Protein 9CVB (pdb70)

GO terms:
  GO:0004747 ribokinase activity (F, EXP)
  GO:0005737 cytoplasm (C, IDA)
  GO:0004747 ribokinase activity (F, TAS)
  GO:0005829 cytosol (C, TAS)
  GO:0006098 pentose-phosphate shunt (P, TAS)
  GO:0042802 identical protein binding (F, IPI)
  GO:0005515 protein binding (F, IPI)

Nearest PDB structures (foldseek):
  5c3z-assembly1_B  TM=9.989E-01  e=5.527E-64  Homo sapiens
  5bye-assembly1_B  TM=9.639E-01  e=6.888E-58  Homo sapiens
  6ils-assembly1_A  TM=8.981E-01  e=1.697E-30  Arabidopsis thaliana
  3kzh-assembly1_A  TM=8.379E-01  e=1.134E-20  Clostridium perfringens
  2c4e-assembly1_A  TM=8.328E-01  e=2.035E-21  Methanocaldococcus jannaschii

Organism: Homo sapiens (NCBI:txid9606)

Secondary structure (DSSP, 8-state):
---SEEEE---EEEEEEE-SSPPPTT-EEE-SEEEEEEE-HHHHHHHHHHHTT--EEEEEEEESSHHHHHHHHHHHHTT-EEEEEEEESSSPPPEEEEEE-TTS-EEEEEE-GGGGG--HHHHHHTHHHHHT-SEEEE-SSS-HHHHHHHHHHHHHTTPEEEE---S--TT--THHHHT-SEEEEEHHHHHHHHSS---SHHHHHHHHHHHHHTT-SEEEEE-GGG-EEEEESSS-S-EEE-------S--TTHHHHHHHHHHHHHHH-TTS-HHHHHHHHHHHHHHHTTSSSSGGGPPPGGGS-GGGG-SS---/---SEEEE---EEEEEEE-SSPPPTT-EEEESEEEEEEE-HHHHHHHHHHHTT--EEEEEEEESSHHHHHHHHHHHHTT-B-TTEEEESSSPPEEEEEEE-TTS-EEEEEE-GGGGG--HHHHHTTHHHHHT-SEEEE-SSS-HHHHHHHHHHHHHTTPEEEE---S--TT--THHHHT-SEEEEEHHHHHHHH-----SHHHHHHHHHHHHHTT-SEEEEE-GGG-EEEEESS--S-EEE-------S--TTHHHHHHHHHHHHHHH-TTS-HHHHHHHHHHHHHHHTTSSSSGGGPPPGGGS-GGGG--

Foldseek 3Di:
DAQQEEEEFAKAKEWEFEAADDDDPPDDDDGDDIDIDIDTLRLLLQLLLLLQPGAYEYQFEAAPDPVLVVVLVVCVVSVYHDPRYHYYPPWHGKYWYWYAHPVGDIDIDTDLIGRQVSDPVSCVVCLVSLLRYQEYEYEVSYPLVVRLVSLVSNVVSVHAYEYEDPPPDQCRDLSVLQSHQEYEYEQVNLCSPQVFHRQDQVSQLVSQLVSVVSHHQKYWYQHVQQFIWIAGPVGSRIDGQGADDDDFDALPQLSSSLSSQLSSCCRPQVVDDPSQSRHLSSHQSRQLRNDDDHSVSRHGSVPDDPVSPDNDDDD/DQFQEEEEFAKAKEWEFEAQDDDDPPDDDDTDDIDIDIDTLRVLLQLLLLLQPGAYEYAFEAEPDPVLVVVVVVCVVSVYHDPRHYYYPQWHGKYWYWYAHPVGDIDIDTDRIGRQVRDQVSVVVCLVSLLRYQEYEYECSYHVVNRLSSLVSNVVSVHAYEYEDPPAAQPDDLSSLQSHQEYEYEQVNLCSPQVFHDDDLVSVLVSQLVSQVSHYAKYWYQYVQQQIWIAGPVGSRIDGQHADDDDFPALPQLRSSLSSQLSNCVRPVVPDDPSLSSHLSSVQSVQLRNDDDHSVSRHGSVPDDPVSVDD

B-factor: mean 28.86, std 10.69, range [13.94, 85.81]

Solvent-accessible surface area: 25644 Å² total; per-residue (Å²): 132,100,14,12,0,0,1,0,0,0,0,6,3,20,1,11,0,49,0,82,132,14,5,148,76,56,47,74,17,105,14,114,100,8,88,81,18,65,2,9,51,0,0,9,2,0,0,0,0,13,30,1,47,6,88,2,2,0,0,0,18,0,0,134,44,44,11,0,84,66,0,31,87,17,0,109,134,12,120,6,42,23,137,30,16,51,68,14,167,129,30,38,1,0,0,5,5,23,2,28,15,102,135,48,94,42,2,30,0,21,5,18,18,0,0,86,67,1,56,60,123,16,0,139,65,0,14,92,32,0,45,146,8,130,0,0,0,0,1,13,18,3,43,53,60,6,0,28,55,0,0,50,26,0,78,205,58,69,6,79,0,0,0,9,0,1,47,18,69,79,94,15,64,99,96,4,8,67,22,0,26,4,0,1,1,50,51,65,16,0,65,84,7,22,70,65,104,6,60,52,28,83,36,0,6,114,0,0,64,52,0,7,156,91,23,0,83,16,0,0,0,21,8,58,88,108,3,0,2,4,3,10,86,126,97,70,141,63,73,86,5,88,34,154,124,58,126,50,96,40,89,77,16,22,43,15,0,7,6,0,0,0,1,8,0,10,9,82,25,91,107,14,58,46,90,13,5,0,82,17,0,10,88,0,11,15,41,1,17,82,41,70,28,24,13,93,6,3,13,91,99,170,101,12,61,152,62,13,28,58,67,108,126,83,209,126,99,10,11,0,0,1,0,1,0,0,7,3,22,2,12,1,49,1,78,95,20,4,136,79,59,71,66,18,88,16,96,113,9,92,81,20,68,0,8,52,0,0,9,2,0,0,0,0,13,32,1,49,6,74,0,2,0,0,0,21,0,0,138,43,47,15,0,86,67,0,26,86,18,0,112,133,14,117,6,44,28,117,22,18,55,61,16,97,116,26,32,1,0,0,6,5,29,5,31,15,105,138,48,93,44,1,29,1,22,7,14,16,0,0,83,74,1,65,38,136,18,0,129,64,0,44,96,30,1,51,83,8,117,0,0,0,0,2,30,25,11,45,77,60,4,1,21,40,0,0,41,9,0,82,163,54,71,6,82,0,0,0,9,0,1,44,14,102,63,136,13,58,98,88,2,7,69,21,0,25,5,0,1,2,57,57,62,17,0,60,82,5,21,68,71,112,10,64,53,27,77,44,0,3,114,0,0,75,49,0,0,138,91,21,0,80,23,0,0,0,19,10,62,85,110,4,0,2,10,4,13,70,127,130,66,146,66,48,76,5,89,39,156,178,48,178,61,97,42,86,82,16,22,40,12,0,5,4,0,0,0,2,8,0,16,9,86,36,93,151,25,68,51,90,46,6,0,65,28,0,10,90,0,10,15,42,1,16,82,39,69,22,19,12,91,7,3,12,87,103,164,102,11,61,149,95,12,25,108,123

Structure (mmCIF, N/CA/C/O backbone):
data_9CVB
#
_entry.id   9CVB
#
_cell.length_a   45.410
_cell.length_b   70.930
_cell.length_c   90.920
_cell.angle_alpha   90.000
_cell.angle_beta   92.490
_cell.angle_gamma   90.000
#
_symmetry.space_group_name_H-M   'P 1 21 1'
#
loop_
_entity.id
_entity.type
_entity.pdbx_description
1 polymer Ribokinase
2 non-polymer 1,2-ETHANEDIOL
3 non-polymer 'PHOSPHOAMINOPHOSPHONIC ACID-ADENYLATE ESTER'
4 non-polymer 'MAGNESIUM ION'
5 non-polymer 'POTASSIUM ION'
6 non-polymer 'TETRAETHYLENE GLYCOL'
7 non-polymer 'CHLORIDE ION'
8 water water
#
loop_
_atom_site.group_PDB
_atom_site.id
_atom_site.type_symbol
_atom_site.label_atom_id
_atom_site.label_alt_id
_atom_site.label_comp_id
_atom_site.label_asym_id
_atom_site.label_entity_id
_atom_site.label_seq_id
_atom_site.pdbx_PDB_ins_code
_atom_site.Cartn_x
_atom_site.Cartn_y
_atom_site.Cartn_z
_atom_site.occupancy
_atom_site.B_iso_or_equiv
_atom_site.auth_seq_id
_atom_site.auth_comp_id
_atom_site.auth_asym_id
_atom_site.auth_atom_id
_atom_site.pdbx_PDB_model_num
ATOM 1 N N . GLU A 1 14 ? -29.758 -33.346 -4.116 1.000 68.871 14 GLU A N 1
ATOM 2 C CA . GLU A 1 14 ? -28.857 -32.456 -4.900 1.000 66.986 14 GLU A CA 1
ATOM 3 C C . GLU A 1 14 ? -28.362 -31.286 -4.043 1.000 57.504 14 GLU A C 1
ATOM 4 O O . GLU A 1 14 ? -28.697 -30.134 -4.308 1.000 62.673 14 GLU A O 1
ATOM 6 N N . VAL A 1 15 ? -27.548 -31.575 -3.021 1.000 50.272 15 VAL A N 1
ATOM 7 C CA . VAL A 1 15 ? -27.013 -30.533 -2.151 1.000 42.014 15 VAL A CA 1
ATOM 8 C C . VAL A 1 15 ? -25.906 -29.804 -2.917 1.000 36.010 15 VAL A C 1
ATOM 9 O O . VAL A 1 15 ? -25.049 -30.448 -3.514 1.000 39.595 15 VAL A O 1
ATOM 13 N N . ALA A 1 16 ? -25.898 -28.463 -2.894 1.000 32.346 16 ALA A N 1
ATOM 14 C CA . ALA A 1 16 ? -24.780 -27.730 -3.486 1.000 26.508 16 ALA A CA 1
ATOM 15 C C . ALA A 1 16 ? -23.537 -27.890 -2.607 1.000 26.107 16 ALA A C 1
ATOM 16 O O . ALA A 1 16 ? -23.560 -27.573 -1.405 1.000 30.533 16 ALA A O 1
ATOM 18 N N . ALA A 1 17 ? -22.462 -28.424 -3.186 1.000 25.924 17 ALA A N 1
ATOM 19 C CA . ALA A 1 17 ? -21.225 -28.605 -2.445 1.000 25.147 17 ALA A CA 1
ATOM 20 C C . ALA A 1 17 ? -20.380 -27.328 -2.499 1.000 23.550 17 ALA A C 1
ATOM 21 O O . ALA A 1 17 ? -19.602 -27.054 -1.592 1.000 23.703 17 ALA A O 1
ATOM 23 N N . VAL A 1 18 ? -20.518 -26.559 -3.592 1.000 21.758 18 VAL A N 1
ATOM 24 C CA . VAL A 1 18 ? -19.762 -25.330 -3.777 1.000 21.431 18 VAL A CA 1
ATOM 25 C C . VAL A 1 18 ? -20.766 -24.188 -3.820 1.000 18.616 18 VAL A C 1
ATOM 26 O O . VAL A 1 18 ? -21.631 -24.183 -4.698 1.000 21.479 18 VAL A O 1
ATOM 30 N N . VAL A 1 19 ? -20.631 -23.239 -2.903 1.000 18.944 19 VAL A N 1
ATOM 31 C CA . VAL A 1 19 ? -21.494 -22.090 -2.835 1.000 18.284 19 VAL A CA 1
ATOM 32 C C . VAL A 1 19 ? -20.603 -20.873 -3.016 1.000 17.449 19 VAL A C 1
ATOM 33 O O . VAL A 1 19 ? -19.637 -20.694 -2.290 1.000 18.700 19 VAL A O 1
ATOM 37 N N . VAL A 1 20 ? -20.865 -20.091 -4.056 1.000 16.553 20 VAL A N 1
ATOM 38 C CA . VAL A 1 20 ? -20.104 -18.878 -4.325 1.000 14.897 20 VAL A CA 1
ATOM 39 C C . VAL A 1 20 ? -20.968 -17.691 -3.929 1.000 16.601 20 VAL A C 1
ATOM 40 O O . VAL A 1 20 ? -22.053 -17.514 -4.472 1.000 18.090 20 VAL A O 1
ATOM 44 N N . VAL A 1 21 ? -20.469 -16.884 -2.988 1.000 16.249 21 VAL A N 1
ATOM 45 C CA . VAL A 1 21 ? -21.156 -15.673 -2.580 1.000 17.048 21 VAL A CA 1
ATOM 46 C C . VAL A 1 21 ? -20.345 -14.534 -3.177 1.000 16.579 21 VAL A C 1
ATOM 47 O O . VAL A 1 21 ? -19.212 -14.292 -2.752 1.000 18.043 21 VAL A O 1
ATOM 51 N N . GLY A 1 22 ? -20.880 -13.888 -4.215 1.000 17.142 22 GLY A N 1
ATOM 52 C CA . GLY A 1 22 ? -20.033 -12.940 -4.938 1.000 16.593 22 GLY A CA 1
ATOM 53 C C . GLY A 1 22 ? -20.743 -12.286 -6.111 1.000 16.294 22 GLY A C 1
ATOM 54 O O . GLY A 1 22 ? -21.954 -12.195 -6.107 1.000 16.290 22 GLY A O 1
ATOM 55 N N . SER A 1 23 ? -19.946 -11.884 -7.099 1.000 15.638 23 SER A N 1
ATOM 56 C CA . SER A 1 23 ? -20.391 -10.927 -8.114 1.000 15.514 23 SER A CA 1
ATOM 57 C C . SER A 1 23 ? -20.807 -11.548 -9.442 1.000 16.242 23 SER A C 1
ATOM 58 O O . SER A 1 23 ? -20.233 -12.519 -9.901 1.000 16.180 23 SER A O 1
ATOM 61 N N . CYS A 1 24 ? -21.748 -10.855 -10.087 1.000 14.996 24 CYS A N 1
ATOM 62 C CA . CYS A 1 24 ? -22.115 -11.054 -11.488 1.000 16.440 24 CYS A CA 1
ATOM 63 C C . CYS A 1 24 ? -22.016 -9.692 -12.140 1.000 15.143 24 CYS A C 1
ATOM 64 O O . CYS A 1 24 ? -22.510 -8.705 -11.591 1.000 16.956 24 CYS A O 1
ATOM 67 N N A MET A 1 25 ? -21.412 -9.634 -13.330 0.500 15.407 25 MET A N 1
ATOM 68 N N B MET A 1 25 ? -21.407 -9.635 -13.326 0.500 16.035 25 MET A N 1
ATOM 69 C CA A MET A 1 25 ? -21.237 -8.370 -14.035 0.500 16.550 25 MET A CA 1
ATOM 70 C CA B MET A 1 25 ? -21.327 -8.373 -14.046 0.500 17.600 25 MET A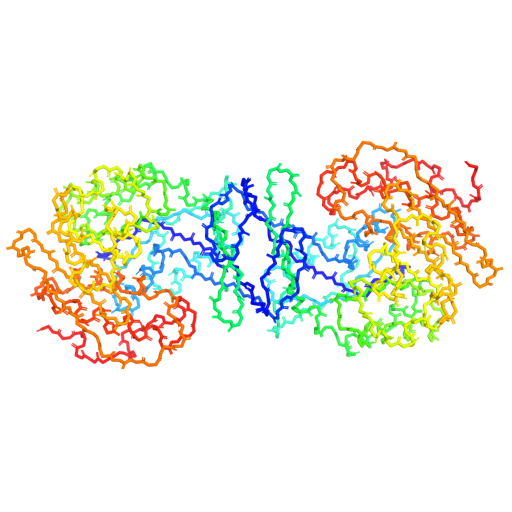 CA 1
ATOM 71 C C A MET A 1 25 ? -21.518 -8.620 -15.518 0.500 16.884 25 MET A C 1
ATOM 72 C C B MET A 1 25 ? -21.544 -8.635 -15.527 0.500 17.158 25 MET A C 1
ATOM 73 O O A MET A 1 25 ? -21.045 -9.610 -16.053 0.500 17.126 25 MET A O 1
ATOM 74 O O B MET A 1 25 ? -21.042 -9.613 -16.055 0.500 17.394 25 MET A O 1
ATOM 83 N N . THR A 1 26 ? -22.220 -7.691 -16.175 1.000 15.749 26 THR A N 1
ATOM 84 C CA . THR A 1 26 ? -22.406 -7.735 -17.618 1.000 16.928 26 THR A CA 1
ATOM 85 C C . THR A 1 26 ? -21.211 -7.027 -18.245 1.000 15.916 26 THR A C 1
ATOM 86 O O . THR A 1 26 ? -20.967 -5.847 -17.921 1.000 17.119 26 THR A O 1
ATOM 90 N N . ASP A 1 27 ? -20.552 -7.711 -19.181 1.000 17.249 27 ASP A N 1
ATOM 91 C CA . ASP A 1 27 ? -19.456 -7.144 -19.932 1.000 16.839 27 ASP A CA 1
ATOM 92 C C . ASP A 1 27 ? -20.004 -6.439 -21.177 1.000 17.345 27 ASP A C 1
ATOM 93 O O . ASP A 1 27 ? -20.713 -7.037 -21.965 1.000 18.330 27 ASP A O 1
ATOM 98 N N . LEU A 1 28 ? -19.680 -5.161 -21.330 1.000 15.811 28 LEU A N 1
ATOM 99 C CA . LEU A 1 28 ? -20.135 -4.346 -22.447 1.000 15.261 28 LEU A CA 1
ATOM 100 C C . LEU A 1 28 ? -18.887 -3.968 -23.236 1.000 16.435 28 LEU A C 1
ATOM 101 O O . LEU A 1 28 ? -18.130 -3.073 -22.836 1.000 17.232 28 LEU A O 1
ATOM 106 N N . VAL A 1 29 ? -18.651 -4.680 -24.341 1.000 16.089 29 VAL A N 1
ATOM 107 C CA . VAL A 1 29 ? -17.355 -4.667 -24.986 1.000 17.765 29 VAL A CA 1
ATOM 108 C C . VAL A 1 29 ? -17.418 -3.961 -26.322 1.000 17.249 29 VAL A C 1
ATOM 109 O O . VAL A 1 29 ? -18.183 -4.365 -27.209 1.000 18.265 29 VAL A O 1
ATOM 113 N N . SER A 1 30 ? -16.548 -2.944 -26.488 1.000 17.729 30 SER A N 1
ATOM 114 C CA . SER A 1 30 ? -16.375 -2.271 -27.759 1.000 17.704 30 SER A CA 1
ATOM 115 C C . SER A 1 30 ? -14.986 -2.557 -28.305 1.000 18.362 30 SER A C 1
ATOM 116 O O . SER A 1 30 ? -14.004 -2.353 -27.615 1.000 20.475 30 SER A O 1
ATOM 119 N N . LEU A 1 31 ? -14.921 -2.980 -29.566 1.000 19.127 31 LEU A N 1
ATOM 120 C CA . LEU A 1 31 ? -13.673 -3.241 -30.262 1.000 20.004 31 LEU A CA 1
ATOM 121 C C . LEU A 1 31 ? -13.316 -2.042 -31.143 1.000 21.708 31 LEU A C 1
ATOM 122 O O . LEU A 1 31 ? -14.122 -1.583 -31.935 1.000 22.273 31 LEU A O 1
ATOM 127 N N . THR A 1 32 ? -12.064 -1.584 -31.011 1.000 23.278 32 THR A N 1
ATOM 128 C CA . THR A 1 32 ? -11.568 -0.400 -31.687 1.000 24.636 32 THR A CA 1
ATOM 129 C C . THR A 1 32 ? -10.166 -0.692 -32.241 1.000 27.104 32 THR A C 1
ATOM 130 O O . THR A 1 32 ? -9.540 -1.695 -31.918 1.000 28.697 32 THR A O 1
ATOM 134 N N A SER A 1 33 ? -9.667 0.212 -33.081 0.500 28.458 33 SER A N 1
ATOM 135 N N B SER A 1 33 ? -9.690 0.213 -33.094 0.500 28.900 33 SER A N 1
ATOM 136 C CA A SER A 1 33 ? -8.325 0.081 -33.616 0.500 30.171 33 SER A CA 1
ATOM 137 C CA B SER A 1 33 ? -8.349 0.127 -33.636 0.500 31.536 33 SER A CA 1
ATOM 138 C C A SER A 1 33 ? -7.297 0.785 -32.733 0.500 31.586 33 SER A C 1
ATOM 139 C C B SER A 1 33 ? -7.326 0.703 -32.654 0.500 31.118 33 SER A C 1
ATOM 140 O O A SER A 1 33 ? -6.097 0.618 -32.924 0.500 35.766 33 SER A O 1
ATOM 141 O O B SER A 1 33 ? -6.171 0.296 -32.623 0.500 37.927 33 SER A O 1
ATOM 146 N N . ARG A 1 34 ? -7.748 1.685 -31.866 1.000 33.281 34 ARG A N 1
ATOM 147 C CA . ARG A 1 34 ? -6.873 2.373 -30.935 1.000 35.087 34 ARG A CA 1
ATOM 148 C C . ARG A 1 34 ? -7.644 2.645 -29.647 1.000 33.658 34 ARG A C 1
ATOM 149 O O . ARG A 1 34 ? -8.852 2.859 -29.701 1.000 37.367 34 ARG A O 1
ATOM 157 N N . LEU A 1 35 ? -6.948 2.688 -28.505 1.000 32.838 35 LEU A N 1
ATOM 158 C CA . LEU A 1 35 ? -7.606 3.033 -27.249 1.000 32.649 35 LEU A CA 1
ATOM 159 C C . LEU A 1 35 ? -7.675 4.549 -27.109 1.000 33.902 35 LEU A C 1
ATOM 160 O O . LEU A 1 35 ? -6.700 5.251 -27.350 1.000 41.355 35 LEU A O 1
ATOM 165 N N . PRO A 1 36 ? -8.833 5.112 -26.712 1.000 30.632 36 PRO A N 1
ATOM 166 C CA . PRO A 1 36 ? -8.924 6.550 -26.479 1.000 32.710 36 PRO A CA 1
ATOM 167 C C . PRO A 1 36 ? -8.280 6.993 -25.166 1.000 33.491 36 PRO A C 1
ATOM 168 O O . PRO A 1 36 ? -8.292 6.291 -24.147 1.000 36.800 36 PRO A O 1
ATOM 172 N N . LYS A 1 37 ? -7.808 8.224 -25.192 1.000 33.388 37 LYS A N 1
ATOM 173 C CA . LYS A 1 37 ? -7.344 8.967 -24.031 1.000 39.104 37 LYS A CA 1
ATOM 174 C C . LYS A 1 37 ? -8.424 9.962 -23.606 1.000 36.585 37 LYS A C 1
ATOM 175 O O . LYS A 1 37 ? -9.418 10.171 -24.312 1.000 37.582 37 LYS A O 1
ATOM 181 N N . THR A 1 38 ? -8.221 10.568 -22.423 1.000 36.897 38 THR A N 1
ATOM 182 C CA . THR A 1 38 ? -9.126 11.580 -21.895 1.000 41.288 38 THR A CA 1
ATOM 183 C C . THR A 1 38 ? -9.537 12.577 -22.982 1.000 36.840 38 THR A C 1
ATOM 184 O O . THR A 1 38 ? -8.698 13.126 -23.683 1.000 40.574 38 THR A O 1
ATOM 188 N N . GLY A 1 39 ? -10.847 12.825 -23.075 1.000 37.301 39 GLY A N 1
ATOM 189 C CA . GLY A 1 39 ? -11.396 13.886 -23.902 1.000 36.829 39 GLY A CA 1
ATOM 190 C C . GLY A 1 39 ? -11.737 13.409 -25.309 1.000 37.642 39 GLY A C 1
ATOM 191 O O . GLY A 1 39 ? -12.415 14.132 -26.033 1.000 39.039 39 GLY A O 1
ATOM 192 N N . GLU A 1 40 ? -11.296 12.192 -25.679 1.000 33.638 40 GLU A N 1
ATOM 193 C CA . GLU A 1 40 ? -11.468 11.700 -27.035 1.000 31.727 40 GLU A CA 1
ATOM 194 C C . GLU A 1 40 ? -12.789 10.955 -27.235 1.000 30.688 40 GLU A C 1
ATOM 195 O O . GLU A 1 40 ? -13.216 10.191 -26.363 1.000 29.860 40 GLU A O 1
ATOM 201 N N . THR A 1 41 ? -13.407 11.182 -28.405 1.000 29.527 41 THR A N 1
ATOM 202 C CA . THR A 1 41 ? -14.461 10.324 -28.945 1.000 30.138 41 THR A CA 1
ATOM 203 C C . THR A 1 41 ? -13.906 9.586 -30.162 1.000 28.340 41 THR A C 1
ATOM 204 O O . THR A 1 41 ? -13.369 10.216 -31.088 1.000 31.790 41 THR A O 1
ATOM 208 N N . ILE A 1 42 ? -14.056 8.258 -30.145 1.000 26.555 42 ILE A N 1
ATOM 209 C CA . ILE A 1 42 ? -13.608 7.427 -31.246 1.000 25.878 42 ILE A CA 1
ATOM 210 C C . ILE A 1 42 ? -14.739 6.520 -31.694 1.000 26.134 42 ILE A C 1
ATOM 211 O O . ILE A 1 42 ? -15.675 6.268 -30.950 1.000 25.945 42 ILE A O 1
ATOM 216 N N . HIS A 1 43 ? -14.612 6.007 -32.917 1.000 24.904 43 HIS A N 1
ATOM 217 C CA . HIS A 1 43 ? -15.541 5.004 -33.420 1.000 25.986 43 HIS A CA 1
ATOM 218 C C . HIS A 1 43 ? -14.900 3.624 -33.334 1.000 27.685 43 HIS A C 1
ATOM 219 O O . HIS A 1 43 ? -13.748 3.452 -33.704 1.000 36.136 43 HIS A O 1
ATOM 226 N N . GLY A 1 44 ? -15.658 2.644 -32.859 1.000 21.954 44 GLY A N 1
ATOM 227 C CA . GLY A 1 44 ? -15.208 1.259 -32.897 1.000 22.610 44 GLY A CA 1
ATOM 228 C C . GLY A 1 44 ? -15.957 0.537 -34.007 1.000 24.239 44 GLY A C 1
ATOM 229 O O . GLY A 1 44 ? -16.789 1.151 -34.681 1.000 26.746 44 GLY A O 1
ATOM 230 N N . HIS A 1 45 ? -15.665 -0.750 -34.197 1.000 22.710 45 HIS A N 1
ATOM 231 C CA . HIS A 1 45 ? -16.220 -1.489 -35.340 1.000 22.844 45 HIS A CA 1
ATOM 232 C C . HIS A 1 45 ? -17.131 -2.640 -34.908 1.000 23.086 45 HIS A C 1
ATOM 233 O O . HIS A 1 45 ? -17.752 -3.281 -35.752 1.000 24.714 45 HIS A O 1
ATOM 240 N N . LYS A 1 46 ? -17.148 -2.952 -33.608 1.000 19.368 46 LYS A N 1
ATOM 241 C CA . LYS A 1 46 ? -17.993 -4.015 -33.090 1.000 19.350 46 LYS A CA 1
ATOM 242 C C . LYS A 1 46 ? -18.282 -3.770 -31.609 1.000 19.537 46 LYS A C 1
ATOM 243 O O . LYS A 1 46 ? -17.390 -3.361 -30.870 1.000 19.058 46 LYS A O 1
ATOM 249 N N . PHE A 1 47 ? -19.516 -4.065 -31.208 1.000 18.127 47 PHE A N 1
ATOM 250 C CA . PHE A 1 47 ? -19.939 -4.096 -29.827 1.000 16.253 47 PHE A CA 1
ATOM 251 C C . PHE A 1 47 ? -20.559 -5.454 -29.534 1.000 18.099 47 PHE A C 1
ATOM 252 O O . PHE A 1 47 ? -21.299 -5.996 -30.366 1.000 19.253 47 PHE A O 1
ATOM 260 N N . PHE A 1 48 ? -20.294 -6.001 -28.355 1.000 16.505 48 PHE A N 1
ATOM 261 C CA . PHE A 1 48 ? -20.989 -7.205 -27.936 1.000 18.221 48 PHE A CA 1
ATOM 262 C C . PHE A 1 48 ? -21.095 -7.272 -26.425 1.000 18.325 48 PHE A C 1
ATOM 263 O O . PHE A 1 48 ? -20.395 -6.577 -25.710 1.000 17.687 48 PHE A O 1
ATOM 271 N N . ILE A 1 49 ? -22.029 -8.090 -25.967 1.000 18.640 49 ILE A N 1
ATOM 272 C CA . ILE A 1 49 ? -22.288 -8.295 -24.554 1.000 17.726 49 ILE A CA 1
ATOM 273 C C . ILE A 1 49 ? -21.729 -9.658 -24.151 1.000 20.456 49 ILE A C 1
ATOM 274 O O . ILE A 1 49 ? -21.907 -10.644 -24.856 1.000 22.445 49 ILE A O 1
ATOM 279 N N . GLY A 1 50 ? -21.084 -9.710 -22.989 1.000 19.647 50 GLY A N 1
ATOM 280 C CA . GLY A 1 50 ? -20.646 -10.962 -22.412 1.000 19.561 50 GLY A CA 1
ATOM 281 C C . GLY A 1 50 ? -20.981 -11.037 -20.925 1.000 18.075 50 GLY A C 1
ATOM 282 O O . GLY A 1 50 ? -21.492 -10.105 -20.335 1.000 19.891 50 GLY A O 1
ATOM 283 N N . PHE A 1 51 ? -20.736 -12.207 -20.358 1.000 18.777 51 PHE A N 1
ATOM 284 C CA . PHE A 1 51 ? -21.002 -12.430 -18.945 1.000 16.809 51 PHE A CA 1
ATOM 285 C C . PHE A 1 51 ? -19.684 -12.539 -18.182 1.000 17.328 51 PHE A C 1
ATOM 286 O O . PHE A 1 51 ? -18.809 -13.328 -18.511 1.000 19.617 51 PHE A O 1
ATOM 294 N N . GLY A 1 52 ? -19.590 -11.779 -17.082 1.000 16.561 52 GLY A N 1
ATOM 295 C CA . GLY A 1 52 ? -18.414 -11.765 -16.251 1.000 16.743 52 GLY A CA 1
ATOM 296 C C . GLY A 1 52 ? -18.787 -11.625 -14.785 1.000 14.922 52 GLY A C 1
ATOM 297 O O . GLY A 1 52 ? -19.857 -12.024 -14.342 1.000 16.172 52 GLY A O 1
ATOM 298 N N . GLY A 1 53 ? -17.839 -11.054 -14.055 1.000 15.323 53 GLY A N 1
ATOM 299 C CA . GLY A 1 53 ? -17.883 -11.024 -12.604 1.000 13.938 53 GLY A CA 1
ATOM 300 C C . GLY A 1 53 ? -17.094 -12.205 -12.029 1.000 15.097 53 GLY A C 1
ATOM 301 O O . GLY A 1 53 ? -17.236 -13.339 -12.467 1.000 15.453 53 GLY A O 1
ATOM 302 N N . LYS A 1 54 ? -16.205 -11.905 -11.073 1.000 14.839 54 LYS A N 1
ATOM 303 C CA . LYS A 1 54 ? -15.327 -12.934 -10.545 1.000 15.032 54 LYS A CA 1
ATOM 304 C C . LYS A 1 54 ? -16.117 -14.085 -9.915 1.000 16.023 54 LYS A C 1
ATOM 305 O O . LYS A 1 54 ? -15.763 -15.244 -10.112 1.000 16.781 54 LYS A O 1
ATOM 311 N N . GLY A 1 55 ? -17.173 -13.758 -9.156 1.000 14.912 55 GLY A N 1
ATOM 312 C CA . GLY A 1 55 ? -17.939 -14.819 -8.515 1.000 15.647 55 GLY A CA 1
ATOM 313 C C . GLY A 1 55 ? -18.557 -15.775 -9.525 1.000 16.185 55 GLY A C 1
ATOM 314 O O . GLY A 1 55 ? -18.386 -16.985 -9.455 1.000 15.568 55 GLY A O 1
ATOM 315 N N . ALA A 1 56 ? -19.286 -15.205 -10.488 1.000 15.384 56 ALA A N 1
ATOM 316 C CA . ALA A 1 56 ? -19.914 -16.029 -11.495 1.000 14.774 56 ALA A CA 1
ATOM 317 C C . ALA A 1 56 ? -18.885 -16.775 -12.344 1.000 15.090 56 ALA A C 1
ATOM 318 O O . ALA A 1 56 ? -19.093 -17.934 -12.651 1.000 15.148 56 ALA A O 1
ATOM 320 N N . ASN A 1 57 ? -17.761 -16.144 -12.701 1.000 14.038 57 ASN A N 1
ATOM 321 C CA . ASN A 1 57 ? -16.757 -16.840 -13.488 1.000 14.724 57 ASN A CA 1
ATOM 322 C C . ASN A 1 57 ? -16.281 -18.086 -12.736 1.000 15.851 57 ASN A C 1
ATOM 323 O O . ASN A 1 57 ? -16.146 -19.172 -13.299 1.000 15.893 57 ASN A O 1
ATOM 328 N N . GLN A 1 58 ? -15.979 -17.916 -11.438 1.000 14.924 58 GLN A N 1
ATOM 329 C CA . GLN A 1 58 ? -15.457 -19.032 -10.634 1.000 15.592 58 GLN A CA 1
ATOM 330 C C . GLN A 1 58 ? -16.520 -20.138 -10.560 1.000 15.203 58 GLN A C 1
ATOM 331 O O . GLN A 1 58 ? -16.215 -21.324 -10.633 1.000 16.221 58 GLN A O 1
ATOM 337 N N . CYS A 1 59 ? -17.765 -19.739 -10.334 1.000 15.077 59 CYS A N 1
ATOM 338 C CA . CYS A 1 59 ? -18.864 -20.685 -10.174 1.000 15.790 59 CYS A CA 1
ATOM 339 C C . CYS A 1 59 ? -19.033 -21.464 -11.478 1.000 16.331 59 CYS A C 1
ATOM 340 O O . CYS A 1 59 ? -19.263 -22.653 -11.464 1.000 16.920 59 CYS A O 1
ATOM 343 N N . VAL A 1 60 ? -18.938 -20.771 -12.639 1.000 16.176 60 VAL A N 1
ATOM 344 C CA . VAL A 1 60 ? -19.077 -21.422 -13.922 1.000 16.853 60 VAL A CA 1
ATOM 345 C C . VAL A 1 60 ? -17.983 -22.474 -14.112 1.000 17.893 60 VAL A C 1
ATOM 346 O O . VAL A 1 60 ? -18.277 -23.588 -14.537 1.000 19.005 60 VAL A O 1
ATOM 350 N N . GLN A 1 61 ? -16.711 -22.138 -13.841 1.000 16.292 61 GLN A N 1
ATOM 351 C CA . GLN A 1 61 ? -15.682 -23.140 -14.017 1.000 18.303 61 GLN A CA 1
ATOM 352 C C . GLN A 1 61 ? -15.937 -24.346 -13.103 1.000 19.096 61 GLN A C 1
ATOM 353 O O . GLN A 1 61 ? -15.805 -25.492 -13.515 1.000 19.023 61 GLN A O 1
ATOM 359 N N . ALA A 1 62 ? -16.310 -24.129 -11.857 1.000 18.051 62 ALA A N 1
ATOM 360 C CA . ALA A 1 62 ? -16.550 -25.256 -10.953 1.000 18.809 62 ALA A CA 1
ATOM 361 C C . ALA A 1 62 ? -17.704 -26.119 -11.480 1.000 18.860 62 ALA A C 1
ATOM 362 O O . ALA A 1 62 ? -17.633 -27.363 -11.460 1.000 20.353 62 ALA A O 1
ATOM 364 N N . ALA A 1 63 ? -18.770 -25.476 -11.955 1.000 17.691 63 ALA A N 1
ATOM 365 C CA . ALA A 1 63 ? -19.944 -26.195 -12.469 1.000 18.288 63 ALA A CA 1
ATOM 366 C C . ALA A 1 63 ? -19.583 -27.050 -13.676 1.000 21.262 63 ALA A C 1
ATOM 367 O O . ALA A 1 63 ? -20.006 -28.200 -13.796 1.000 21.842 63 ALA A O 1
ATOM 369 N N . ARG A 1 64 ? -18.744 -26.483 -14.553 1.000 19.238 64 ARG A N 1
ATOM 370 C CA . ARG A 1 64 ? -18.370 -27.204 -15.757 1.000 21.335 64 ARG A CA 1
ATOM 371 C C . ARG A 1 64 ? -17.532 -28.440 -15.442 1.000 21.681 64 ARG A C 1
ATOM 372 O O . ARG A 1 64 ? -17.502 -29.354 -16.263 1.000 24.484 64 ARG A O 1
ATOM 380 N N . LEU A 1 65 ? -16.823 -28.439 -14.300 1.000 20.042 65 LEU A N 1
ATOM 381 C CA . LEU A 1 65 ? -16.057 -29.595 -13.894 1.000 22.999 65 LEU A CA 1
ATOM 382 C C . LEU A 1 65 ? -16.943 -30.651 -13.234 1.000 25.696 65 LEU A C 1
ATOM 383 O O . LEU A 1 65 ? -16.463 -31.767 -12.958 1.000 26.079 65 LEU A O 1
ATOM 388 N N . GLY A 1 66 ? -18.213 -30.313 -12.949 1.000 24.033 66 GLY A N 1
ATOM 389 C CA . GLY A 1 66 ? -19.158 -31.284 -12.426 1.000 23.340 66 GLY A CA 1
ATOM 390 C C . GLY A 1 66 ? -19.648 -30.951 -11.024 1.000 22.993 66 GLY A C 1
ATOM 391 O O . GLY A 1 66 ? -20.425 -31.726 -10.471 1.000 26.128 66 GLY A O 1
ATOM 392 N N . ALA A 1 67 ? -19.201 -29.830 -10.440 1.000 20.933 67 ALA A N 1
ATOM 393 C CA . ALA A 1 67 ? -19.693 -29.444 -9.126 1.000 22.174 67 ALA A CA 1
ATOM 394 C C . ALA A 1 67 ? -21.184 -29.116 -9.183 1.000 20.924 67 ALA A C 1
ATOM 395 O O . ALA A 1 67 ? -21.642 -28.483 -10.129 1.000 22.061 67 ALA A O 1
ATOM 397 N N A MET A 1 68 ? -21.905 -29.512 -8.130 0.500 21.498 68 MET A N 1
ATOM 398 N N B MET A 1 68 ? -21.895 -29.495 -8.117 0.500 21.829 68 MET A N 1
ATOM 399 C CA A MET A 1 68 ? -23.188 -28.936 -7.793 0.500 22.333 68 MET A CA 1
ATOM 400 C CA B MET A 1 68 ? -23.188 -28.935 -7.791 0.500 22.824 68 MET A CA 1
ATOM 401 C C A MET A 1 68 ? -22.944 -27.608 -7.084 0.500 21.586 68 MET A C 1
ATOM 402 C C B MET A 1 68 ? -22.948 -27.608 -7.084 0.500 21.715 68 MET A C 1
ATOM 403 O O A MET A 1 68 ? -22.413 -27.589 -5.976 0.500 21.044 68 MET A O 1
ATOM 404 O O B MET A 1 68 ? -22.409 -27.591 -5.981 0.500 21.114 68 MET A O 1
ATOM 413 N N . THR A 1 69 ? -23.280 -26.507 -7.785 1.000 20.009 69 THR A N 1
ATOM 414 C CA . THR A 1 69 ? -22.980 -25.166 -7.323 1.000 20.007 69 THR A CA 1
ATOM 415 C C . THR A 1 69 ? -24.244 -24.354 -7.129 1.000 18.136 69 THR A C 1
ATOM 416 O O . THR A 1 69 ? -25.298 -24.612 -7.711 1.000 20.278 69 THR A O 1
ATOM 420 N N . SER A 1 70 ? -24.085 -23.294 -6.330 1.000 18.253 70 SER A N 1
ATOM 421 C CA . SER A 1 70 ? -25.149 -22.320 -6.123 1.000 19.143 70 SER A CA 1
ATOM 422 C C . SER A 1 70 ? -24.481 -20.944 -6.024 1.000 18.689 70 SER A C 1
ATOM 423 O O . SER A 1 70 ? -23.454 -20.814 -5.356 1.000 20.038 70 SER A O 1
ATOM 426 N N . MET A 1 71 ? -25.013 -19.958 -6.751 1.000 18.769 71 MET A N 1
ATOM 427 C CA . MET A 1 71 ? -24.449 -18.617 -6.789 1.000 19.883 71 MET A CA 1
ATOM 428 C C . MET A 1 71 ? -25.338 -17.720 -5.931 1.000 21.819 71 MET A C 1
ATOM 429 O O . MET A 1 71 ? -26.529 -17.566 -6.270 1.000 26.261 71 MET A O 1
ATOM 434 N N . VAL A 1 72 ? -24.785 -17.175 -4.850 1.000 18.076 72 VAL A N 1
ATOM 435 C CA . VAL A 1 72 ? -25.465 -16.202 -4.001 1.000 17.699 72 VAL A CA 1
ATOM 436 C C . VAL A 1 72 ? -25.002 -14.828 -4.473 1.000 18.044 72 VAL A C 1
ATOM 437 O O . VAL A 1 72 ? -23.843 -14.463 -4.308 1.000 17.736 72 VAL A O 1
ATOM 441 N N . CYS A 1 73 ? -25.922 -14.075 -5.058 1.000 17.187 73 CYS A N 1
ATOM 442 C CA . CYS A 1 73 ? -25.527 -12.857 -5.742 1.000 16.632 73 CYS A CA 1
ATOM 443 C C . CYS A 1 73 ? -26.755 -11.966 -5.933 1.000 16.950 73 CYS A C 1
ATOM 444 O O . CYS A 1 73 ? -27.881 -12.394 -5.667 1.000 18.086 73 CYS A O 1
ATOM 447 N N . LYS A 1 74 ? -26.535 -10.723 -6.364 1.000 16.122 74 LYS A N 1
ATOM 448 C CA . LYS A 1 74 ? -27.624 -9.821 -6.612 1.000 17.288 74 LYS A CA 1
ATOM 449 C C . LYS A 1 74 ? -27.357 -9.079 -7.920 1.000 17.330 74 LYS A C 1
ATOM 450 O O . LYS A 1 74 ? -26.291 -8.508 -8.092 1.000 16.413 74 LYS A O 1
ATOM 456 N N . VAL A 1 75 ? -28.374 -9.070 -8.784 1.000 16.802 75 VAL A N 1
ATOM 457 C CA . VAL A 1 75 ? -28.351 -8.375 -10.057 1.000 17.054 75 VAL A CA 1
ATOM 458 C C . VAL A 1 75 ? -29.524 -7.388 -10.048 1.000 17.503 75 VAL A C 1
ATOM 459 O O . VAL A 1 75 ? -30.333 -7.344 -9.114 1.000 18.609 75 VAL A O 1
ATOM 463 N N . GLY A 1 76 ? -29.634 -6.579 -11.088 1.000 18.351 76 GLY A N 1
ATOM 464 C CA . GLY A 1 76 ? -30.763 -5.672 -11.175 1.000 19.327 76 GLY A CA 1
ATOM 465 C C . GLY A 1 76 ? -32.023 -6.367 -11.676 1.000 21.890 76 GLY A C 1
ATOM 466 O O . GLY A 1 76 ? -31.956 -7.428 -12.310 1.000 21.299 76 GLY A O 1
ATOM 467 N N . LYS A 1 77 ? -33.170 -5.770 -11.360 1.000 23.169 77 LYS A N 1
ATOM 468 C CA . LYS A 1 77 ? -34.440 -6.141 -11.964 1.000 24.398 77 LYS A CA 1
ATOM 469 C C . LYS A 1 77 ? -34.527 -5.435 -13.319 1.000 25.968 77 LYS A C 1
ATOM 470 O O . LYS A 1 77 ? -35.287 -4.486 -13.516 1.000 30.576 77 LYS A O 1
ATOM 476 N N . ASP A 1 78 ? -33.707 -5.924 -14.243 1.000 24.748 78 ASP A N 1
ATOM 477 C CA . ASP A 1 78 ? -33.490 -5.314 -15.536 1.000 25.339 78 ASP A CA 1
ATOM 478 C C . ASP A 1 78 ? -33.125 -6.412 -16.538 1.000 22.883 78 ASP A C 1
ATOM 479 O O . ASP A 1 78 ? -32.873 -7.567 -16.151 1.000 23.084 78 ASP A O 1
ATOM 484 N N A SER A 1 79 ? -33.041 -6.042 -17.808 0.500 24.934 79 SER A N 1
ATOM 485 N N B SER A 1 79 ? -33.022 -6.055 -17.821 0.500 25.354 79 SER A N 1
ATOM 486 C CA A SER A 1 79 ? -32.734 -6.990 -18.863 0.500 23.800 79 SER A CA 1
ATOM 487 C CA B SER A 1 79 ? -32.757 -7.055 -18.849 0.500 24.461 79 SER A CA 1
ATOM 488 C C A SER A 1 79 ? -31.404 -7.720 -18.614 0.500 22.047 79 SER A C 1
ATOM 489 C C B SER A 1 79 ? -31.398 -7.731 -18.623 0.500 22.327 79 SER A C 1
ATOM 490 O O A SER A 1 79 ? -31.304 -8.930 -18.778 0.500 21.972 79 SER A O 1
ATOM 491 O O B SER A 1 79 ? -31.287 -8.938 -18.784 0.500 22.218 79 SER A O 1
ATOM 496 N N . PHE A 1 80 ? -30.369 -6.986 -18.200 1.000 20.702 80 PHE A N 1
ATOM 497 C CA . PHE A 1 80 ? -29.069 -7.579 -17.960 1.000 19.091 80 PHE A CA 1
ATOM 498 C C . PHE A 1 80 ? -29.180 -8.628 -16.846 1.000 18.554 80 PHE A C 1
ATOM 499 O O . PHE A 1 80 ? -28.527 -9.668 -16.930 1.000 18.240 80 PHE A O 1
ATOM 507 N N . GLY A 1 81 ? -29.954 -8.318 -15.805 1.000 18.405 81 GLY A N 1
ATOM 508 C CA . GLY A 1 81 ? -30.116 -9.236 -14.688 1.000 18.619 81 GLY A CA 1
ATOM 509 C C . GLY A 1 81 ? -30.868 -10.509 -15.072 1.000 18.916 81 GLY A C 1
ATOM 510 O O . GLY A 1 81 ? -30.476 -11.641 -14.719 1.000 19.278 81 GLY A O 1
ATOM 511 N N . ASN A 1 82 ? -31.944 -10.348 -15.838 1.000 20.679 82 ASN A N 1
ATOM 512 C CA . ASN A 1 82 ? -32.686 -11.498 -16.317 1.000 20.156 82 ASN A CA 1
ATOM 513 C C . ASN A 1 82 ? -31.802 -12.361 -17.214 1.000 19.737 82 ASN A C 1
ATOM 514 O O . ASN A 1 82 ? -31.816 -13.589 -17.114 1.000 20.160 82 ASN A O 1
ATOM 519 N N . ASP A 1 83 ? -30.993 -11.734 -18.070 1.000 18.819 83 ASP A N 1
ATOM 520 C CA . ASP A 1 83 ? -30.081 -12.464 -18.938 1.000 19.489 83 ASP A CA 1
ATOM 521 C C . ASP A 1 83 ? -29.048 -13.229 -18.123 1.000 18.477 83 ASP A C 1
ATOM 522 O O . ASP A 1 83 ? -28.652 -14.326 -18.490 1.000 18.987 83 ASP A O 1
ATOM 527 N N . TYR A 1 84 ? -28.566 -12.614 -17.030 1.000 18.072 84 TYR A N 1
ATOM 528 C CA . TYR A 1 84 ? -27.551 -13.256 -16.201 1.000 17.634 84 TYR A CA 1
ATOM 529 C C . TYR A 1 84 ? -28.149 -14.518 -15.570 1.000 16.928 84 TYR A C 1
ATOM 530 O O . TYR A 1 84 ? -27.478 -15.550 -15.476 1.000 18.042 84 TYR A O 1
ATOM 539 N N . ILE A 1 85 ? -29.391 -14.439 -15.097 1.000 17.188 85 ILE A N 1
ATOM 540 C CA . ILE A 1 85 ? -30.039 -15.599 -14.504 1.000 18.695 85 ILE A CA 1
ATOM 541 C C . ILE A 1 85 ? -30.082 -16.726 -15.531 1.000 18.576 85 ILE A C 1
ATOM 542 O O . ILE A 1 85 ? -29.761 -17.857 -15.198 1.000 19.216 85 ILE A O 1
ATOM 547 N N A GLU A 1 86 ? -30.422 -16.413 -16.782 0.500 18.712 86 GLU A N 1
ATOM 548 N N B GLU A 1 86 ? -30.418 -16.419 -16.783 0.500 18.860 86 GLU A N 1
ATOM 549 C CA A GLU A 1 86 ? -30.441 -17.428 -17.824 0.500 20.382 86 GLU A CA 1
ATOM 550 C CA B GLU A 1 86 ? -30.442 -17.451 -17.805 0.500 20.160 86 GLU A CA 1
ATOM 551 C C A GLU A 1 86 ? -29.049 -18.024 -18.067 0.500 19.998 86 GLU A C 1
ATOM 552 C C B GLU A 1 86 ? -29.046 -18.029 -18.069 0.500 19.871 86 GLU A C 1
ATOM 553 O O A GLU A 1 86 ? -28.917 -19.224 -18.303 0.500 20.336 86 GLU A O 1
ATOM 554 O O B GLU A 1 86 ? -28.908 -19.227 -18.307 0.500 20.327 86 GLU A O 1
ATOM 565 N N . ASN A 1 87 ? -28.008 -17.189 -18.007 1.000 19.262 87 ASN A N 1
ATOM 566 C CA . ASN A 1 87 ? -26.632 -17.646 -18.157 1.000 18.956 87 ASN A CA 1
ATOM 567 C C . ASN A 1 87 ? -26.278 -18.669 -17.070 1.000 18.341 87 ASN A C 1
ATOM 568 O O . ASN A 1 87 ? -25.682 -19.699 -17.331 1.000 18.674 87 ASN A O 1
ATOM 573 N N . LEU A 1 88 ? -26.656 -18.380 -15.825 1.000 17.589 88 LEU A N 1
ATOM 574 C CA . LEU A 1 88 ? -26.342 -19.321 -14.768 1.000 18.387 88 LEU A CA 1
ATOM 575 C C . LEU A 1 88 ? -27.093 -20.635 -14.984 1.000 19.476 88 LEU A C 1
ATOM 576 O O . LEU A 1 88 ? -26.520 -21.708 -14.823 1.000 18.922 88 LEU A O 1
ATOM 581 N N . LYS A 1 89 ? -28.368 -20.557 -15.373 1.000 18.778 89 LYS A N 1
ATOM 582 C CA . LYS A 1 89 ? -29.149 -21.758 -15.622 1.000 20.752 89 LYS A CA 1
ATOM 583 C C . LYS A 1 89 ? -28.522 -22.588 -16.743 1.000 21.463 89 LYS A C 1
ATOM 584 O O . LYS A 1 89 ? -28.493 -23.815 -16.653 1.000 23.182 89 LYS A O 1
ATOM 590 N N . GLN A 1 90 ? -28.029 -21.929 -17.808 1.000 21.566 90 GLN A N 1
ATOM 591 C CA . GLN A 1 90 ? -27.436 -22.652 -18.925 1.000 24.062 90 GLN A CA 1
ATOM 592 C C . GLN A 1 90 ? -26.155 -23.379 -18.531 1.000 22.026 90 GLN A C 1
ATOM 593 O O . GLN A 1 90 ? -25.771 -24.356 -19.174 1.000 25.742 90 GLN A O 1
ATOM 599 N N . ASN A 1 91 ? -25.505 -22.916 -17.458 1.000 21.048 91 ASN A N 1
ATOM 600 C CA . ASN A 1 91 ? -24.302 -23.536 -16.929 1.000 20.638 91 ASN A CA 1
ATOM 601 C C . ASN A 1 91 ? -24.619 -24.482 -15.756 1.000 21.158 91 ASN A C 1
ATOM 602 O O . ASN A 1 91 ? -23.696 -24.934 -15.082 1.000 22.616 91 ASN A O 1
ATOM 607 N N . ASP A 1 92 ? -25.907 -24.830 -15.552 1.000 23.161 92 ASP A N 1
ATOM 608 C CA . ASP A 1 92 ? -26.361 -25.799 -14.559 1.000 23.608 92 ASP A CA 1
ATOM 609 C C . ASP A 1 92 ? -26.012 -25.353 -13.137 1.000 21.531 92 ASP A C 1
ATOM 610 O O . ASP A 1 92 ? -25.818 -26.185 -12.240 1.000 23.261 92 ASP A O 1
ATOM 615 N N . ILE A 1 93 ? -26.028 -24.030 -12.937 1.000 20.325 93 ILE A N 1
ATOM 616 C CA . ILE A 1 93 ? -25.837 -23.443 -11.625 1.000 19.219 93 ILE A CA 1
ATOM 617 C C . ILE A 1 93 ? -27.191 -23.168 -10.978 1.000 18.800 93 ILE A C 1
ATOM 618 O O . ILE A 1 93 ? -28.084 -22.619 -11.623 1.000 20.567 93 ILE A O 1
ATOM 623 N N . SER A 1 94 ? -27.343 -23.481 -9.679 1.000 19.428 94 SER A N 1
ATOM 624 C CA . SER A 1 94 ? -28.570 -23.154 -8.967 1.000 21.070 94 SER A CA 1
ATOM 625 C C . SER A 1 94 ? -28.722 -21.640 -8.876 1.000 19.440 94 SER A C 1
ATOM 626 O O . SER A 1 94 ? -27.764 -20.944 -8.520 1.000 21.427 94 SER A O 1
ATOM 629 N N . THR A 1 95 ? -29.944 -21.166 -9.189 1.000 21.303 95 THR A N 1
ATOM 630 C CA . THR A 1 95 ? -30.261 -19.757 -9.134 1.000 23.489 95 THR A CA 1
ATOM 631 C C . THR A 1 95 ? -31.199 -19.451 -7.966 1.000 22.816 95 THR A C 1
ATOM 632 O O . THR A 1 95 ? -31.762 -18.364 -7.912 1.000 25.031 95 THR A O 1
ATOM 636 N N . GLU A 1 96 ? -31.272 -20.349 -6.987 1.000 21.751 96 GLU A N 1
ATOM 637 C CA . GLU A 1 96 ? -32.167 -20.130 -5.867 1.000 24.325 96 GLU A CA 1
ATOM 638 C C . GLU A 1 96 ? -31.752 -18.965 -4.979 1.000 22.272 96 GLU A C 1
ATOM 639 O O . GLU A 1 96 ? -32.594 -18.543 -4.195 1.000 22.117 96 GLU A O 1
ATOM 645 N N . PHE A 1 97 ? -30.521 -18.441 -5.102 1.000 21.384 97 PHE A N 1
ATOM 646 C CA . PHE A 1 97 ? -30.085 -17.293 -4.302 1.000 21.548 97 PHE A CA 1
ATOM 647 C C . PHE A 1 97 ? -29.530 -16.193 -5.198 1.000 19.456 97 PHE A C 1
ATOM 648 O O . PHE A 1 97 ? -28.693 -15.399 -4.767 1.000 20.208 97 PHE A O 1
ATOM 656 N N . THR A 1 98 ? -30.024 -16.154 -6.445 1.000 19.291 98 THR A N 1
ATOM 657 C CA . THR A 1 98 ? -29.749 -15.058 -7.352 1.000 18.923 98 THR A CA 1
ATOM 658 C C . THR A 1 98 ? -30.869 -14.028 -7.206 1.000 19.963 98 THR A C 1
ATOM 659 O O . THR A 1 98 ? -31.946 -14.142 -7.801 1.000 20.863 98 THR A O 1
ATOM 663 N N . TYR A 1 99 ? -30.592 -12.990 -6.430 1.000 18.933 99 TYR A N 1
ATOM 664 C CA . TYR A 1 99 ? -31.570 -11.958 -6.097 1.000 20.638 99 TYR A CA 1
ATOM 665 C C . TYR A 1 99 ? -31.567 -10.857 -7.160 1.000 20.373 99 TYR A C 1
ATOM 666 O O . TYR A 1 99 ? -30.586 -10.675 -7.881 1.000 19.497 99 TYR A O 1
ATOM 675 N N . GLN A 1 100 ? -32.671 -10.109 -7.217 1.000 21.592 100 GLN A N 1
ATOM 676 C CA . GLN A 1 100 ? -32.807 -8.940 -8.081 1.000 21.651 100 GLN A CA 1
ATOM 677 C C . GLN A 1 100 ? -33.217 -7.742 -7.233 1.000 24.025 100 GLN A C 1
ATOM 678 O O . GLN A 1 100 ? -33.861 -7.884 -6.190 1.000 27.259 100 GLN A O 1
ATOM 684 N N . THR A 1 101 ? -32.778 -6.553 -7.655 1.000 22.064 101 THR A N 1
ATOM 685 C CA . THR A 1 101 ? -33.172 -5.325 -6.972 1.000 22.470 101 THR A CA 1
ATOM 686 C C . THR A 1 101 ? -33.582 -4.262 -7.997 1.000 24.931 101 THR A C 1
ATOM 687 O O . THR A 1 101 ? -32.930 -4.099 -9.044 1.000 24.239 101 THR A O 1
ATOM 691 N N . LYS A 1 102 ? -34.619 -3.483 -7.647 1.000 25.069 102 LYS A N 1
ATOM 692 C CA . LYS A 1 102 ? -34.993 -2.294 -8.408 1.000 29.353 102 LYS A CA 1
ATOM 693 C C . LYS A 1 102 ? -34.133 -1.092 -8.004 1.000 27.436 102 LYS A C 1
ATOM 694 O O . LYS A 1 102 ? -34.247 -0.029 -8.593 1.000 32.694 102 LYS A O 1
ATOM 700 N N . ASP A 1 103 ? -33.333 -1.207 -6.934 1.000 28.042 103 ASP A N 1
ATOM 701 C CA . ASP A 1 103 ? -32.636 -0.060 -6.348 1.000 28.032 103 ASP A CA 1
ATOM 702 C C . ASP A 1 103 ? -31.260 0.192 -7.003 1.000 28.817 103 ASP A C 1
ATOM 703 O O . ASP A 1 103 ? -30.633 1.211 -6.713 1.000 33.224 103 ASP A O 1
ATOM 708 N N . ALA A 1 104 ? -30.799 -0.684 -7.902 1.000 25.382 104 ALA A N 1
ATOM 709 C CA . ALA A 1 104 ? -29.549 -0.492 -8.640 1.000 24.530 104 ALA A CA 1
ATOM 710 C C . ALA A 1 104 ? -29.530 -1.356 -9.893 1.000 24.656 104 ALA A C 1
ATOM 711 O O . ALA A 1 104 ? -30.203 -2.389 -9.934 1.000 26.570 104 ALA A O 1
ATOM 713 N N . ALA A 1 105 ? -28.801 -0.899 -10.918 1.000 23.098 105 ALA A N 1
ATOM 714 C CA . ALA A 1 105 ? -28.599 -1.654 -12.140 1.000 22.464 105 ALA A CA 1
ATOM 715 C C . ALA A 1 105 ? -27.684 -2.839 -11.865 1.000 19.579 105 ALA A C 1
ATOM 716 O O . ALA A 1 105 ? -26.815 -2.782 -11.003 1.000 21.075 105 ALA A O 1
ATOM 718 N N . THR A 1 106 ? -27.839 -3.897 -12.676 1.000 18.022 106 THR A N 1
ATOM 719 C CA . THR A 1 106 ? -26.872 -5.005 -12.694 1.000 17.001 106 THR A CA 1
ATOM 720 C C . THR A 1 106 ? -25.456 -4.423 -12.802 1.000 17.204 106 THR A C 1
ATOM 721 O O . THR A 1 106 ? -25.214 -3.461 -13.534 1.000 17.117 106 THR A O 1
ATOM 725 N N . GLY A 1 107 ? -24.480 -5.011 -12.109 1.000 15.319 107 GLY A N 1
ATOM 726 C CA . GLY A 1 107 ? -23.095 -4.618 -12.227 1.000 15.453 107 GLY A CA 1
ATOM 727 C C . GLY A 1 107 ? -22.637 -4.695 -13.675 1.000 14.848 107 GLY A C 1
ATOM 728 O O . GLY A 1 107 ? -23.056 -5.586 -14.429 1.000 16.146 107 GLY A O 1
ATOM 729 N N . THR A 1 108 ? -21.733 -3.785 -14.029 1.000 15.744 108 THR A N 1
ATOM 730 C CA . THR A 1 108 ? -21.272 -3.657 -15.406 1.000 16.821 108 THR A CA 1
ATOM 731 C C . THR A 1 108 ? -19.752 -3.555 -15.464 1.000 16.060 108 THR A C 1
ATOM 732 O O . THR A 1 108 ? -19.133 -2.930 -14.604 1.000 18.464 108 THR A O 1
ATOM 736 N N . ALA A 1 109 ? -19.183 -4.060 -16.553 1.000 16.934 109 ALA A N 1
ATOM 737 C CA . ALA A 1 109 ? -17.801 -3.816 -16.919 1.000 16.807 109 ALA A CA 1
ATOM 738 C C . ALA A 1 109 ? -17.844 -3.275 -18.343 1.000 17.606 109 ALA A C 1
ATOM 739 O O . ALA A 1 109 ? -18.202 -4.006 -19.281 1.000 20.119 109 ALA A O 1
ATOM 741 N N A SER A 1 110 ? -17.502 -1.994 -18.485 0.500 16.538 110 SER A N 1
ATOM 742 N N B SER A 1 110 ? -17.512 -1.985 -18.489 0.500 16.986 110 SER A N 1
ATOM 743 C CA A SER A 1 110 ? -17.406 -1.378 -19.790 0.500 16.563 110 SER A CA 1
ATOM 744 C CA B SER A 1 110 ? -17.415 -1.309 -19.773 0.500 17.470 110 SER A CA 1
ATOM 745 C C A SER A 1 110 ? -15.965 -1.504 -20.237 0.500 17.382 110 SER A C 1
ATOM 746 C C B SER A 1 110 ? -15.977 -1.485 -20.241 0.500 17.854 110 SER A C 1
ATOM 747 O O A SER A 1 110 ? -15.054 -0.973 -19.592 0.500 19.192 110 SER A O 1
ATOM 748 O O B SER A 1 110 ? -15.055 -0.968 -19.597 0.500 19.528 110 SER A O 1
ATOM 753 N N . ILE A 1 111 ? -15.802 -2.188 -21.366 1.000 17.774 111 ILE A N 1
ATOM 754 C CA . ILE A 1 111 ? -14.503 -2.637 -21.815 1.000 18.860 111 ILE A CA 1
ATOM 755 C C . ILE A 1 111 ? -14.262 -2.121 -23.229 1.000 20.295 111 ILE A C 1
ATOM 756 O O . ILE A 1 111 ? -15.071 -2.373 -24.137 1.000 22.137 111 ILE A O 1
ATOM 761 N N . ILE A 1 112 ? -13.131 -1.442 -23.405 1.000 18.754 112 ILE A N 1
ATOM 762 C CA . ILE A 1 112 ? -12.697 -1.035 -24.734 1.000 19.283 112 ILE A CA 1
ATOM 763 C C . ILE A 1 112 ? -11.443 -1.843 -25.053 1.000 20.987 112 ILE A C 1
ATOM 764 O O . ILE A 1 112 ? -10.522 -1.840 -24.230 1.000 21.261 112 ILE A O 1
ATOM 769 N N . VAL A 1 113 ? -11.411 -2.519 -26.217 1.000 21.104 113 VAL A N 1
ATOM 770 C CA . VAL A 1 113 ? -10.306 -3.394 -26.592 1.000 22.051 113 VAL A CA 1
ATOM 771 C C . VAL A 1 113 ? -9.755 -2.966 -27.949 1.000 23.799 113 VAL A C 1
ATOM 772 O O . VAL A 1 113 ? -10.535 -2.803 -28.874 1.000 24.529 113 VAL A O 1
ATOM 776 N N . ASN A 1 114 ? -8.427 -2.838 -28.084 1.000 26.065 114 ASN A N 1
ATOM 777 C CA . ASN A 1 114 ? -7.829 -2.515 -29.378 1.000 27.916 114 ASN A CA 1
ATOM 778 C C . ASN A 1 114 ? -7.452 -3.806 -30.122 1.000 32.857 114 ASN A C 1
ATOM 779 O O . ASN A 1 114 ? -7.681 -4.909 -29.622 1.000 32.241 114 ASN A O 1
ATOM 784 N N . ASN A 1 115 ? -6.881 -3.679 -31.333 1.000 35.033 115 ASN A N 1
ATOM 785 C CA . ASN A 1 115 ? -6.673 -4.835 -32.198 1.000 37.884 115 ASN A CA 1
ATOM 786 C C . ASN A 1 115 ? -5.551 -5.743 -31.698 1.000 38.990 115 ASN A C 1
ATOM 787 O O . ASN A 1 115 ? -5.463 -6.884 -32.138 1.000 43.686 115 ASN A O 1
ATOM 792 N N . GLU A 1 116 ? -4.717 -5.231 -30.790 1.000 38.193 116 GLU A N 1
ATOM 793 C CA . GLU A 1 116 ? -3.668 -6.013 -30.161 1.000 36.984 116 GLU A CA 1
ATOM 794 C C . GLU A 1 116 ? -4.130 -6.615 -28.834 1.000 36.912 116 GLU A C 1
ATOM 795 O O . GLU A 1 116 ? -3.342 -7.282 -28.159 1.000 40.082 116 GLU A O 1
ATOM 801 N N . GLY A 1 117 ? -5.381 -6.350 -28.429 1.000 32.661 117 GLY A N 1
ATOM 802 C CA . GLY A 1 117 ? -5.936 -7.001 -27.253 1.000 32.501 117 GLY A CA 1
ATOM 803 C C . GLY A 1 117 ? -5.710 -6.208 -25.965 1.000 31.392 117 GLY A C 1
ATOM 804 O O . GLY A 1 117 ? -6.035 -6.695 -24.884 1.000 34.175 117 GLY A O 1
ATOM 805 N N . GLN A 1 118 ? -5.147 -4.999 -26.070 1.000 29.440 118 GLN A N 1
ATOM 806 C CA . GLN A 1 118 ? -4.993 -4.148 -24.898 1.000 27.323 118 GLN A CA 1
ATOM 807 C C . GLN A 1 118 ? -6.339 -3.511 -24.584 1.000 25.218 118 GLN A C 1
ATOM 808 O O . GLN A 1 118 ? -7.137 -3.270 -25.472 1.000 27.503 118 GLN A O 1
ATOM 814 N N . ASN A 1 119 ? -6.597 -3.225 -23.307 1.000 24.621 119 ASN A N 1
ATOM 815 C CA . ASN A 1 119 ? -7.906 -2.713 -22.951 1.000 24.347 119 ASN A CA 1
ATOM 816 C C . ASN A 1 119 ? -7.857 -1.617 -21.881 1.000 24.491 119 ASN A C 1
ATOM 817 O O . ASN A 1 119 ? -6.853 -1.399 -21.192 1.000 28.193 119 ASN A O 1
ATOM 822 N N . ILE A 1 120 ? -8.978 -0.888 -21.825 1.000 21.387 120 ILE A N 1
ATOM 823 C CA . ILE A 1 120 ? -9.357 -0.077 -20.675 1.000 21.874 120 ILE A CA 1
ATOM 824 C C . ILE A 1 120 ? -10.699 -0.609 -20.188 1.000 19.501 120 ILE A C 1
ATOM 825 O O . ILE A 1 120 ? -11.578 -0.979 -20.996 1.000 21.458 120 ILE A O 1
ATOM 830 N N . ILE A 1 121 ? -10.833 -0.663 -18.850 1.000 20.145 121 ILE A N 1
ATOM 831 C CA . ILE A 1 121 ? -12.018 -1.213 -18.225 1.000 20.303 121 ILE A CA 1
ATOM 832 C C . ILE A 1 121 ? -12.539 -0.269 -17.149 1.000 20.177 121 ILE A C 1
ATOM 833 O O . ILE A 1 121 ? -11.781 0.201 -16.308 1.000 23.406 121 ILE A O 1
ATOM 838 N N . VAL A 1 122 ? -13.857 -0.066 -17.143 1.000 17.928 122 VAL A N 1
ATOM 839 C CA . VAL A 1 122 ? -14.523 0.641 -16.054 1.000 18.504 122 VAL A CA 1
ATOM 840 C C . VAL A 1 122 ? -15.587 -0.292 -15.501 1.000 18.531 122 VAL A C 1
ATOM 841 O O . VAL A 1 122 ? -16.559 -0.615 -16.192 1.000 17.643 122 VAL A O 1
ATOM 845 N N . ILE A 1 123 ? -15.442 -0.634 -14.218 1.000 18.041 123 ILE A N 1
ATOM 846 C CA . ILE A 1 123 ? -16.365 -1.506 -13.504 1.000 18.067 123 ILE A CA 1
ATOM 847 C C . ILE A 1 123 ? -17.260 -0.638 -12.624 1.000 18.083 123 ILE A C 1
ATOM 848 O O . ILE A 1 123 ? -16.759 0.206 -11.867 1.000 20.765 123 ILE A O 1
ATOM 853 N N . VAL A 1 124 ? -18.573 -0.896 -12.713 1.000 17.511 124 VAL A N 1
ATOM 854 C CA . VAL A 1 124 ? -19.520 -0.296 -11.797 1.000 17.123 124 VAL A CA 1
ATOM 855 C C . VAL A 1 124 ? -20.211 -1.454 -11.089 1.000 17.584 124 VAL A C 1
ATOM 856 O O . VAL A 1 124 ? -20.943 -2.216 -11.712 1.000 18.805 124 VAL A O 1
ATOM 860 N N . ALA A 1 125 ? -19.931 -1.608 -9.780 1.000 17.265 125 ALA A N 1
ATOM 861 C CA . ALA A 1 125 ? -20.393 -2.809 -9.094 1.000 17.886 125 ALA A CA 1
ATOM 862 C C . ALA A 1 125 ? -21.920 -2.871 -9.045 1.000 17.340 125 ALA A C 1
ATOM 863 O O . ALA A 1 125 ? -22.495 -3.953 -9.043 1.000 16.935 125 ALA A O 1
ATOM 865 N N . GLY A 1 126 ? -22.600 -1.726 -8.889 1.000 17.796 126 GLY A N 1
ATOM 866 C CA . GLY A 1 126 ? -24.054 -1.708 -9.048 1.000 18.159 126 GLY A CA 1
ATOM 867 C C . GLY A 1 126 ? -24.767 -2.598 -8.020 1.000 19.454 126 GLY A C 1
ATOM 868 O O . GLY A 1 126 ? -24.477 -2.567 -6.830 1.000 18.998 126 GLY A O 1
ATOM 869 N N . ALA A 1 127 ? -25.669 -3.444 -8.509 1.000 18.556 127 ALA A N 1
ATOM 870 C CA . ALA A 1 127 ? -26.477 -4.288 -7.646 1.000 19.413 127 ALA A CA 1
ATOM 871 C C . ALA A 1 127 ? -25.640 -5.249 -6.800 1.000 17.463 127 ALA A C 1
ATOM 872 O O . ALA A 1 127 ? -26.096 -5.642 -5.733 1.000 17.556 127 ALA A O 1
ATOM 874 N N . ASN A 1 128 ? -24.409 -5.563 -7.207 1.000 16.841 128 ASN A N 1
ATOM 875 C CA . ASN A 1 128 ? -23.560 -6.426 -6.409 1.000 17.104 128 ASN A CA 1
ATOM 876 C C . ASN A 1 128 ? -23.361 -5.832 -5.023 1.000 18.403 128 ASN A C 1
ATOM 877 O O . ASN A 1 128 ? -23.243 -6.610 -4.077 1.000 19.390 128 ASN A O 1
ATOM 882 N N . LEU A 1 129 ? -23.328 -4.493 -4.907 1.000 17.959 129 LEU A N 1
ATOM 883 C CA . LEU A 1 129 ? -23.075 -3.870 -3.615 1.000 19.139 129 LEU A CA 1
ATOM 884 C C . LEU A 1 129 ? -24.309 -3.911 -2.711 1.000 20.922 129 LEU A C 1
ATOM 885 O O . LEU A 1 129 ? -24.210 -3.562 -1.525 1.000 22.701 129 LEU A O 1
ATOM 890 N N . LEU A 1 130 ? -25.463 -4.245 -3.262 1.000 19.952 130 LEU A N 1
ATOM 891 C CA . LEU A 1 130 ? -26.677 -4.278 -2.484 1.000 22.142 130 LEU A CA 1
ATOM 892 C C . LEU A 1 130 ? -26.986 -5.675 -1.951 1.000 20.709 130 LEU A C 1
ATOM 893 O O . LEU A 1 130 ? -27.954 -5.816 -1.212 1.000 23.290 130 LEU A O 1
ATOM 898 N N . LEU A 1 131 ? -26.168 -6.697 -2.291 1.000 20.117 131 LEU A N 1
ATOM 899 C CA . LEU A 1 131 ? -26.298 -7.991 -1.623 1.000 19.676 131 LEU A CA 1
ATOM 900 C C . LEU A 1 131 ? -26.049 -7.759 -0.121 1.000 20.406 131 LEU A C 1
ATOM 901 O O . LEU A 1 131 ? -25.003 -7.226 0.235 1.000 22.394 131 LEU A O 1
ATOM 906 N N . ASN A 1 132 ? -26.995 -8.100 0.744 1.000 22.075 132 ASN A N 1
ATOM 907 C CA . ASN A 1 132 ? -27.006 -7.597 2.111 1.000 23.207 132 ASN A CA 1
ATOM 908 C C . ASN A 1 132 ? -27.181 -8.713 3.129 1.000 26.522 132 ASN A C 1
ATOM 909 O O . ASN A 1 132 ? -27.267 -9.872 2.782 1.000 23.963 132 ASN A O 1
ATOM 914 N N . THR A 1 133 ? -27.240 -8.322 4.411 1.000 27.926 133 THR A N 1
ATOM 915 C CA . THR A 1 133 ? -27.372 -9.266 5.516 1.000 30.176 133 THR A CA 1
ATOM 916 C C . THR A 1 133 ? -28.636 -10.108 5.372 1.000 30.478 133 THR A C 1
ATOM 917 O O . THR A 1 133 ? -28.616 -11.287 5.654 1.000 31.693 133 THR A O 1
ATOM 921 N N . GLU A 1 134 ? -29.747 -9.484 4.981 1.000 30.163 134 GLU A N 1
ATOM 922 C CA . GLU A 1 134 ? -31.017 -10.186 4.865 1.000 30.531 134 GLU A CA 1
ATOM 923 C C . GLU A 1 134 ? -30.904 -11.282 3.798 1.000 28.462 134 GLU A C 1
ATOM 924 O O . GLU A 1 134 ? -31.405 -12.383 3.975 1.000 28.868 134 GLU A O 1
ATOM 930 N N . ASP A 1 135 ? -30.223 -10.973 2.698 1.000 27.862 135 ASP A N 1
ATOM 931 C CA . ASP A 1 135 ? -30.021 -11.923 1.623 1.000 26.406 135 ASP A CA 1
ATOM 932 C C . ASP A 1 135 ? -29.173 -13.100 2.097 1.000 26.959 135 ASP A C 1
ATOM 933 O O . ASP A 1 135 ? -29.446 -14.232 1.754 1.000 27.113 135 ASP A O 1
ATOM 938 N N . LEU A 1 136 ? -28.118 -12.837 2.861 1.000 26.598 136 LEU A N 1
ATOM 939 C CA . LEU A 1 136 ? -27.273 -13.903 3.390 1.000 26.245 136 LEU A CA 1
ATOM 940 C C . LEU A 1 136 ? -28.065 -14.747 4.381 1.000 27.492 136 LEU A C 1
ATOM 941 O O . LEU A 1 136 ? -27.903 -15.950 4.377 1.000 28.094 136 LEU A O 1
ATOM 946 N N . ARG A 1 137 ? -28.925 -14.132 5.207 1.000 27.228 137 ARG A N 1
ATOM 947 C CA . ARG A 1 137 ? -29.701 -14.890 6.178 1.000 29.517 137 ARG A CA 1
ATOM 948 C C . ARG A 1 137 ? -30.623 -15.845 5.427 1.000 28.592 137 ARG A C 1
ATOM 949 O O . ARG A 1 137 ? -30.789 -16.999 5.839 1.000 29.555 137 ARG A O 1
ATOM 957 N N . ALA A 1 138 ? -31.190 -15.396 4.292 1.000 27.816 138 ALA A N 1
ATOM 958 C CA . ALA A 1 138 ? -32.067 -16.265 3.513 1.000 26.821 138 ALA A CA 1
ATOM 959 C C . ALA A 1 138 ? -31.252 -17.417 2.914 1.000 28.166 138 ALA A C 1
ATOM 960 O O . ALA A 1 138 ? -31.762 -18.524 2.748 1.000 29.446 138 ALA A O 1
ATOM 962 N N . ALA A 1 139 ? -29.971 -17.158 2.606 1.000 25.304 139 ALA A N 1
ATOM 963 C CA . ALA A 1 139 ? -29.065 -18.166 2.077 1.000 24.847 139 ALA A CA 1
ATOM 964 C C . ALA A 1 139 ? -28.362 -18.968 3.164 1.000 27.139 139 ALA A C 1
ATOM 965 O O . ALA A 1 139 ? -27.509 -19.789 2.839 1.000 26.460 139 ALA A O 1
ATOM 967 N N . ALA A 1 140 ? -28.696 -18.720 4.435 1.000 26.242 140 ALA A N 1
ATOM 968 C CA . ALA A 1 140 ? -27.882 -19.249 5.518 1.000 27.202 140 ALA A CA 1
ATOM 969 C C . ALA A 1 140 ? -27.860 -20.767 5.482 1.000 25.752 140 ALA A C 1
ATOM 970 O O . ALA A 1 140 ? -26.850 -21.363 5.779 1.000 29.605 140 ALA A O 1
ATOM 972 N N . ASN A 1 141 ? -28.998 -21.389 5.172 1.000 26.130 141 ASN A N 1
ATOM 973 C CA . ASN A 1 141 ? -29.090 -22.834 5.221 1.000 27.482 141 ASN A CA 1
ATOM 974 C C . ASN A 1 141 ? -28.220 -23.441 4.125 1.000 27.355 141 ASN A C 1
ATOM 975 O O . ASN A 1 141 ? -27.519 -24.412 4.362 1.000 30.988 141 ASN A O 1
ATOM 980 N N . VAL A 1 142 ? -28.252 -22.854 2.912 1.000 27.655 142 VAL A N 1
ATOM 981 C CA . VAL A 1 142 ? -27.453 -23.391 1.825 1.000 29.031 142 VAL A CA 1
ATOM 982 C C . VAL A 1 142 ? -25.964 -23.160 2.070 1.000 25.813 142 VAL A C 1
ATOM 983 O O . VAL A 1 142 ? -25.175 -24.061 1.811 1.000 27.579 142 VAL A O 1
ATOM 987 N N . ILE A 1 143 ? -25.585 -22.009 2.645 1.000 24.673 143 ILE A N 1
ATOM 988 C CA . ILE A 1 143 ? -24.189 -21.768 2.986 1.000 25.412 143 ILE A CA 1
ATOM 989 C C . ILE A 1 143 ? -23.728 -22.826 3.983 1.000 28.395 143 ILE A C 1
ATOM 990 O O . ILE A 1 143 ? -22.649 -23.402 3.832 1.000 27.358 143 ILE A O 1
ATOM 995 N N A SER A 1 144 ? -24.557 -23.081 5.003 0.500 27.396 144 SER A N 1
ATOM 996 N N B SER A 1 144 ? -24.555 -23.086 4.993 0.500 28.050 144 SER A N 1
ATOM 997 C CA A SER A 1 144 ? -24.163 -23.916 6.132 0.500 27.869 144 SER A CA 1
ATOM 998 C CA B SER A 1 144 ? -24.132 -23.903 6.118 0.500 29.087 144 SER A CA 1
ATOM 999 C C A SER A 1 144 ? -23.967 -25.369 5.715 0.500 26.313 144 SER A C 1
ATOM 1000 C C B SER A 1 144 ? -24.011 -25.378 5.741 0.500 28.592 144 SER A C 1
ATOM 1001 O O A SER A 1 144 ? -23.176 -26.068 6.340 0.500 27.236 144 SER A O 1
ATOM 1002 O O B SER A 1 144 ? -23.305 -26.114 6.411 0.500 33.006 144 SER A O 1
ATOM 1007 N N . ARG A 1 145 ? -24.667 -25.804 4.662 1.000 27.487 145 ARG A N 1
ATOM 1008 C CA . ARG A 1 145 ? -24.649 -27.200 4.215 1.000 28.258 145 ARG A CA 1
ATOM 1009 C C . ARG A 1 145 ? -23.624 -27.487 3.119 1.000 27.320 145 ARG A C 1
ATOM 1010 O O . ARG A 1 145 ? -23.506 -28.634 2.667 1.000 29.612 145 ARG A O 1
ATOM 1018 N N . ALA A 1 146 ? -22.894 -26.458 2.691 1.000 26.742 146 ALA A N 1
ATOM 1019 C CA . ALA A 1 146 ? -21.907 -26.610 1.634 1.000 25.965 146 ALA A CA 1
ATOM 1020 C C . ALA A 1 146 ? -20.632 -27.254 2.173 1.000 25.704 146 ALA A C 1
ATOM 1021 O O . ALA A 1 146 ? -20.411 -27.340 3.398 1.000 28.736 146 ALA A O 1
ATOM 1023 N N . LYS A 1 147 ? -19.794 -27.696 1.234 1.000 23.989 147 LYS A N 1
ATOM 1024 C CA . LYS A 1 147 ? -18.431 -28.092 1.560 1.000 26.273 147 LYS A CA 1
ATOM 1025 C C . LYS A 1 147 ? -17.482 -26.903 1.526 1.000 23.095 147 LYS A C 1
ATOM 1026 O O . LYS A 1 147 ? -16.520 -26.855 2.308 1.000 24.910 147 LYS A O 1
ATOM 1032 N N . VAL A 1 148 ? -17.690 -26.043 0.514 1.000 22.175 148 VAL A N 1
ATOM 1033 C CA . VAL A 1 148 ? -16.804 -24.916 0.275 1.000 21.476 148 VAL A CA 1
ATOM 1034 C C . VAL A 1 148 ? -17.661 -23.690 -0.010 1.000 20.078 148 VAL A C 1
ATOM 1035 O O . VAL A 1 148 ? -18.606 -23.765 -0.792 1.000 21.275 148 VAL A O 1
ATOM 1039 N N . MET A 1 149 ? -17.265 -22.570 0.581 1.000 18.984 149 MET A N 1
ATOM 1040 C CA . MET A 1 149 ? -17.848 -21.276 0.320 1.000 19.115 149 MET A CA 1
ATOM 1041 C C . MET A 1 149 ? -16.729 -20.413 -0.255 1.000 18.956 149 MET A C 1
ATOM 1042 O O . MET A 1 149 ? -15.662 -20.314 0.340 1.000 19.456 149 MET A O 1
ATOM 1047 N N . VAL A 1 150 ? -16.981 -19.866 -1.455 1.000 17.491 150 VAL A N 1
ATOM 1048 C CA . VAL A 1 150 ? -16.026 -19.037 -2.184 1.000 15.850 150 VAL A CA 1
ATOM 1049 C C . VAL A 1 150 ? -16.514 -17.589 -2.189 1.000 15.917 150 VAL A C 1
ATOM 1050 O O . VAL A 1 150 ? -17.689 -17.322 -2.466 1.000 17.075 150 VAL A O 1
ATOM 1054 N N A CYS A 1 151 ? -15.605 -16.654 -1.940 0.500 15.345 151 CYS A N 1
ATOM 1055 N N B CYS A 1 151 ? -15.625 -16.655 -1.832 0.500 16.747 151 CYS A N 1
ATOM 1056 C CA A CYS A 1 151 ? -15.988 -15.265 -2.044 0.500 15.142 151 CYS A CA 1
ATOM 1057 C CA B CYS A 1 151 ? -15.934 -15.234 -1.868 0.500 17.721 151 CYS A CA 1
ATOM 1058 C C A CYS A 1 151 ? -14.798 -14.431 -2.481 0.500 15.239 151 CYS A C 1
ATOM 1059 C C B CYS A 1 151 ? -14.797 -14.451 -2.505 0.500 16.532 151 CYS A C 1
ATOM 1060 O O A CYS A 1 151 ? -13.649 -14.856 -2.359 0.500 15.504 151 CYS A O 1
ATOM 1061 O O B CYS A 1 151 ? -13.660 -14.931 -2.517 0.500 16.070 151 CYS A O 1
ATOM 1066 N N . GLN A 1 152 ? -15.111 -13.206 -2.913 1.000 16.163 152 GLN A N 1
ATOM 1067 C CA . GLN A 1 152 ? -14.126 -12.267 -3.442 1.000 15.249 152 GLN A CA 1
ATOM 1068 C C . GLN A 1 152 ? -14.392 -10.887 -2.832 1.000 16.820 152 GLN A C 1
ATOM 1069 O O . GLN A 1 152 ? -15.020 -10.804 -1.770 1.000 17.427 152 GLN A O 1
ATOM 1075 N N . LEU A 1 153 ? -13.900 -9.819 -3.476 1.000 15.246 153 LEU A N 1
ATOM 1076 C CA . LEU A 1 153 ? -14.122 -8.465 -3.005 1.000 17.539 153 LEU A CA 1
ATOM 1077 C C . LEU A 1 153 ? -14.808 -7.611 -4.074 1.000 16.907 153 LEU A C 1
ATOM 1078 O O . LEU A 1 153 ? -14.544 -6.399 -4.147 1.000 19.630 153 LEU A O 1
ATOM 1083 N N . GLU A 1 154 ? -15.741 -8.196 -4.825 1.000 17.102 154 GLU A N 1
ATOM 1084 C CA . GLU A 1 154 ? -16.529 -7.456 -5.816 1.000 17.037 154 GLU A CA 1
ATOM 1085 C C . GLU A 1 154 ? -17.962 -7.191 -5.350 1.000 19.784 154 GLU A C 1
ATOM 1086 O O . GLU A 1 154 ? -18.772 -6.610 -6.056 1.000 26.800 154 GLU A O 1
ATOM 1092 N N . ILE A 1 155 ? -18.291 -7.597 -4.141 1.000 17.389 155 ILE A N 1
ATOM 1093 C CA . ILE A 1 155 ? -19.457 -7.172 -3.395 1.000 18.048 155 ILE A CA 1
ATOM 1094 C C . ILE A 1 155 ? -18.977 -6.273 -2.255 1.000 19.084 155 ILE A C 1
ATOM 1095 O O . ILE A 1 155 ? -17.787 -5.992 -2.143 1.000 20.310 155 ILE A O 1
ATOM 1100 N N . THR A 1 156 ? -19.908 -5.838 -1.405 1.000 19.775 156 THR A N 1
ATOM 1101 C CA . THR A 1 156 ? -19.497 -5.044 -0.252 1.000 22.920 156 THR A CA 1
ATOM 1102 C C . THR A 1 156 ? -18.567 -5.887 0.610 1.000 20.654 156 THR A C 1
ATOM 1103 O O . THR A 1 156 ? -18.905 -7.014 0.922 1.000 21.807 156 THR A O 1
ATOM 1107 N N . PRO A 1 157 ? -17.373 -5.411 1.029 1.000 21.637 157 PRO A N 1
ATOM 1108 C CA . PRO A 1 157 ? -16.496 -6.197 1.910 1.000 22.190 157 PRO A CA 1
ATOM 1109 C C . PRO A 1 157 ? -17.187 -6.749 3.145 1.000 22.485 157 PRO A C 1
ATOM 1110 O O . PRO A 1 157 ? -16.990 -7.925 3.466 1.000 22.787 157 PRO A O 1
ATOM 1114 N N . ALA A 1 158 ? -18.018 -5.916 3.812 1.000 21.925 158 ALA A N 1
ATOM 1115 C CA . ALA A 1 158 ? -18.748 -6.387 4.968 1.000 23.075 158 ALA A CA 1
ATOM 1116 C C . ALA A 1 158 ? -19.607 -7.611 4.642 1.000 23.589 158 ALA A C 1
ATOM 1117 O O . ALA A 1 158 ? -19.797 -8.448 5.504 1.000 23.557 158 ALA A O 1
ATOM 1119 N N . THR A 1 159 ? -20.219 -7.670 3.449 1.000 22.090 159 THR A N 1
ATOM 1120 C CA . THR A 1 159 ? -21.022 -8.831 3.092 1.000 21.585 159 THR A CA 1
ATOM 1121 C C . THR A 1 159 ? -20.135 -10.068 2.869 1.000 20.395 159 THR A C 1
ATOM 1122 O O . THR A 1 159 ? -20.495 -11.155 3.294 1.000 21.581 159 THR A O 1
ATOM 1126 N N . SER A 1 160 ? -18.974 -9.947 2.224 1.000 19.582 160 SER A N 1
ATOM 1127 C CA . SER A 1 160 ? -18.049 -11.065 2.114 1.000 19.738 160 SER A CA 1
ATOM 1128 C C . SER A 1 160 ? -17.611 -11.532 3.502 1.000 20.269 160 SER A C 1
ATOM 1129 O O . SER A 1 160 ? -17.542 -12.721 3.742 1.000 20.588 160 SER A O 1
ATOM 1132 N N . LEU A 1 161 ? -17.331 -10.601 4.416 1.000 19.712 161 LEU A N 1
ATOM 1133 C CA . LEU A 1 161 ? -16.918 -10.959 5.764 1.000 21.449 161 LEU A CA 1
ATOM 1134 C C . LEU A 1 161 ? -18.031 -11.724 6.482 1.000 21.059 161 LEU A C 1
ATOM 1135 O O . LEU A 1 161 ? -17.760 -12.687 7.190 1.000 24.555 161 LEU A O 1
ATOM 1140 N N . GLU A 1 162 ? -19.277 -11.288 6.308 1.000 22.174 162 GLU A N 1
ATOM 1141 C CA . GLU A 1 162 ? -20.437 -11.954 6.882 1.000 23.741 162 GLU A CA 1
ATOM 1142 C C . GLU A 1 162 ? -20.549 -13.387 6.364 1.000 20.905 162 GLU A C 1
ATOM 1143 O O . GLU A 1 162 ? -20.816 -14.314 7.130 1.000 24.896 162 GLU A O 1
ATOM 1149 N N . ALA A 1 163 ? -20.368 -13.565 5.052 1.000 21.887 163 ALA A N 1
ATOM 1150 C CA . ALA A 1 163 ? -20.409 -14.879 4.436 1.000 21.213 163 ALA A CA 1
ATOM 1151 C C . ALA A 1 163 ? -19.291 -15.792 4.944 1.000 21.174 163 ALA A C 1
ATOM 1152 O O . ALA A 1 163 ? -19.557 -16.952 5.292 1.000 22.700 163 ALA A O 1
ATOM 1154 N N . LEU A 1 164 ? -18.077 -15.258 5.120 1.000 22.130 164 LEU A N 1
ATOM 1155 C CA . LEU A 1 164 ? -16.975 -16.023 5.705 1.000 20.945 164 LEU A CA 1
ATOM 1156 C C . LEU A 1 164 ? -17.314 -16.431 7.135 1.000 21.196 164 LEU A C 1
ATOM 1157 O O . LEU A 1 164 ? -16.979 -17.545 7.518 1.000 23.502 164 LEU A O 1
ATOM 1162 N N . THR A 1 165 ? -17.907 -15.510 7.898 1.000 22.729 165 THR A N 1
ATOM 1163 C CA . THR A 1 165 ? -18.254 -15.741 9.297 1.000 23.331 165 THR A CA 1
ATOM 1164 C C . THR A 1 165 ? -19.262 -16.886 9.379 1.000 25.627 165 THR A C 1
ATOM 1165 O O . THR A 1 165 ? -19.110 -17.809 10.171 1.000 27.275 165 THR A O 1
ATOM 1169 N N . MET A 1 166 ? -20.305 -16.821 8.549 1.000 25.528 166 MET A N 1
ATOM 1170 C CA . MET A 1 166 ? -21.339 -17.840 8.556 1.000 24.729 166 MET A CA 1
ATOM 1171 C C . MET A 1 166 ? -20.742 -19.198 8.200 1.000 23.601 166 MET A C 1
ATOM 1172 O O . MET A 1 166 ? -21.062 -20.218 8.831 1.000 26.589 166 MET A O 1
ATOM 1177 N N . ALA A 1 167 ? -19.899 -19.224 7.151 1.000 24.333 167 ALA A N 1
ATOM 1178 C CA . ALA A 1 167 ? -19.288 -20.481 6.762 1.000 22.357 167 ALA A CA 1
ATOM 1179 C C . ALA A 1 167 ? -18.413 -21.042 7.874 1.000 23.906 167 ALA A C 1
ATOM 1180 O O . ALA A 1 167 ? -18.522 -22.223 8.196 1.000 26.719 167 ALA A O 1
ATOM 1182 N N . ARG A 1 168 ? -17.610 -20.186 8.498 1.000 24.055 168 ARG A N 1
ATOM 1183 C CA . ARG A 1 168 ? -16.719 -20.634 9.571 1.000 25.730 168 ARG A CA 1
ATOM 1184 C C . ARG A 1 168 ? -17.518 -21.219 10.736 1.000 27.227 168 ARG A C 1
ATOM 1185 O O . ARG A 1 168 ? -17.136 -22.249 11.278 1.000 27.837 168 ARG A O 1
ATOM 1193 N N . ARG A 1 169 ? -18.625 -20.565 11.112 1.000 26.717 169 ARG A N 1
ATOM 1194 C CA . ARG A 1 169 ? -19.442 -21.018 12.228 1.000 28.673 169 ARG A CA 1
ATOM 1195 C C . ARG A 1 169 ? -20.021 -22.399 11.948 1.000 28.853 169 ARG A C 1
ATOM 1196 O O . ARG A 1 169 ? -20.307 -23.139 12.871 1.000 35.258 169 ARG A O 1
ATOM 1204 N N . SER A 1 170 ? -20.229 -22.759 10.678 1.000 29.213 170 SER A N 1
ATOM 1205 C CA . SER A 1 170 ? -20.771 -24.071 10.360 1.000 29.386 170 SER A CA 1
ATOM 1206 C C . SER A 1 170 ? -19.707 -25.093 9.964 1.000 31.315 170 SER A C 1
ATOM 1207 O O . SER A 1 170 ? -20.055 -26.194 9.542 1.000 32.067 170 SER A O 1
ATOM 1210 N N . GLY A 1 171 ? -18.430 -24.734 10.055 1.000 30.753 171 GLY A N 1
ATOM 1211 C CA . GLY A 1 171 ? -17.365 -25.656 9.724 1.000 31.654 171 GLY A CA 1
ATOM 1212 C C . GLY A 1 171 ? -17.217 -25.874 8.217 1.000 29.606 171 GLY A C 1
ATOM 1213 O O . GLY A 1 171 ? -16.643 -26.869 7.807 1.000 30.424 171 GLY A O 1
ATOM 1214 N N . VAL A 1 172 ? -17.682 -24.908 7.407 1.000 24.573 172 VAL A N 1
ATOM 1215 C CA . VAL A 1 172 ? -17.579 -24.997 5.953 1.000 24.067 172 VAL A CA 1
ATOM 1216 C C . VAL A 1 172 ? -16.212 -24.442 5.551 1.000 23.274 172 VAL A C 1
ATOM 1217 O O . VAL A 1 172 ? -15.830 -23.390 6.062 1.000 24.681 172 VAL A O 1
ATOM 1221 N N . LYS A 1 173 ? -15.482 -25.112 4.646 1.000 23.879 173 LYS A N 1
ATOM 1222 C CA . LYS A 1 173 ? -14.199 -24.602 4.177 1.000 22.320 173 LYS A CA 1
ATOM 1223 C C . LYS A 1 173 ? -14.370 -23.277 3.435 1.000 21.998 173 LYS A C 1
ATOM 1224 O O . LYS A 1 173 ? -15.204 -23.168 2.546 1.000 23.470 173 LYS A O 1
ATOM 1230 N N . THR A 1 174 ? -13.587 -22.271 3.830 1.000 21.203 174 THR A N 1
ATOM 1231 C CA . THR A 1 174 ? -13.638 -20.966 3.198 1.000 20.334 174 THR A CA 1
ATOM 1232 C C . THR A 1 174 ? -12.486 -20.780 2.213 1.000 20.077 174 THR A C 1
ATOM 1233 O O . THR A 1 174 ? -11.328 -20.950 2.566 1.000 22.718 174 THR A O 1
ATOM 1237 N N A LEU A 1 175 ? -12.832 -20.383 0.989 0.500 18.430 175 LEU A N 1
ATOM 1238 N N B LEU A 1 175 ? -12.841 -20.388 0.989 0.500 18.923 175 LEU A N 1
ATOM 1239 C CA A LEU A 1 175 ? -11.878 -20.031 -0.058 0.500 18.529 175 LEU A CA 1
ATOM 1240 C CA B LEU A 1 175 ? -11.902 -20.018 -0.064 0.500 19.310 175 LEU A CA 1
ATOM 1241 C C A LEU A 1 175 ? -12.094 -18.565 -0.405 0.500 18.114 175 LEU A C 1
ATOM 1242 C C B LEU A 1 175 ? -12.119 -18.546 -0.373 0.500 18.603 175 LEU A C 1
ATOM 1243 O O A LEU A 1 175 ? -13.118 -18.177 -0.963 0.500 19.631 175 LEU A O 1
ATOM 1244 O O B LEU A 1 175 ? -13.168 -18.145 -0.879 0.500 20.014 175 LEU A O 1
ATOM 1253 N N . PHE A 1 176 ? -11.148 -17.733 0.017 1.000 18.069 176 PHE A N 1
ATOM 1254 C CA . PHE A 1 176 ? -11.275 -16.297 -0.114 1.000 18.129 176 PHE A CA 1
ATOM 1255 C C . PHE A 1 176 ? -10.253 -15.810 -1.144 1.000 16.565 176 PHE A C 1
ATOM 1256 O O . PHE A 1 176 ? -9.069 -16.098 -1.045 1.000 17.201 176 PHE A O 1
ATOM 1264 N N . ASN A 1 177 ? -10.760 -15.059 -2.143 1.000 17.076 177 ASN A N 1
ATOM 1265 C CA . ASN A 1 177 ? -9.973 -14.473 -3.212 1.000 16.553 177 ASN A CA 1
ATOM 1266 C C . ASN A 1 177 ? -10.070 -12.961 -3.058 1.000 16.646 177 ASN A C 1
ATOM 1267 O O . ASN A 1 177 ? -11.092 -12.414 -3.443 1.000 16.631 177 ASN A O 1
ATOM 1272 N N . PRO A 1 178 ? -9.081 -12.269 -2.432 1.000 16.656 178 PRO A N 1
ATOM 1273 C CA . PRO A 1 178 ? -9.176 -10.831 -2.120 1.000 17.325 178 PRO A CA 1
ATOM 1274 C C . PRO A 1 178 ? -8.939 -10.014 -3.379 1.000 17.396 178 PRO A C 1
ATOM 1275 O O . PRO A 1 178 ? -7.885 -9.373 -3.535 1.000 19.580 178 PRO A O 1
ATOM 1279 N N . ALA A 1 179 ? -9.945 -10.032 -4.242 1.000 17.201 179 ALA A N 1
ATOM 1280 C CA . ALA A 1 179 ? -9.786 -9.479 -5.593 1.000 17.569 179 ALA A CA 1
ATOM 1281 C C . ALA A 1 179 ? -11.017 -8.666 -5.946 1.000 17.340 179 ALA A C 1
ATOM 1282 O O . ALA A 1 179 ? -12.133 -9.154 -5.780 1.000 17.060 179 ALA A O 1
ATOM 1284 N N . PRO A 1 180 ? -10.874 -7.398 -6.386 1.000 19.076 180 PRO A N 1
ATOM 1285 C CA . PRO A 1 180 ? -9.617 -6.638 -6.320 1.000 20.659 180 PRO A CA 1
ATOM 1286 C C . PRO A 1 180 ? -9.181 -6.360 -4.875 1.000 19.104 180 PRO A C 1
ATOM 1287 O O . PRO A 1 180 ? -9.999 -6.317 -3.965 1.000 20.482 180 PRO A O 1
ATOM 1291 N N . ALA A 1 181 ? -7.878 -6.223 -4.652 1.000 18.737 181 ALA A N 1
ATOM 1292 C CA . ALA A 1 181 ? -7.352 -6.085 -3.314 1.000 20.676 181 ALA A CA 1
ATOM 1293 C C . ALA A 1 181 ? -7.544 -4.674 -2.787 1.000 22.037 181 ALA A C 1
ATOM 1294 O O . ALA A 1 181 ? -7.551 -3.729 -3.565 1.000 24.481 181 ALA A O 1
ATOM 1296 N N . ILE A 1 182 ? -7.630 -4.600 -1.455 1.000 24.358 182 ILE A N 1
ATOM 1297 C CA . ILE A 1 182 ? -7.765 -3.392 -0.655 1.000 29.390 182 ILE A CA 1
ATOM 1298 C C . ILE A 1 182 ? -6.586 -3.377 0.308 1.000 28.164 182 ILE A C 1
ATOM 1299 O O . ILE A 1 182 ? -6.308 -4.386 0.919 1.000 28.815 182 ILE A O 1
ATOM 1304 N N . ALA A 1 183 ? -5.914 -2.253 0.467 1.000 30.311 183 ALA A N 1
ATOM 1305 C CA . ALA A 1 183 ? -4.712 -2.237 1.281 1.000 33.451 183 ALA A CA 1
ATOM 1306 C C . ALA A 1 183 ? -5.034 -2.421 2.758 1.000 38.317 183 ALA A C 1
ATOM 1307 O O . ALA A 1 183 ? -4.253 -3.060 3.462 1.000 47.239 183 ALA A O 1
ATOM 1309 N N . ASP A 1 184 ? -6.172 -1.911 3.241 1.000 37.191 184 ASP A N 1
ATOM 1310 C CA . ASP A 1 184 ? -6.397 -1.985 4.684 1.000 40.674 184 ASP A CA 1
ATOM 1311 C C . ASP A 1 184 ? -7.512 -2.976 5.011 1.000 38.385 184 ASP A C 1
ATOM 1312 O O . ASP A 1 184 ? -8.416 -2.661 5.772 1.000 43.446 184 ASP A O 1
ATOM 1314 N N . LEU A 1 185 ? -7.398 -4.194 4.469 1.000 34.603 185 LEU A N 1
ATOM 1315 C CA . LEU A 1 185 ? -8.401 -5.225 4.640 1.000 30.296 185 LEU A CA 1
ATOM 1316 C C . LEU A 1 185 ? -8.559 -5.569 6.126 1.000 27.917 185 LEU A C 1
ATOM 1317 O O . LEU A 1 185 ? -7.560 -5.673 6.830 1.000 30.970 185 LEU A O 1
ATOM 1322 N N . ASP A 1 186 ? -9.801 -5.761 6.596 1.000 27.979 186 ASP A N 1
ATOM 1323 C CA . ASP A 1 186 ? -10.053 -6.079 7.994 1.000 28.019 186 ASP A CA 1
ATOM 1324 C C . ASP A 1 186 ? -9.235 -7.317 8.366 1.000 26.802 186 ASP A C 1
ATOM 1325 O O . ASP A 1 186 ? -9.252 -8.314 7.640 1.000 26.402 186 ASP A O 1
ATOM 1330 N N . PRO A 1 187 ? -8.516 -7.331 9.508 1.000 28.822 187 PRO A N 1
ATOM 1331 C CA . PRO A 1 187 ? -7.813 -8.538 9.951 1.000 28.112 187 PRO A CA 1
ATOM 1332 C C . PRO A 1 187 ? -8.601 -9.843 9.973 1.000 27.917 187 PRO A C 1
ATOM 1333 O O . PRO A 1 187 ? -8.017 -10.907 9.827 1.000 26.481 187 PRO A O 1
ATOM 1337 N N . GLN A 1 188 ? -9.917 -9.767 10.210 1.000 26.208 188 GLN A N 1
ATOM 1338 C CA . GLN A 1 188 ? -10.741 -10.965 10.281 1.000 25.846 188 GLN A CA 1
ATOM 1339 C C . GLN A 1 188 ? -10.786 -11.685 8.932 1.000 23.408 188 GLN A C 1
ATOM 1340 O O . GLN A 1 188 ? -11.045 -12.876 8.892 1.000 26.037 188 GLN A O 1
ATOM 1346 N N . PHE A 1 189 ? -10.543 -10.994 7.814 1.000 21.863 189 PHE A N 1
ATOM 1347 C CA . PHE A 1 189 ? -10.538 -11.708 6.550 1.000 22.735 189 PHE A CA 1
ATOM 1348 C C . PHE A 1 189 ? -9.504 -12.831 6.585 1.000 24.377 189 PHE A C 1
ATOM 1349 O O . PHE A 1 189 ? -9.726 -13.893 6.026 1.000 28.133 189 PHE A O 1
ATOM 1357 N N . TYR A 1 190 ? -8.332 -12.550 7.134 1.000 21.836 190 TYR A N 1
ATOM 1358 C CA . TYR A 1 190 ? -7.267 -13.545 7.163 1.000 23.598 190 TYR A CA 1
ATOM 1359 C C . TYR A 1 190 ? -7.608 -14.698 8.119 1.000 24.008 190 TYR A C 1
ATOM 1360 O O . TYR A 1 190 ? -7.502 -15.858 7.743 1.000 24.949 190 TYR A O 1
ATOM 1369 N N . THR A 1 191 ? -8.126 -14.377 9.317 1.000 22.766 191 THR A N 1
ATOM 1370 C CA . THR A 1 191 ? -8.377 -15.391 10.327 1.000 24.709 191 THR A CA 1
ATOM 1371 C C . THR A 1 191 ? -9.576 -16.260 9.956 1.000 24.641 191 THR A C 1
ATOM 1372 O O . THR A 1 191 ? -9.656 -17.381 10.454 1.000 25.313 191 THR A O 1
ATOM 1376 N N . LEU A 1 192 ? -10.470 -15.769 9.057 1.000 22.916 192 LEU A N 1
ATOM 1377 C CA . LEU A 1 192 ? -11.619 -16.558 8.628 1.000 24.026 192 LEU A CA 1
ATOM 1378 C C . LEU A 1 192 ? -11.379 -17.323 7.330 1.000 24.749 192 LEU A C 1
ATOM 1379 O O . LEU A 1 192 ? -12.319 -17.972 6.863 1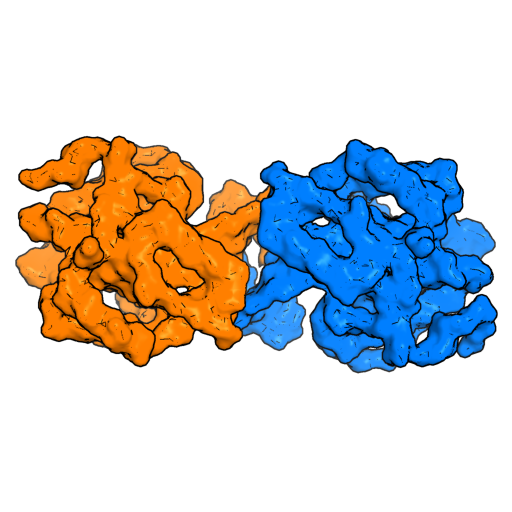.000 25.066 192 LEU A O 1
ATOM 1384 N N . SER A 1 193 ? -10.162 -17.212 6.756 1.000 22.589 193 SER A N 1
ATOM 1385 C CA . SER A 1 193 ? -9.810 -17.807 5.475 1.000 23.381 193 SER A CA 1
ATOM 1386 C C . SER A 1 193 ? -9.091 -19.136 5.667 1.000 23.400 193 SER A C 1
ATOM 1387 O O . SER A 1 193 ? -7.948 -19.190 6.122 1.000 25.357 193 SER A O 1
ATOM 1390 N N . ASP A 1 194 ? -9.741 -20.220 5.265 1.000 22.219 194 ASP A N 1
ATOM 1391 C CA . ASP A 1 194 ? -9.060 -21.508 5.231 1.000 22.837 194 ASP A CA 1
ATOM 1392 C C . ASP A 1 194 ? -8.019 -21.534 4.115 1.000 20.902 194 ASP A C 1
ATOM 1393 O O . ASP A 1 194 ? -6.920 -22.048 4.264 1.000 23.770 194 ASP A O 1
ATOM 1398 N N . VAL A 1 195 ? -8.438 -21.053 2.949 1.000 21.233 195 VAL A N 1
ATOM 1399 C CA . VAL A 1 195 ? -7.566 -20.949 1.792 1.000 21.258 195 VAL A CA 1
ATOM 1400 C C . VAL A 1 195 ? -7.690 -19.525 1.262 1.000 19.763 195 VAL A C 1
ATOM 1401 O O . VAL A 1 195 ? -8.799 -19.070 0.979 1.000 20.225 195 VAL A O 1
ATOM 1405 N N . PHE A 1 196 ? -6.566 -18.828 1.218 1.000 20.442 196 PHE A N 1
ATOM 1406 C CA . PHE A 1 196 ? -6.494 -17.432 0.797 1.000 19.516 196 PHE A CA 1
ATOM 1407 C C . PHE A 1 196 ? -5.709 -17.392 -0.500 1.000 18.009 196 PHE A C 1
ATOM 1408 O O . PHE A 1 196 ? -4.519 -17.727 -0.483 1.000 21.447 196 PHE A O 1
ATOM 1416 N N . CYS A 1 197 ? -6.364 -17.013 -1.618 1.000 18.768 197 CYS A N 1
ATOM 1417 C CA . CYS A 1 197 ? -5.732 -17.175 -2.935 1.000 18.437 197 CYS A CA 1
ATOM 1418 C C . CYS A 1 197 ? -5.804 -15.861 -3.706 1.000 18.408 197 CYS A C 1
ATOM 1419 O O . CYS A 1 197 ? -6.868 -15.288 -3.838 1.000 18.478 197 CYS A O 1
ATOM 1422 N N . CYS A 1 198 ? -4.658 -15.366 -4.146 1.000 17.717 198 CYS A N 1
ATOM 1423 C CA . CYS A 1 198 ? -4.588 -14.080 -4.838 1.000 17.863 198 CYS A CA 1
ATOM 1424 C C . CYS A 1 198 ? -3.502 -14.112 -5.892 1.000 18.841 198 CYS A C 1
ATOM 1425 O O . CYS A 1 198 ? -2.742 -15.065 -5.963 1.000 20.020 198 CYS A O 1
ATOM 1428 N N . ASN A 1 199 ? -3.476 -13.111 -6.755 1.000 17.293 199 ASN A N 1
ATOM 1429 C CA . ASN A 1 199 ? -2.449 -12.985 -7.774 1.000 17.347 199 ASN A CA 1
ATOM 1430 C C . ASN A 1 199 ? -1.313 -12.067 -7.313 1.000 18.536 199 ASN A C 1
ATOM 1431 O O . ASN A 1 199 ? -1.336 -11.565 -6.190 1.000 18.755 199 ASN A O 1
ATOM 1436 N N . GLU A 1 200 ? -0.324 -11.843 -8.178 1.000 19.987 200 GLU A N 1
ATOM 1437 C CA . GLU A 1 200 ? 0.854 -11.068 -7.817 1.000 21.787 200 GLU A CA 1
ATOM 1438 C C . GLU A 1 200 ? 0.476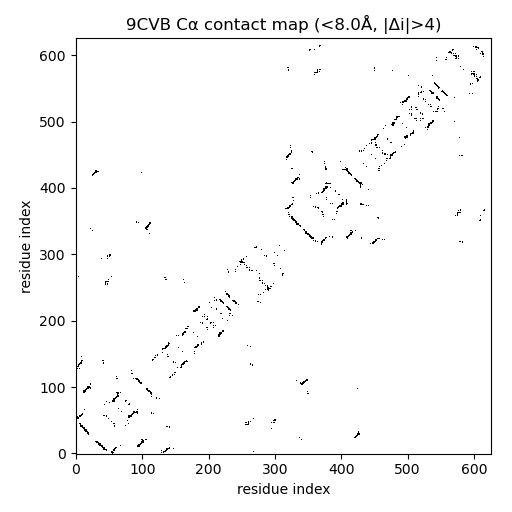 -9.633 -7.461 1.000 22.063 200 GLU A C 1
ATOM 1439 O O . GLU A 1 200 ? 0.982 -9.081 -6.491 1.000 22.590 200 GLU A O 1
ATOM 1445 N N A SER A 1 201 ? -0.371 -9.001 -8.269 0.500 22.084 201 SER A N 1
ATOM 1446 N N B SER A 1 201 ? -0.377 -9.009 -8.267 0.500 21.876 201 SER A N 1
ATOM 1447 C CA A SER A 1 201 ? -0.688 -7.598 -8.057 0.500 24.065 201 SER A CA 1
ATOM 1448 C CA B SER A 1 201 ? -0.712 -7.609 -8.075 0.500 23.804 201 SER A CA 1
ATOM 1449 C C A SER A 1 201 ? -1.482 -7.407 -6.768 0.500 20.559 201 SER A C 1
ATOM 1450 C C B SER A 1 201 ? -1.481 -7.411 -6.770 0.500 20.492 201 SER A C 1
ATOM 1451 O O A SER A 1 201 ? -1.253 -6.440 -6.035 0.500 22.046 201 SER A O 1
ATOM 1452 O O B SER A 1 201 ? -1.249 -6.440 -6.042 0.500 22.139 201 SER A O 1
ATOM 1457 N N . GLU A 1 202 ? -2.368 -8.358 -6.455 1.000 19.315 202 GLU A N 1
ATOM 1458 C CA . GLU A 1 202 ? -3.099 -8.318 -5.196 1.000 18.927 202 GLU A CA 1
ATOM 1459 C C . GLU A 1 202 ? -2.144 -8.518 -4.016 1.000 20.386 202 GLU A C 1
ATOM 1460 O O . GLU A 1 202 ? -2.254 -7.839 -3.025 1.000 19.226 202 GLU A O 1
ATOM 1466 N N . ALA A 1 203 ? -1.208 -9.451 -4.139 1.000 19.743 203 ALA A N 1
ATOM 1467 C CA . ALA A 1 203 ? -0.238 -9.669 -3.081 1.000 20.566 203 ALA A CA 1
ATOM 1468 C C . ALA A 1 203 ? 0.578 -8.399 -2.822 1.000 21.881 203 ALA A C 1
ATOM 1469 O O . ALA A 1 203 ? 0.877 -8.111 -1.669 1.000 21.276 203 ALA A O 1
ATOM 1471 N N . GLU A 1 204 ? 0.965 -7.661 -3.867 1.000 20.434 204 GLU A N 1
ATOM 1472 C CA . GLU A 1 204 ? 1.702 -6.418 -3.681 1.000 22.148 204 GLU A CA 1
ATOM 1473 C C . GLU A 1 204 ? 0.880 -5.414 -2.871 1.000 21.957 204 GLU A C 1
ATOM 1474 O O . GLU A 1 204 ? 1.393 -4.728 -1.988 1.000 23.725 204 GLU A O 1
ATOM 1480 N N . ILE A 1 205 ? -0.398 -5.269 -3.206 1.000 20.844 205 ILE A N 1
ATOM 1481 C CA . ILE A 1 205 ? -1.247 -4.330 -2.477 1.000 20.828 205 ILE A CA 1
ATOM 1482 C C . ILE A 1 205 ? -1.368 -4.737 -1.010 1.000 22.064 205 ILE A C 1
ATOM 1483 O O . ILE A 1 205 ? -1.354 -3.894 -0.111 1.000 23.315 205 ILE A O 1
ATOM 1488 N N . LEU A 1 206 ? -1.531 -6.031 -0.761 1.000 20.288 206 LEU A N 1
ATOM 1489 C CA . LEU A 1 206 ? -1.781 -6.502 0.586 1.000 20.830 206 LEU A CA 1
ATOM 1490 C C . LEU A 1 206 ? -0.530 -6.460 1.461 1.000 22.686 206 LEU A C 1
ATOM 1491 O O . LEU A 1 206 ? -0.658 -6.326 2.683 1.000 25.368 206 LEU A O 1
ATOM 1496 N N . THR A 1 207 ? 0.661 -6.615 0.866 1.000 23.205 207 THR A N 1
ATOM 1497 C CA . THR A 1 207 ? 1.866 -6.801 1.658 1.000 25.061 207 THR A CA 1
ATOM 1498 C C . THR A 1 207 ? 2.825 -5.629 1.549 1.000 28.442 207 THR A C 1
ATOM 1499 O O . THR A 1 207 ? 3.739 -5.543 2.360 1.000 29.754 207 THR A O 1
ATOM 1503 N N . GLY A 1 208 ? 2.674 -4.790 0.513 1.000 29.581 208 GLY A N 1
ATOM 1504 C CA . GLY A 1 208 ? 3.623 -3.722 0.249 1.000 31.008 208 GLY A CA 1
ATOM 1505 C C . GLY A 1 208 ? 4.997 -4.215 -0.164 1.000 30.248 208 GLY A C 1
ATOM 1506 O O . GLY A 1 208 ? 5.952 -3.527 0.175 1.000 31.888 208 GLY A O 1
ATOM 1507 N N . LEU A 1 209 ? 5.073 -5.435 -0.737 1.000 27.721 209 LEU A N 1
ATOM 1508 C CA . LEU A 1 209 ? 6.280 -5.996 -1.311 1.000 30.369 209 LEU A CA 1
ATOM 1509 C C . LEU A 1 209 ? 6.140 -5.987 -2.829 1.000 30.233 209 LEU A C 1
ATOM 1510 O O . LEU A 1 209 ? 5.023 -5.981 -3.338 1.000 30.836 209 LEU A O 1
ATOM 1515 N N . THR A 1 210 ? 7.258 -6.060 -3.556 1.000 30.917 210 THR A N 1
ATOM 1516 C CA . THR A 1 210 ? 7.240 -6.409 -4.964 1.000 29.937 210 THR A CA 1
ATOM 1517 C C . THR A 1 210 ? 6.985 -7.911 -5.103 1.000 29.932 210 THR A C 1
ATOM 1518 O O . THR A 1 210 ? 7.609 -8.729 -4.409 1.000 33.484 210 THR A O 1
ATOM 1522 N N . VAL A 1 211 ? 6.067 -8.264 -6.002 1.000 27.557 211 VAL A N 1
ATOM 1523 C CA . VAL A 1 211 ? 5.818 -9.663 -6.315 1.000 26.822 211 VAL A CA 1
ATOM 1524 C C . VAL A 1 211 ? 5.861 -9.825 -7.830 1.000 28.157 211 VAL A C 1
ATOM 1525 O O . VAL A 1 211 ? 4.886 -9.551 -8.497 1.000 27.409 211 VAL A O 1
ATOM 1529 N N . GLY A 1 212 ? 7.009 -10.288 -8.351 1.000 31.904 212 GLY A N 1
ATOM 1530 C CA . GLY A 1 212 ? 7.185 -10.558 -9.771 1.000 31.391 212 GLY A CA 1
ATOM 1531 C C . GLY A 1 212 ? 7.504 -12.019 -10.089 1.000 31.590 212 GLY A C 1
ATOM 1532 O O . GLY A 1 212 ? 7.170 -12.511 -11.173 1.000 33.738 212 GLY A O 1
ATOM 1533 N N . SER A 1 213 ? 8.154 -12.672 -9.121 1.000 28.963 213 SER A N 1
ATOM 1534 C CA . SER A 1 213 ? 8.759 -13.984 -9.258 1.000 27.707 213 SER A CA 1
ATOM 1535 C C . SER A 1 213 ? 8.212 -14.924 -8.190 1.000 25.619 213 SER A C 1
ATOM 1536 O O . SER A 1 213 ? 7.586 -14.494 -7.235 1.000 25.892 213 SER A O 1
ATOM 1539 N N . ALA A 1 214 ? 8.480 -16.213 -8.363 1.000 25.765 214 ALA A N 1
ATOM 1540 C CA . ALA A 1 214 ? 8.116 -17.212 -7.370 1.000 26.133 214 ALA A CA 1
ATOM 1541 C C . ALA A 1 214 ? 8.750 -16.899 -6.010 1.000 25.042 214 ALA A C 1
ATOM 1542 O O . ALA A 1 214 ? 8.103 -17.060 -4.970 1.000 25.088 214 ALA A O 1
ATOM 1544 N N . ALA A 1 215 ? 10.011 -16.467 -6.005 1.000 26.245 215 ALA A N 1
ATOM 1545 C CA . ALA A 1 215 ? 10.706 -16.146 -4.770 1.000 26.210 215 ALA A CA 1
ATOM 1546 C C . ALA A 1 215 ? 9.968 -15.023 -4.055 1.000 24.767 215 ALA A C 1
ATOM 1547 O O . ALA A 1 215 ? 9.730 -15.109 -2.850 1.000 25.768 215 ALA A O 1
ATOM 1549 N N . ASP A 1 216 ? 9.607 -13.972 -4.813 1.000 24.728 216 ASP A N 1
ATOM 1550 C CA . ASP A 1 216 ? 8.880 -12.859 -4.260 1.000 23.819 216 ASP A CA 1
ATOM 1551 C C . ASP A 1 216 ? 7.560 -13.335 -3.662 1.000 24.517 216 ASP A C 1
ATOM 1552 O O . ASP A 1 216 ? 7.140 -12.885 -2.587 1.000 24.158 216 ASP A O 1
ATOM 1557 N N . ALA A 1 217 ? 6.870 -14.217 -4.394 1.000 22.299 217 ALA A N 1
ATOM 1558 C CA . ALA A 1 217 ? 5.591 -14.712 -3.943 1.000 22.646 217 ALA A CA 1
ATOM 1559 C C . ALA A 1 217 ? 5.742 -15.476 -2.631 1.000 23.843 217 ALA A C 1
ATOM 1560 O O . ALA A 1 217 ? 4.873 -15.375 -1.785 1.000 23.307 217 ALA A O 1
ATOM 1562 N N . GLY A 1 218 ? 6.831 -16.230 -2.472 1.000 24.181 218 GLY A N 1
ATOM 1563 C CA . GLY A 1 218 ? 7.043 -16.963 -1.241 1.000 26.582 218 GLY A CA 1
ATOM 1564 C C . GLY A 1 218 ? 7.156 -16.031 -0.043 1.000 27.044 218 GLY A C 1
ATOM 1565 O O . GLY A 1 218 ? 6.623 -16.311 1.029 1.000 30.741 218 GLY A O 1
ATOM 1566 N N . GLU A 1 219 ? 7.856 -14.912 -0.230 1.000 27.782 219 GLU A N 1
ATOM 1567 C CA . GLU A 1 219 ? 8.045 -13.944 0.847 1.000 28.055 219 GLU A CA 1
ATOM 1568 C C . GLU A 1 219 ? 6.707 -13.285 1.190 1.000 25.625 219 GLU A C 1
ATOM 1569 O O . GLU A 1 219 ? 6.334 -13.133 2.349 1.000 27.786 219 GLU A O 1
ATOM 1575 N N . ALA A 1 220 ? 5.950 -12.896 0.169 1.000 24.058 220 ALA A N 1
ATOM 1576 C CA . ALA A 1 220 ? 4.651 -12.280 0.407 1.000 21.664 220 ALA A CA 1
ATOM 1577 C C . ALA A 1 220 ? 3.707 -13.269 1.081 1.000 21.832 220 ALA A C 1
ATOM 1578 O O . ALA A 1 220 ? 2.907 -12.873 1.924 1.000 21.086 220 ALA A O 1
ATOM 1580 N N . ALA A 1 221 ? 3.733 -14.536 0.661 1.000 20.607 221 ALA A N 1
ATOM 1581 C CA . ALA A 1 221 ? 2.818 -15.522 1.204 1.000 20.669 221 ALA A CA 1
ATOM 1582 C C . ALA A 1 221 ? 3.059 -15.699 2.700 1.000 22.844 221 ALA A C 1
ATOM 1583 O O . ALA A 1 221 ? 2.109 -15.909 3.445 1.000 24.735 221 ALA A O 1
ATOM 1585 N N . LEU A 1 222 ? 4.315 -15.596 3.135 1.000 23.215 222 LEU A N 1
ATOM 1586 C CA . LEU A 1 222 ? 4.588 -15.793 4.556 1.000 26.974 222 LEU A CA 1
ATOM 1587 C C . LEU A 1 222 ? 4.015 -14.648 5.399 1.000 28.537 222 LEU A C 1
ATOM 1588 O O . LEU A 1 222 ? 3.463 -14.859 6.486 1.000 26.687 222 LEU A O 1
ATOM 1593 N N . VAL A 1 223 ? 4.072 -13.428 4.875 1.000 24.744 223 VAL A N 1
ATOM 1594 C CA . VAL A 1 223 ? 3.425 -12.301 5.534 1.000 25.945 223 VAL A CA 1
ATOM 1595 C C . VAL A 1 223 ? 1.932 -12.572 5.712 1.000 24.244 223 VAL A C 1
ATOM 1596 O O . VAL A 1 223 ? 1.359 -12.348 6.782 1.000 26.420 223 VAL A O 1
ATOM 1600 N N . LEU A 1 224 ? 1.278 -13.025 4.640 1.000 23.731 224 LEU A N 1
ATOM 1601 C CA . LEU A 1 224 ? -0.149 -13.308 4.700 1.000 23.762 224 LEU A CA 1
ATOM 1602 C C . LEU A 1 224 ? -0.468 -14.459 5.659 1.000 24.914 224 LEU A C 1
ATOM 1603 O O . LEU A 1 224 ? -1.475 -14.422 6.376 1.000 25.517 224 LEU A O 1
ATOM 1608 N N . LEU A 1 225 ? 0.381 -15.489 5.668 1.000 25.518 225 LEU A N 1
ATOM 1609 C CA . LEU A 1 225 ? 0.130 -16.646 6.508 1.000 27.765 225 LEU A CA 1
ATOM 1610 C C . LEU A 1 225 ? 0.131 -16.236 7.982 1.000 30.132 225 LEU A C 1
ATOM 1611 O O . LEU A 1 225 ? -0.723 -16.692 8.772 1.000 29.793 225 LEU A O 1
ATOM 1616 N N . LYS A 1 226 ? 1.089 -15.361 8.336 1.000 28.128 226 LYS A N 1
ATOM 1617 C CA . LYS A 1 226 ? 1.227 -14.919 9.704 1.000 30.082 226 LYS A CA 1
ATOM 1618 C C . LYS A 1 226 ? 0.055 -14.056 10.180 1.000 30.870 226 LYS A C 1
ATOM 1619 O O . LYS A 1 226 ? -0.117 -13.856 11.384 1.000 34.827 226 LYS A O 1
ATOM 1625 N N . ARG A 1 227 ? -0.743 -13.533 9.255 1.000 28.503 227 ARG A N 1
ATOM 1626 C CA . ARG A 1 227 ? -1.943 -12.785 9.589 1.000 28.684 227 ARG A CA 1
ATOM 1627 C C . ARG A 1 227 ? -3.101 -13.704 9.963 1.000 31.269 227 ARG A C 1
ATOM 1628 O O . ARG A 1 227 ? -4.134 -13.210 10.405 1.000 31.646 227 ARG A O 1
ATOM 1636 N N . GLY A 1 228 ? -2.951 -15.022 9.780 1.000 30.145 228 GLY A N 1
ATOM 1637 C CA . GLY A 1 228 ? -3.909 -15.977 10.330 1.000 33.075 228 GLY A CA 1
ATOM 1638 C C . GLY A 1 228 ? -4.536 -16.930 9.307 1.000 31.376 228 GLY A C 1
ATOM 1639 O O . GLY A 1 228 ? -5.399 -17.703 9.689 1.000 31.416 228 GLY A O 1
ATOM 1640 N N . CYS A 1 229 ? -4.145 -16.867 8.020 1.000 30.444 229 CYS A N 1
ATOM 1641 C CA . CYS A 1 229 ? -4.713 -17.753 7.007 1.000 29.777 229 CYS A CA 1
ATOM 1642 C C . CYS A 1 229 ? -4.252 -19.190 7.265 1.000 27.811 229 CYS A C 1
ATOM 1643 O O . CYS A 1 229 ? -3.130 -19.382 7.699 1.000 33.153 229 CYS A O 1
ATOM 1646 N N . GLN A 1 230 ? -5.059 -20.214 6.935 1.000 26.929 230 GLN A N 1
ATOM 1647 C CA . GLN A 1 230 ? -4.571 -21.583 7.099 1.000 28.635 230 GLN A CA 1
ATOM 1648 C C . GLN A 1 230 ? -3.611 -21.950 5.970 1.000 27.572 230 GLN A C 1
ATOM 1649 O O . GLN A 1 230 ? -2.641 -22.660 6.175 1.000 29.975 230 GLN A O 1
ATOM 1655 N N . VAL A 1 231 ? -3.946 -21.497 4.756 1.000 27.398 231 VAL A N 1
ATOM 1656 C CA . VAL A 1 231 ? -3.252 -21.791 3.520 1.000 24.441 231 VAL A CA 1
ATOM 1657 C C . VAL A 1 231 ? -3.224 -20.499 2.713 1.000 23.484 231 VAL A C 1
ATOM 1658 O O . VAL A 1 231 ? -4.238 -19.827 2.642 1.000 21.651 231 VAL A O 1
ATOM 1662 N N . VAL A 1 232 ? -2.070 -20.195 2.102 1.000 22.742 232 VAL A N 1
ATOM 1663 C CA . VAL A 1 232 ? -1.950 -19.074 1.181 1.000 20.553 232 VAL A CA 1
ATOM 1664 C C . VAL A 1 232 ? -1.456 -19.563 -0.172 1.000 19.827 232 VAL A C 1
ATOM 1665 O O . VAL A 1 232 ? -0.484 -20.296 -0.244 1.000 20.902 232 VAL A O 1
ATOM 1669 N N . ILE A 1 233 ? -2.149 -19.159 -1.233 1.000 19.558 233 ILE A N 1
ATOM 1670 C CA . ILE A 1 233 ? -1.743 -19.449 -2.602 1.000 19.275 233 ILE A CA 1
ATOM 1671 C C . ILE A 1 233 ? -1.590 -18.128 -3.368 1.000 20.013 233 ILE A C 1
ATOM 1672 O O . ILE A 1 233 ? -2.538 -17.362 -3.419 1.000 19.932 233 ILE A O 1
ATOM 1677 N N . ILE A 1 234 ? -0.459 -17.944 -4.030 1.000 18.902 234 ILE A N 1
ATOM 1678 C CA . ILE A 1 234 ? -0.270 -16.792 -4.882 1.000 19.058 234 ILE A CA 1
ATOM 1679 C C . ILE A 1 234 ? -0.058 -17.313 -6.297 1.000 20.117 234 ILE A C 1
ATOM 1680 O O . ILE A 1 234 ? 0.873 -18.087 -6.516 1.000 20.638 234 ILE A O 1
ATOM 1685 N N . THR A 1 235 ? -0.927 -16.861 -7.223 1.000 19.948 235 THR A N 1
ATOM 1686 C CA . THR A 1 235 ? -0.841 -17.290 -8.608 1.000 21.311 235 THR A CA 1
ATOM 1687 C C . THR A 1 235 ? 0.111 -16.377 -9.365 1.000 20.946 235 THR A C 1
ATOM 1688 O O . THR A 1 235 ? 0.195 -15.175 -9.085 1.000 23.712 235 THR A O 1
ATOM 1692 N N . LEU A 1 236 ? 0.806 -16.981 -10.340 1.000 23.170 236 LEU A N 1
ATOM 1693 C CA . LEU A 1 236 ? 1.924 -16.364 -11.046 1.000 24.718 236 LEU A CA 1
ATOM 1694 C C . LEU A 1 236 ? 1.733 -16.409 -12.559 1.000 26.702 236 LEU A C 1
ATOM 1695 O O . LEU A 1 236 ? 2.706 -16.490 -13.299 1.000 28.599 236 LEU A O 1
ATOM 1700 N N . GLY A 1 237 ? 0.495 -16.402 -13.041 1.000 26.783 237 GLY A N 1
ATOM 1701 C CA . GLY A 1 237 ? 0.295 -16.435 -14.485 1.000 30.972 237 GLY A CA 1
ATOM 1702 C C . GLY A 1 237 ? 0.932 -17.692 -15.074 1.000 31.798 237 GLY A C 1
ATOM 1703 O O . GLY A 1 237 ? 0.706 -18.798 -14.592 1.000 31.164 237 GLY A O 1
ATOM 1704 N N . ALA A 1 238 ? 1.789 -17.508 -16.081 1.000 34.719 238 ALA A N 1
ATOM 1705 C CA . ALA A 1 238 ? 2.382 -18.625 -16.803 1.000 38.520 238 ALA A CA 1
ATOM 1706 C C . ALA A 1 238 ? 3.386 -19.386 -15.936 1.000 38.568 238 ALA A C 1
ATOM 1707 O O . ALA A 1 238 ? 3.830 -20.452 -16.336 1.000 43.582 238 ALA A O 1
ATOM 1709 N N . GLU A 1 239 ? 3.755 -18.857 -14.763 1.000 33.011 239 GLU A N 1
ATOM 1710 C CA . GLU A 1 239 ? 4.735 -19.519 -13.909 1.000 35.808 239 GLU A CA 1
ATOM 1711 C C . GLU A 1 239 ? 4.050 -20.411 -12.862 1.000 32.408 239 GLU A C 1
ATOM 1712 O O . GLU A 1 239 ? 4.716 -20.953 -11.974 1.000 36.720 239 GLU A O 1
ATOM 1718 N N . GLY A 1 240 ? 2.722 -20.576 -12.940 1.000 27.828 240 GLY A N 1
ATOM 1719 C CA . GLY A 1 240 ? 2.033 -21.486 -12.047 1.000 27.300 240 GLY A CA 1
ATOM 1720 C C . GLY A 1 240 ? 1.566 -20.774 -10.783 1.000 26.173 240 GLY A C 1
ATOM 1721 O O . GLY A 1 240 ? 0.871 -19.754 -10.866 1.000 27.402 240 GLY A O 1
ATOM 1722 N N . CYS A 1 241 ? 1.966 -21.320 -9.628 1.000 23.860 241 CYS A N 1
ATOM 1723 C CA . CYS A 1 241 ? 1.582 -20.747 -8.343 1.000 22.721 241 CYS A CA 1
ATOM 1724 C C . CYS A 1 241 ? 2.562 -21.164 -7.249 1.000 23.480 241 CYS A C 1
ATOM 1725 O O . CYS A 1 241 ? 3.391 -22.058 -7.433 1.000 26.741 241 CYS A O 1
ATOM 1728 N N . VAL A 1 242 ? 2.443 -20.480 -6.116 1.000 22.265 242 VAL A N 1
ATOM 1729 C CA . VAL A 1 242 ? 3.210 -20.783 -4.922 1.000 24.410 242 VAL A CA 1
ATOM 1730 C C . VAL A 1 242 ? 2.220 -21.010 -3.782 1.000 24.460 242 VAL A C 1
ATOM 1731 O O . VAL A 1 242 ? 1.239 -20.275 -3.678 1.000 25.312 242 VAL A O 1
ATOM 1735 N N . VAL A 1 243 ? 2.462 -22.047 -2.952 1.000 25.214 243 VAL A N 1
ATOM 1736 C CA . VAL A 1 243 ? 1.592 -22.322 -1.823 1.000 24.615 243 VAL A CA 1
ATOM 1737 C C . VAL A 1 243 ? 2.395 -22.526 -0.534 1.000 24.396 243 VAL A C 1
ATOM 1738 O O . VAL A 1 243 ? 3.474 -23.128 -0.526 1.000 27.881 243 VAL A O 1
ATOM 1742 N N . LEU A 1 244 ? 1.813 -22.083 0.574 1.000 25.054 244 LEU A N 1
ATOM 1743 C CA . LEU A 1 244 ? 2.264 -22.516 1.885 1.000 27.461 244 LEU A CA 1
ATOM 1744 C C . LEU A 1 244 ? 1.091 -22.617 2.847 1.000 30.046 244 LEU A C 1
ATOM 1745 O O . LEU A 1 244 ? -0.012 -22.160 2.551 1.000 28.716 244 LEU A O 1
ATOM 1750 N N . SER A 1 245 ? 1.327 -23.293 3.979 1.000 29.503 245 SER A N 1
ATOM 1751 C CA . SER A 1 245 ? 0.252 -23.530 4.923 1.000 32.690 245 SER A CA 1
ATOM 1752 C C . SER A 1 245 ? 0.790 -23.521 6.351 1.000 32.729 245 SER A C 1
ATOM 1753 O O . SER A 1 245 ? 1.992 -23.581 6.548 1.000 33.115 245 SER A O 1
ATOM 1756 N N . GLN A 1 246 ? -0.105 -23.432 7.343 1.000 32.977 246 GLN A N 1
ATOM 1757 C CA . GLN A 1 246 ? 0.297 -23.476 8.747 1.000 35.990 246 GLN A CA 1
ATOM 1758 C C . GLN A 1 246 ? 1.057 -24.779 9.007 1.000 43.249 246 GLN A C 1
ATOM 1759 O O . GLN A 1 246 ? 2.066 -24.785 9.721 1.000 48.250 246 GLN A O 1
ATOM 1765 N N . THR A 1 247 ? 0.598 -25.876 8.380 1.000 44.901 247 THR A N 1
ATOM 1766 C CA . THR A 1 247 ? 1.165 -27.205 8.596 1.000 47.546 247 THR A CA 1
ATOM 1767 C C . THR A 1 247 ? 2.512 -27.354 7.887 1.000 51.791 247 THR A C 1
ATOM 1768 O O . THR A 1 247 ? 3.403 -28.068 8.373 1.000 64.027 247 THR A O 1
ATOM 1772 N N . GLU A 1 248 ? 2.637 -26.711 6.713 1.000 49.743 248 GLU A N 1
ATOM 1773 C CA . GLU A 1 248 ? 3.820 -26.775 5.858 1.000 46.842 248 GLU A CA 1
ATOM 1774 C C . GLU A 1 248 ? 4.186 -25.367 5.381 1.000 43.403 248 GLU A C 1
ATOM 1775 O O . GLU A 1 248 ? 3.834 -24.952 4.258 1.000 37.965 248 GLU A O 1
ATOM 1781 N N . PRO A 1 249 ? 4.819 -24.546 6.252 1.000 37.168 249 PRO A N 1
ATOM 1782 C CA . PRO A 1 249 ? 5.047 -23.130 5.964 1.000 38.057 249 PRO A CA 1
ATOM 1783 C C . PRO A 1 249 ? 6.138 -22.819 4.942 1.000 36.007 249 PRO A C 1
ATOM 1784 O O . PRO A 1 249 ? 6.292 -21.679 4.565 1.000 37.605 249 PRO A O 1
ATOM 1788 N N . GLU A 1 250 ? 6.881 -23.820 4.486 1.000 36.346 250 GLU A N 1
ATOM 1789 C CA . GLU A 1 250 ? 7.901 -23.573 3.491 1.000 37.118 250 GLU A CA 1
ATOM 1790 C C . GLU A 1 250 ? 7.234 -23.428 2.134 1.000 32.904 250 GLU A C 1
ATOM 1791 O O . GLU A 1 250 ? 6.478 -24.311 1.730 1.000 33.809 250 GLU A O 1
ATOM 1797 N N . PRO A 1 251 ? 7.443 -22.325 1.384 1.000 31.735 251 PRO A N 1
ATOM 1798 C CA . PRO A 1 251 ? 6.781 -22.159 0.086 1.000 33.375 251 PRO A CA 1
ATOM 1799 C C . PRO A 1 251 ? 7.166 -23.280 -0.877 1.000 37.124 251 PRO A C 1
ATOM 1800 O O . PRO A 1 251 ? 8.331 -23.705 -0.937 1.000 43.453 251 PRO A O 1
ATOM 1804 N N . LYS A 1 252 ? 6.151 -23.764 -1.603 1.000 35.489 252 LYS A N 1
ATOM 1805 C CA . LYS A 1 252 ? 6.324 -24.729 -2.670 1.000 38.085 252 LYS A CA 1
ATOM 1806 C C . LYS A 1 252 ? 5.859 -24.038 -3.953 1.000 35.215 252 LYS A C 1
ATOM 1807 O O . LYS A 1 252 ? 4.737 -23.545 -4.012 1.000 32.044 252 LYS A O 1
ATOM 1813 N N . HIS A 1 253 ? 6.721 -24.000 -4.967 1.000 35.972 253 HIS A N 1
ATOM 1814 C CA . HIS A 1 253 ? 6.359 -23.521 -6.286 1.000 35.452 253 HIS A CA 1
ATOM 1815 C C . HIS A 1 253 ? 5.818 -24.686 -7.108 1.000 34.362 253 HIS A C 1
ATOM 1816 O O . HIS A 1 253 ? 6.505 -25.687 -7.288 1.000 38.519 253 HIS A O 1
ATOM 1823 N N A ILE A 1 254 ? 4.576 -24.535 -7.593 0.500 33.517 254 ILE A N 1
ATOM 1824 N N B ILE A 1 254 ? 4.579 -24.522 -7.595 0.500 31.271 254 ILE A N 1
ATOM 1825 C CA A ILE A 1 254 ? 3.948 -25.520 -8.470 0.500 34.378 254 ILE A CA 1
ATOM 1826 C CA B ILE A 1 254 ? 3.919 -25.487 -8.469 0.500 31.264 254 ILE A CA 1
ATOM 1827 C C A ILE A 1 254 ? 3.923 -24.939 -9.884 0.500 33.235 254 ILE A C 1
ATOM 1828 C C B ILE A 1 254 ? 3.930 -24.924 -9.887 0.500 31.815 254 ILE A C 1
ATOM 1829 O O A ILE A 1 254 ? 3.127 -24.049 -10.176 0.500 30.226 254 ILE A O 1
ATOM 1830 O O B ILE A 1 254 ? 3.137 -24.036 -10.189 0.500 29.453 254 ILE A O 1
ATOM 1839 N N . PRO A 1 255 ? 4.856 -25.351 -10.778 1.000 36.703 255 PRO A N 1
ATOM 1840 C CA . PRO A 1 255 ? 4.924 -24.795 -12.127 1.000 37.869 255 PRO A CA 1
ATOM 1841 C C . PRO A 1 255 ? 3.827 -25.387 -13.000 1.000 41.918 255 PRO A C 1
ATOM 1842 O O . PRO A 1 255 ? 3.183 -26.359 -12.614 1.000 45.947 255 PRO A O 1
ATOM 1846 N N . THR A 1 256 ? 3.626 -24.772 -14.163 1.000 43.255 256 THR A N 1
ATOM 1847 C CA . THR A 1 256 ? 2.645 -25.247 -15.121 1.000 46.222 256 THR A CA 1
ATOM 1848 C C . THR A 1 256 ? 3.360 -25.440 -16.457 1.000 47.082 256 THR A C 1
ATOM 1849 O O . THR A 1 256 ? 4.282 -24.696 -16.764 1.000 44.715 256 THR A O 1
ATOM 1853 N N . GLU A 1 257 ? 2.962 -26.469 -17.215 1.000 50.222 257 GLU A N 1
ATOM 1854 C CA . GLU A 1 257 ? 3.568 -26.748 -18.509 1.000 54.286 257 GLU A CA 1
ATOM 1855 C C . GLU A 1 257 ? 3.201 -25.625 -19.480 1.000 52.089 257 GLU A C 1
ATOM 1856 O O . GLU A 1 257 ? 2.082 -25.120 -19.449 1.000 54.154 257 GLU A O 1
ATOM 1862 N N . LYS A 1 258 ? 4.156 -25.256 -20.339 1.000 51.701 258 LYS A N 1
ATOM 1863 C CA . LYS A 1 258 ? 4.008 -24.129 -21.243 1.000 53.664 258 LYS A CA 1
ATOM 1864 C C . LYS A 1 258 ? 2.973 -24.482 -22.313 1.000 52.015 258 LYS A C 1
ATOM 1865 O O . LYS A 1 258 ? 2.976 -25.590 -22.858 1.000 53.157 258 LYS A O 1
ATOM 1868 N N . VAL A 1 259 ? 2.090 -23.519 -22.601 1.000 53.194 259 VAL A N 1
ATOM 1869 C CA . VAL A 1 259 ? 1.087 -23.622 -23.655 1.000 52.224 259 VAL A CA 1
ATOM 1870 C C . VAL A 1 259 ? 1.133 -22.356 -24.499 1.000 54.017 259 VAL A C 1
ATOM 1871 O O . VAL A 1 259 ? 1.714 -21.359 -24.083 1.000 54.946 259 VAL A O 1
ATOM 1875 N N . LYS A 1 260 ? 0.491 -22.399 -25.672 1.000 55.977 260 LYS A N 1
ATOM 1876 C CA . LYS A 1 260 ? 0.368 -21.220 -26.516 1.000 56.084 260 LYS A CA 1
ATOM 1877 C C . LYS A 1 260 ? -0.895 -20.467 -26.107 1.000 53.058 260 LYS A C 1
ATOM 1878 O O . LYS A 1 260 ? -1.996 -20.922 -26.410 1.000 53.026 260 LYS A O 1
ATOM 1882 N N . ALA A 1 261 ? -0.734 -19.329 -25.424 1.000 49.843 261 ALA A N 1
ATOM 1883 C CA . ALA A 1 261 ? -1.878 -18.580 -24.925 1.000 49.782 261 ALA A CA 1
ATOM 1884 C C . ALA A 1 261 ? -2.511 -17.786 -26.060 1.000 54.851 261 ALA A C 1
ATOM 1885 O O . ALA A 1 261 ? -1.809 -17.117 -26.820 1.000 60.749 261 ALA A O 1
ATOM 1887 N N . VAL A 1 262 ? -3.832 -17.917 -26.184 1.000 49.786 262 VAL A N 1
ATOM 1888 C CA . VAL A 1 262 ? -4.625 -17.165 -27.136 1.000 49.139 262 VAL A CA 1
ATOM 1889 C C . VAL A 1 262 ? -5.196 -15.937 -26.427 1.000 44.036 262 VAL A C 1
ATOM 1890 O O . VAL A 1 262 ? -5.180 -14.836 -26.975 1.000 42.385 262 VAL A O 1
ATOM 1894 N N . ASP A 1 263 ? -5.708 -16.136 -25.199 1.000 40.300 263 ASP A N 1
ATOM 1895 C CA . ASP A 1 263 ? -6.420 -15.080 -24.496 1.000 37.681 263 ASP A CA 1
ATOM 1896 C C . ASP A 1 263 ? -6.435 -15.433 -23.013 1.000 33.830 263 ASP A C 1
ATOM 1897 O O . ASP A 1 263 ? -7.111 -16.373 -22.610 1.000 32.510 263 ASP A O 1
ATOM 1902 N N . THR A 1 264 ? -5.702 -14.656 -22.204 1.000 35.158 264 THR A N 1
ATOM 1903 C CA . THR A 1 264 ? -5.518 -15.010 -20.810 1.000 33.336 264 THR A CA 1
ATOM 1904 C C . THR A 1 264 ? -6.645 -14.434 -19.950 1.000 32.117 264 THR A C 1
ATOM 1905 O O . THR A 1 264 ? -6.631 -14.661 -18.736 1.000 29.156 264 THR A O 1
ATOM 1909 N N . THR A 1 265 ? -7.628 -13.757 -20.559 1.000 30.554 265 THR A N 1
ATOM 1910 C CA . THR A 1 265 ? -8.726 -13.180 -19.797 1.000 31.342 265 THR A CA 1
ATOM 1911 C C . THR A 1 265 ? -9.443 -14.304 -19.059 1.000 30.669 265 THR A C 1
ATOM 1912 O O . THR A 1 265 ? -9.746 -15.334 -19.630 1.000 29.849 265 THR A O 1
ATOM 1916 N N . GLY A 1 266 ? -9.689 -14.087 -17.774 1.000 27.569 266 GLY A N 1
ATOM 1917 C CA . GLY A 1 266 ? -10.465 -15.026 -16.993 1.000 26.083 266 GLY A CA 1
ATOM 1918 C C . GLY A 1 266 ? -9.681 -16.218 -16.446 1.000 21.839 266 GLY A C 1
ATOM 1919 O O . GLY A 1 266 ? -10.282 -17.038 -15.755 1.000 21.164 266 GLY A O 1
ATOM 1920 N N . ALA A 1 267 ? -8.366 -16.282 -16.659 1.000 21.882 267 ALA A N 1
ATOM 1921 C CA . ALA A 1 267 ? -7.606 -17.449 -16.235 1.000 21.797 267 ALA A CA 1
ATOM 1922 C C . ALA A 1 267 ? -7.580 -17.588 -14.713 1.000 20.464 267 ALA A C 1
ATOM 1923 O O . ALA A 1 267 ? -7.629 -18.692 -14.206 1.000 21.826 267 ALA A O 1
ATOM 1925 N N . GLY A 1 268 ? -7.437 -16.475 -13.982 1.000 22.639 268 GLY A N 1
ATOM 1926 C CA . GLY A 1 268 ? -7.439 -16.510 -12.540 1.000 21.496 268 GLY A CA 1
ATOM 1927 C C . GLY A 1 268 ? -8.733 -17.081 -11.971 1.000 17.747 268 GLY A C 1
ATOM 1928 O O . GLY A 1 268 ? -8.707 -17.802 -10.967 1.000 20.124 268 GLY A O 1
ATOM 1929 N N . ASP A 1 269 ? -9.870 -16.700 -12.570 1.000 17.215 269 ASP A N 1
ATOM 1930 C CA . ASP A 1 269 ? -11.144 -17.181 -12.089 1.000 17.356 269 ASP A CA 1
ATOM 1931 C C . ASP A 1 269 ? -11.302 -18.665 -12.434 1.000 16.785 269 ASP A C 1
ATOM 1932 O O . ASP A 1 269 ? -11.919 -19.412 -11.682 1.000 18.256 269 ASP A O 1
ATOM 1937 N N . SER A 1 270 ? -10.775 -19.105 -13.571 1.000 17.413 270 SER A N 1
ATOM 1938 C CA . SER A 1 270 ? -10.753 -20.523 -13.901 1.000 18.476 270 SER A CA 1
ATOM 1939 C C . SER A 1 270 ? -9.990 -21.314 -12.830 1.000 18.910 270 SER A C 1
ATOM 1940 O O . SER A 1 270 ? -10.448 -22.341 -12.337 1.000 20.082 270 SER A O 1
ATOM 1943 N N . PHE A 1 271 ? -8.817 -20.793 -12.440 1.000 19.691 271 PHE A N 1
ATOM 1944 C CA . PHE A 1 271 ? -7.981 -21.411 -11.429 1.000 18.059 271 PHE A CA 1
ATOM 1945 C C . PHE A 1 271 ? -8.737 -21.543 -10.118 1.000 18.777 271 PHE A C 1
ATOM 1946 O O . PHE A 1 271 ? -8.757 -22.628 -9.530 1.000 20.123 271 PHE A O 1
ATOM 1954 N N . VAL A 1 272 ? -9.371 -20.460 -9.668 1.000 18.000 272 VAL A N 1
ATOM 1955 C CA . VAL A 1 272 ? -10.043 -20.485 -8.379 1.000 18.551 272 VAL A CA 1
ATOM 1956 C C . VAL A 1 272 ? -11.246 -21.424 -8.442 1.000 18.155 272 VAL A C 1
ATOM 1957 O O . VAL A 1 272 ? -11.519 -22.114 -7.465 1.000 19.332 272 VAL A O 1
ATOM 1961 N N . GLY A 1 273 ? -12.025 -21.416 -9.543 1.000 19.275 273 GLY A N 1
ATOM 1962 C CA . GLY A 1 273 ? -13.176 -22.306 -9.654 1.000 18.235 273 GLY A CA 1
ATOM 1963 C C . GLY A 1 273 ? -12.752 -23.766 -9.661 1.000 19.429 273 GLY A C 1
ATOM 1964 O O . GLY A 1 273 ? -13.417 -24.591 -9.017 1.000 19.110 273 GLY A O 1
ATOM 1965 N N . ALA A 1 274 ? -11.630 -24.065 -10.315 1.000 19.786 274 ALA A N 1
ATOM 1966 C CA . ALA A 1 274 ? -11.097 -25.414 -10.281 1.000 21.318 274 ALA A CA 1
ATOM 1967 C C . ALA A 1 274 ? -10.674 -25.797 -8.865 1.000 21.987 274 ALA A C 1
ATOM 1968 O O . ALA A 1 274 ? -10.968 -26.901 -8.412 1.000 23.425 274 ALA A O 1
ATOM 1970 N N . LEU A 1 275 ? -9.993 -24.891 -8.167 1.000 20.503 275 LEU A N 1
ATOM 1971 C CA . LEU A 1 275 ? -9.576 -25.197 -6.803 1.000 23.082 275 LEU A CA 1
ATOM 1972 C C . LEU A 1 275 ? -10.789 -25.463 -5.908 1.000 22.642 275 LEU A C 1
ATOM 1973 O O . LEU A 1 275 ? -10.774 -26.395 -5.087 1.000 23.236 275 LEU A O 1
ATOM 1978 N N . ALA A 1 276 ? -11.856 -24.667 -6.050 1.000 20.209 276 ALA A N 1
ATOM 1979 C CA . ALA A 1 276 ? -13.059 -24.881 -5.278 1.000 22.600 276 ALA A CA 1
ATOM 1980 C C . ALA A 1 276 ? -13.623 -26.276 -5.532 1.000 23.279 276 ALA A C 1
ATOM 1981 O O . ALA A 1 276 ? -14.024 -26.983 -4.594 1.000 22.374 276 ALA A O 1
ATOM 1983 N N . PHE A 1 277 ? -13.639 -26.674 -6.797 1.000 21.482 277 PHE A N 1
ATOM 1984 C CA . PHE A 1 277 ? -14.100 -28.012 -7.159 1.000 22.576 277 PHE A CA 1
ATOM 1985 C C . PHE A 1 277 ? -13.298 -29.091 -6.436 1.000 23.079 277 PHE A C 1
ATOM 1986 O O . PHE A 1 277 ? -13.869 -30.026 -5.873 1.000 24.396 277 PHE A O 1
ATOM 1994 N N . TYR A 1 278 ? -11.969 -28.942 -6.432 1.000 24.962 278 TYR A N 1
ATOM 1995 C CA . TYR A 1 278 ? -11.132 -29.964 -5.799 1.000 26.318 278 TYR A CA 1
ATOM 1996 C C . TYR A 1 278 ? -11.283 -29.982 -4.274 1.000 29.060 278 TYR A C 1
ATOM 1997 O O . TYR A 1 278 ? -11.360 -31.055 -3.649 1.000 29.862 278 TYR A O 1
ATOM 2006 N N . LEU A 1 279 ? -11.380 -28.805 -3.651 1.000 26.315 279 LEU A N 1
ATOM 2007 C CA . LEU A 1 279 ? -11.568 -28.753 -2.208 1.000 28.013 279 LEU A CA 1
ATOM 2008 C C . LEU A 1 279 ? -12.880 -29.451 -1.808 1.000 27.393 279 LEU A C 1
ATOM 2009 O O . LEU A 1 279 ? -12.973 -30.077 -0.750 1.000 32.399 279 LEU A O 1
ATOM 2014 N N . ALA A 1 280 ? -13.920 -29.332 -2.651 1.000 27.950 280 ALA A N 1
ATOM 2015 C CA . ALA A 1 280 ? -15.239 -29.838 -2.310 1.000 29.975 280 ALA A CA 1
ATOM 2016 C C . ALA A 1 280 ? -15.362 -31.327 -2.598 1.000 32.898 280 ALA A C 1
ATOM 2017 O O . ALA A 1 280 ? -15.976 -32.059 -1.808 1.000 34.894 280 ALA A O 1
ATOM 2019 N N . TYR A 1 281 ? -14.792 -31.783 -3.721 1.000 29.298 281 TYR A N 1
ATOM 2020 C CA . TYR A 1 281 ? -15.073 -33.133 -4.189 1.000 32.786 281 TYR A CA 1
ATOM 2021 C C . TYR A 1 281 ? -13.899 -34.070 -3.934 1.000 36.110 281 TYR A C 1
ATOM 2022 O O . TYR A 1 281 ? -14.075 -35.274 -4.034 1.000 43.604 281 TYR A O 1
ATOM 2031 N N . TYR A 1 282 ? -12.702 -33.528 -3.681 1.000 34.108 282 TYR A N 1
ATOM 2032 C CA . TYR A 1 282 ? -11.524 -34.359 -3.454 1.000 36.257 282 TYR A CA 1
ATOM 2033 C C . TYR A 1 282 ? -10.771 -33.857 -2.223 1.000 32.061 282 TYR A C 1
ATOM 2034 O O . TYR A 1 282 ? -9.594 -33.498 -2.313 1.000 37.422 282 TYR A O 1
ATOM 2043 N N . PRO A 1 283 ? -11.431 -33.735 -1.041 1.000 34.660 283 PRO A N 1
ATOM 2044 C CA . PRO A 1 283 ? -10.809 -33.092 0.126 1.000 32.460 283 PRO A CA 1
ATOM 2045 C C . PRO A 1 283 ? -9.609 -33.846 0.683 1.000 36.579 283 PRO A C 1
ATOM 2046 O O . PRO A 1 283 ? -8.793 -33.278 1.418 1.000 37.476 283 PRO A O 1
ATOM 2050 N N . ASN A 1 284 ? -9.542 -35.122 0.322 1.000 34.468 284 ASN A N 1
ATOM 2051 C CA . ASN A 1 284 ? -8.473 -36.018 0.728 1.000 35.027 284 ASN A CA 1
ATOM 2052 C C . ASN A 1 284 ? -7.135 -35.635 0.089 1.000 33.352 284 ASN A C 1
ATOM 2053 O O . ASN A 1 284 ? -6.100 -35.890 0.697 1.000 37.055 284 ASN A O 1
ATOM 2058 N N . LEU A 1 285 ? -7.162 -34.928 -1.063 1.000 37.195 285 LEU A N 1
ATOM 2059 C CA . LEU A 1 285 ? -5.952 -34.660 -1.827 1.000 39.782 285 LEU A CA 1
ATOM 2060 C C . LEU A 1 285 ? -5.085 -33.614 -1.144 1.000 42.623 285 LEU A C 1
ATOM 2061 O O . LEU A 1 285 ? -5.574 -32.756 -0.405 1.000 39.263 285 LEU A O 1
ATOM 2066 N N . SER A 1 286 ? -3.778 -33.731 -1.390 1.000 41.402 286 SER A N 1
ATOM 2067 C CA . SER A 1 286 ? -2.838 -32.734 -0.925 1.000 42.910 286 SER A CA 1
ATOM 2068 C C . SER A 1 286 ? -3.022 -31.444 -1.713 1.000 40.556 286 SER A C 1
ATOM 2069 O O . SER A 1 286 ? -3.476 -31.452 -2.865 1.000 41.605 286 SER A O 1
ATOM 2072 N N . LEU A 1 287 ? -2.614 -30.340 -1.082 1.000 36.287 287 LEU A N 1
ATOM 2073 C CA . LEU A 1 287 ? -2.636 -29.052 -1.753 1.000 33.688 287 LEU A CA 1
ATOM 2074 C C . LEU A 1 287 ? -1.875 -29.105 -3.077 1.000 36.818 287 LEU A C 1
ATOM 2075 O O . LEU A 1 287 ? -2.368 -28.599 -4.080 1.000 35.151 287 LEU A O 1
ATOM 2080 N N . GLU A 1 288 ? -0.680 -29.698 -3.084 1.000 39.203 288 GLU A N 1
ATOM 2081 C CA . GLU A 1 288 ? 0.142 -29.760 -4.289 1.000 38.023 288 GLU A CA 1
ATOM 2082 C C . GLU A 1 288 ? -0.602 -30.437 -5.444 1.000 40.287 288 GLU A C 1
ATOM 2083 O O . GLU A 1 288 ? -0.539 -29.966 -6.589 1.000 35.807 288 GLU A O 1
ATOM 2089 N N . ASP A 1 289 ? -1.297 -31.545 -5.138 1.000 39.410 289 ASP A N 1
ATOM 2090 C CA . ASP A 1 289 ? -2.078 -32.255 -6.138 1.000 40.240 289 ASP A CA 1
ATOM 2091 C C . ASP A 1 289 ? -3.195 -31.346 -6.696 1.000 36.222 289 ASP A C 1
ATOM 2092 O O . ASP A 1 289 ? -3.362 -31.174 -7.920 1.000 40.374 289 ASP A O 1
ATOM 2097 N N . MET A 1 290 ? -3.973 -30.729 -5.789 1.000 34.908 290 MET A N 1
ATOM 2098 C CA . MET A 1 290 ? -5.071 -29.873 -6.200 1.000 31.963 290 MET A CA 1
ATOM 2099 C C . MET A 1 290 ? -4.548 -28.766 -7.130 1.000 32.504 290 MET A C 1
ATOM 2100 O O . MET A 1 290 ? -5.208 -28.379 -8.106 1.000 31.533 290 MET A O 1
ATOM 2105 N N . LEU A 1 291 ? -3.396 -28.185 -6.790 1.000 30.827 291 LEU A N 1
ATOM 2106 C CA . LEU A 1 291 ? -2.894 -27.015 -7.488 1.000 29.327 291 LEU A CA 1
ATOM 2107 C C . LEU A 1 291 ? -2.294 -27.377 -8.833 1.000 29.147 291 LEU A C 1
ATOM 2108 O O . LEU A 1 291 ? -2.417 -26.604 -9.787 1.000 29.318 291 LEU A O 1
ATOM 2113 N N . ASN A 1 292 ? -1.702 -28.571 -8.924 1.000 32.376 292 ASN A N 1
ATOM 2114 C CA . ASN A 1 292 ? -1.268 -29.024 -10.225 1.000 33.929 292 ASN A CA 1
ATOM 2115 C C . ASN A 1 292 ? -2.448 -29.152 -11.189 1.000 33.700 292 ASN A C 1
ATOM 2116 O O . ASN A 1 292 ? -2.375 -28.743 -12.346 1.000 30.169 292 ASN A O 1
ATOM 2121 N N A ARG A 1 293 ? -3.551 -29.730 -10.700 0.500 31.640 293 ARG A N 1
ATOM 2122 N N B ARG A 1 293 ? -3.555 -29.720 -10.705 0.500 33.317 293 ARG A N 1
ATOM 2123 C CA A ARG A 1 293 ? -4.728 -29.928 -11.531 0.500 30.233 293 ARG A CA 1
ATOM 2124 C CA B ARG A 1 293 ? -4.720 -29.906 -11.554 0.500 32.620 293 ARG A CA 1
ATOM 2125 C C A ARG A 1 293 ? -5.362 -28.582 -11.910 0.500 30.149 293 ARG A C 1
ATOM 2126 C C B ARG A 1 293 ? -5.362 -28.568 -11.919 0.500 31.232 293 ARG A C 1
ATOM 2127 O O A ARG A 1 293 ? -5.792 -28.353 -13.044 0.500 30.192 293 ARG A O 1
ATOM 2128 O O B ARG A 1 293 ? -5.799 -28.341 -13.048 0.500 30.617 293 ARG A O 1
ATOM 2143 N N . SER A 1 294 ? -5.439 -27.676 -10.933 1.000 28.587 294 SER A N 1
ATOM 2144 C CA . SER A 1 294 ? -6.058 -26.375 -11.137 1.000 25.151 294 SER A CA 1
ATOM 2145 C C . SER A 1 294 ? -5.238 -25.531 -12.116 1.000 24.852 294 SER A C 1
ATOM 2146 O O . SER A 1 294 ? -5.791 -24.827 -12.961 1.000 23.863 294 SER A O 1
ATOM 2149 N N . ASN A 1 295 ? -3.915 -25.577 -11.985 1.000 25.442 295 ASN A N 1
ATOM 2150 C CA . ASN A 1 295 ? -3.035 -24.932 -12.941 1.000 27.435 295 ASN A CA 1
ATOM 2151 C C . ASN A 1 295 ? -3.336 -25.427 -14.367 1.000 29.668 295 ASN A C 1
ATOM 2152 O O . ASN A 1 295 ? -3.389 -24.658 -15.326 1.000 29.710 295 ASN A O 1
ATOM 2157 N N . PHE A 1 296 ? -3.519 -26.732 -14.518 1.000 29.646 296 PHE A N 1
ATOM 2158 C CA . PHE A 1 296 ? -3.716 -27.302 -15.839 1.000 29.983 296 PHE A CA 1
ATOM 2159 C C . PHE A 1 296 ? -5.026 -26.807 -16.456 1.000 29.201 296 PHE A C 1
ATOM 2160 O O . PHE A 1 296 ? -5.075 -26.449 -17.629 1.000 28.052 296 PHE A O 1
ATOM 2168 N N . ILE A 1 297 ? -6.100 -26.808 -15.661 1.000 27.003 297 ILE A N 1
ATOM 2169 C CA . ILE A 1 297 ? -7.398 -26.350 -16.130 1.000 26.086 297 ILE A CA 1
ATOM 2170 C C . ILE A 1 297 ? -7.350 -24.872 -16.533 1.000 25.996 297 ILE A C 1
ATOM 2171 O O . ILE A 1 297 ? -7.856 -24.494 -17.575 1.000 25.319 297 ILE A O 1
ATOM 2176 N N . ALA A 1 298 ? -6.724 -24.021 -15.726 1.000 24.446 298 ALA A N 1
ATOM 2177 C CA . ALA A 1 298 ? -6.622 -22.611 -16.081 1.000 25.097 298 ALA A CA 1
ATOM 2178 C C . ALA A 1 298 ? -5.811 -22.432 -17.371 1.000 26.796 298 ALA A C 1
ATOM 2179 O O . ALA A 1 298 ? -6.122 -21.576 -18.189 1.000 27.647 298 ALA A O 1
ATOM 2181 N N . ALA A 1 299 ? -4.774 -23.264 -17.564 1.000 27.707 299 ALA A N 1
ATOM 2182 C CA . ALA A 1 299 ? -3.971 -23.201 -18.772 1.000 30.149 299 ALA A CA 1
ATOM 2183 C C . ALA A 1 299 ? -4.771 -23.656 -19.996 1.000 32.114 299 ALA A C 1
ATOM 2184 O O . ALA A 1 299 ? -4.506 -23.205 -21.093 1.000 31.509 299 ALA A O 1
ATOM 2186 N N . VAL A 1 300 ? -5.759 -24.538 -19.832 1.000 30.288 300 VAL A N 1
ATOM 2187 C CA . VAL A 1 300 ? -6.679 -24.829 -20.922 1.000 30.459 300 VAL A CA 1
ATOM 2188 C C . VAL A 1 300 ? -7.452 -23.562 -21.299 1.000 29.349 300 VAL A C 1
ATOM 2189 O O . VAL A 1 300 ? -7.611 -23.234 -22.462 1.000 33.918 300 VAL A O 1
ATOM 2193 N N . SER A 1 301 ? -7.956 -22.845 -20.302 1.000 25.698 301 SER A N 1
ATOM 2194 C CA . SER A 1 301 ? -8.779 -21.671 -20.571 1.000 25.171 301 SER A CA 1
ATOM 2195 C C . SER A 1 301 ? -8.000 -20.630 -21.381 1.000 26.507 301 SER A C 1
ATOM 2196 O O . SER A 1 301 ? -8.592 -19.944 -22.212 1.000 28.445 301 SER A O 1
ATOM 2199 N N . VAL A 1 302 ? -6.682 -20.477 -21.167 1.000 29.420 302 VAL A N 1
ATOM 2200 C CA . VAL A 1 302 ? -5.928 -19.442 -21.881 1.000 29.245 302 VAL A CA 1
ATOM 2201 C C . VAL A 1 302 ? -5.742 -19.798 -23.354 1.000 32.814 302 VAL A C 1
ATOM 2202 O O . VAL A 1 302 ? -5.355 -18.930 -24.130 1.000 32.924 302 VAL A O 1
ATOM 2206 N N . GLN A 1 303 ? -6.042 -21.043 -23.738 1.000 31.868 303 GLN A N 1
ATOM 2207 C CA . GLN A 1 303 ? -5.890 -21.474 -25.121 1.000 35.659 303 GLN A CA 1
ATOM 2208 C C . GLN A 1 303 ? -7.147 -21.207 -25.958 1.000 36.103 303 GLN A C 1
ATOM 2209 O O . GLN A 1 303 ? -7.183 -21.587 -27.123 1.000 40.529 303 GLN A O 1
ATOM 2215 N N . ALA A 1 304 ? -8.155 -20.514 -25.400 1.000 35.288 304 ALA A N 1
ATOM 2216 C CA . ALA A 1 304 ? -9.378 -20.189 -26.129 1.000 36.741 304 ALA A CA 1
ATOM 2217 C C . ALA A 1 304 ? -9.807 -18.749 -25.869 1.000 36.194 304 ALA A C 1
ATOM 2218 O O . ALA A 1 304 ? -9.533 -18.193 -24.808 1.000 34.341 304 ALA A O 1
ATOM 2220 N N . ALA A 1 305 ? -10.526 -18.178 -26.840 1.000 37.645 305 ALA A N 1
ATOM 2221 C CA . ALA A 1 305 ? -10.949 -16.793 -26.767 1.000 37.132 305 ALA A CA 1
ATOM 2222 C C . ALA A 1 305 ? -12.087 -16.643 -25.764 1.000 35.946 305 ALA A C 1
ATOM 2223 O O . ALA A 1 305 ? -12.903 -17.544 -25.567 1.000 35.439 305 ALA A O 1
ATOM 2225 N N . GLY A 1 306 ? -12.118 -15.474 -25.128 1.000 32.343 306 GLY A N 1
ATOM 2226 C CA . GLY A 1 306 ? -13.219 -15.117 -24.256 1.000 29.853 306 GLY A CA 1
ATOM 2227 C C . GLY A 1 306 ? -12.963 -15.513 -22.809 1.000 27.909 306 GLY A C 1
ATOM 2228 O O . GLY A 1 306 ? -11.899 -16.013 -22.471 1.000 28.431 306 GLY A O 1
ATOM 2229 N N . THR A 1 307 ? -13.954 -15.216 -21.970 1.000 29.137 307 THR A N 1
ATOM 2230 C CA . THR A 1 307 ? -13.853 -15.468 -20.547 1.000 26.795 307 THR A CA 1
ATOM 2231 C C . THR A 1 307 ? -14.589 -16.772 -20.243 1.000 24.766 307 THR A C 1
ATOM 2232 O O . THR A 1 307 ? -14.011 -17.867 -20.360 1.000 24.598 307 THR A O 1
ATOM 2236 N N . GLN A 1 308 ? -15.893 -16.699 -19.935 1.000 23.680 308 GLN A N 1
ATOM 2237 C CA . GLN A 1 308 ? -16.607 -17.927 -19.585 1.000 23.179 308 GLN A CA 1
ATOM 2238 C C . GLN A 1 308 ? -16.627 -18.912 -20.746 1.000 26.081 308 GLN A C 1
ATOM 2239 O O . GLN A 1 308 ? -16.590 -20.111 -20.538 1.000 25.779 308 GLN A O 1
ATOM 2245 N N . SER A 1 309 ? -16.646 -18.434 -21.985 1.000 25.770 309 SER A N 1
ATOM 2246 C CA . SER A 1 309 ? -16.736 -19.410 -23.064 1.000 29.503 309 SER A CA 1
ATOM 2247 C C . SER A 1 309 ? -15.469 -20.261 -23.193 1.000 28.741 309 SER A C 1
ATOM 2248 O O . SER A 1 309 ? -15.506 -21.310 -23.849 1.000 32.982 309 SER A O 1
ATOM 2251 N N . SER A 1 310 ? -14.352 -19.795 -22.629 1.000 26.555 310 SER A N 1
ATOM 2252 C CA . SER A 1 310 ? -13.081 -20.514 -22.702 1.000 26.322 310 SER A CA 1
ATOM 2253 C C . SER A 1 310 ? -12.946 -21.580 -21.609 1.000 26.069 310 SER A C 1
ATOM 2254 O O . SER A 1 310 ? -12.030 -22.381 -21.647 1.000 27.881 310 SER A O 1
ATOM 2257 N N . TYR A 1 311 ? -13.844 -21.596 -20.631 1.000 22.641 311 TYR A N 1
ATOM 2258 C CA . TYR A 1 311 ? -13.699 -22.503 -19.504 1.000 21.670 311 TYR A CA 1
ATOM 2259 C C . TYR A 1 311 ? -14.072 -23.919 -19.925 1.000 22.560 311 TYR A C 1
ATOM 2260 O O . TYR A 1 311 ? -15.186 -24.164 -20.407 1.000 23.604 311 TYR A O 1
ATOM 2269 N N . PRO A 1 312 ? -13.157 -24.893 -19.772 1.000 24.715 312 PRO A N 1
ATOM 2270 C CA . PRO A 1 312 ? -13.434 -26.261 -20.216 1.000 25.571 312 PRO A CA 1
ATOM 2271 C C . PRO A 1 312 ? -14.418 -27.036 -19.368 1.000 24.188 312 PRO A C 1
ATOM 2272 O O . PRO A 1 312 ? -14.495 -26.832 -18.152 1.000 24.673 312 PRO A O 1
ATOM 2276 N N . TYR A 1 313 ? -15.108 -27.960 -20.025 1.000 27.915 313 TYR A N 1
ATOM 2277 C CA . TYR A 1 313 ? -15.967 -28.938 -19.381 1.000 27.672 313 TYR A CA 1
ATOM 2278 C C . TYR A 1 313 ? -15.193 -30.207 -19.044 1.000 28.988 313 TYR A C 1
ATOM 2279 O O . TYR A 1 313 ? -14.269 -30.613 -19.763 1.000 30.443 313 TYR A O 1
ATOM 2288 N N . LYS A 1 314 ? -15.661 -30.887 -17.997 1.000 30.153 314 LYS A N 1
ATOM 2289 C CA . LYS A 1 314 ? -15.115 -32.177 -17.594 1.000 30.039 314 LYS A CA 1
ATOM 2290 C C . LYS A 1 314 ? -14.937 -33.138 -18.769 1.000 33.155 314 LYS A C 1
ATOM 2291 O O . LYS A 1 314 ? -13.916 -33.817 -18.840 1.000 34.444 314 LYS A O 1
ATOM 2297 N N . LYS A 1 315 ? -15.930 -33.219 -19.664 1.000 34.005 315 LYS A N 1
ATOM 2298 C CA . LYS A 1 315 ? -15.930 -34.249 -20.695 1.000 38.697 315 LYS A CA 1
ATOM 2299 C C . LYS A 1 315 ? -14.807 -33.999 -21.708 1.000 39.128 315 LYS A C 1
ATOM 2300 O O . LYS A 1 315 ? -14.401 -34.920 -22.415 1.000 42.443 315 LYS A O 1
ATOM 2306 N N . ASP A 1 316 ? -14.310 -32.752 -21.768 1.000 40.695 316 ASP A N 1
ATOM 2307 C CA . ASP A 1 316 ? -13.278 -32.371 -22.726 1.000 41.187 316 ASP A CA 1
ATOM 2308 C C . ASP A 1 316 ? -11.885 -32.344 -22.085 1.000 38.566 316 ASP A C 1
ATOM 2309 O O . ASP A 1 316 ? -10.931 -31.935 -22.731 1.000 42.341 316 ASP A O 1
ATOM 2314 N N . LEU A 1 317 ? -11.753 -32.808 -20.837 1.000 39.416 317 LEU A N 1
ATOM 2315 C CA . LEU A 1 317 ? -10.498 -32.756 -20.099 1.000 37.409 317 LEU A CA 1
ATOM 2316 C C . LEU A 1 317 ? -9.936 -34.164 -19.890 1.000 41.310 317 LEU A C 1
ATOM 2317 O O . LEU A 1 317 ? -10.659 -35.169 -19.914 1.000 47.167 317 LEU A O 1
ATOM 2322 N N . PRO A 1 318 ? -8.616 -34.293 -19.648 1.000 43.143 318 PRO A N 1
ATOM 2323 C CA . PRO A 1 318 ? -8.045 -35.612 -19.343 1.000 43.248 318 PRO A CA 1
ATOM 2324 C C . PRO A 1 318 ? -8.631 -36.297 -18.104 1.000 45.701 318 PRO A C 1
ATOM 2325 O O . PRO A 1 318 ? -8.858 -35.659 -17.093 1.000 45.767 318 PRO A O 1
ATOM 2329 N N . LEU A 1 319 ? -8.793 -37.625 -18.143 1.000 41.392 319 LEU A N 1
ATOM 2330 C CA . LEU A 1 319 ? -9.363 -38.382 -17.030 1.000 39.517 319 LEU A CA 1
ATOM 2331 C C . LEU A 1 319 ? -8.502 -38.267 -15.775 1.000 41.327 319 LEU A C 1
ATOM 2332 O O . LEU A 1 319 ? -9.030 -38.365 -14.660 1.000 44.104 319 LEU A O 1
ATOM 2337 N N . THR A 1 320 ? -7.188 -38.059 -15.939 1.000 40.903 320 THR A N 1
ATOM 2338 C CA . THR A 1 320 ? -6.290 -38.072 -14.797 1.000 40.975 320 THR A CA 1
ATOM 2339 C C . THR A 1 320 ? -6.616 -36.958 -13.808 1.000 35.538 320 THR A C 1
ATOM 2340 O O . THR A 1 320 ? -6.273 -37.089 -12.620 1.000 38.796 320 THR A O 1
ATOM 2344 N N . LEU A 1 321 ? -7.337 -35.923 -14.272 1.000 40.487 321 LEU A N 1
ATOM 2345 C CA . LEU A 1 321 ? -7.725 -34.791 -13.442 1.000 37.559 321 LEU A CA 1
ATOM 2346 C C . LEU A 1 321 ? -8.793 -35.182 -12.425 1.000 37.248 321 LEU A C 1
ATOM 2347 O O . LEU A 1 321 ? -9.001 -34.442 -11.451 1.000 34.809 321 LEU A O 1
ATOM 2352 N N . PHE A 1 322 ? -9.441 -36.350 -12.625 1.000 38.284 322 PHE A N 1
ATOM 2353 C CA . PHE A 1 322 ? -10.567 -36.741 -11.786 1.000 36.055 322 PHE A CA 1
ATOM 2354 C C . PHE A 1 322 ? -10.314 -38.032 -10.983 1.000 40.016 322 PHE A C 1
ATOM 2355 O O . PHE A 1 322 ? -11.279 -38.562 -10.458 1.000 43.178 322 PHE A O 1
ATOM 2363 N N . LEU A 1 323 ? -9.054 -38.433 -10.714 1.000 38.911 323 LEU A N 1
ATOM 2364 C CA . LEU A 1 323 ? -8.738 -39.592 -9.867 1.000 35.553 323 LEU A CA 1
ATOM 2365 C C . LEU A 1 323 ? -8.781 -39.215 -8.382 1.000 37.974 323 LEU A C 1
ATOM 2366 O O . LEU A 1 323 ? -8.390 -38.094 -8.040 1.000 34.860 323 LEU A O 1
ATOM 2371 N N . GLU A 1 324 ? -9.291 -40.126 -7.531 1.000 37.274 324 GLU A N 1
ATO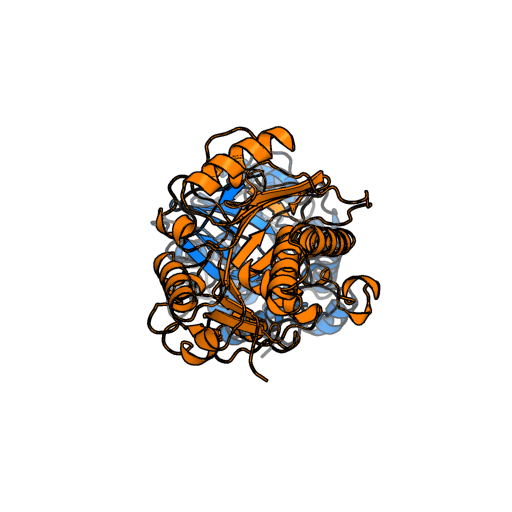M 2372 C CA . GLU A 1 324 ? -9.552 -39.837 -6.116 1.000 39.695 324 GLU A CA 1
ATOM 2373 C C . GLU A 1 324 ? -8.232 -39.790 -5.346 1.000 41.029 324 GLU A C 1
ATOM 2374 O O . GLU A 1 324 ? -8.107 -39.171 -4.280 1.000 45.262 324 GLU A O 1
ATOM 2376 N N . HIS A 1 325 ? -7.230 -40.456 -5.895 1.000 38.272 325 HIS A N 1
ATOM 2377 C CA . HIS A 1 325 ? -5.979 -40.687 -5.197 1.000 37.452 325 HIS A CA 1
ATOM 2378 C C . HIS A 1 325 ? -4.897 -39.822 -5.848 1.000 40.583 325 HIS A C 1
ATOM 2379 O O . HIS A 1 325 ? -5.072 -39.348 -6.968 1.000 34.131 325 HIS A O 1
ATOM 2386 N N . HIS A 1 326 ? -3.797 -39.580 -5.119 1.000 37.933 326 HIS A N 1
ATOM 2387 C CA . HIS A 1 326 ? -2.642 -38.883 -5.654 1.000 43.607 326 HIS A CA 1
ATOM 2388 C C . HIS A 1 326 ? -2.186 -39.542 -6.959 1.000 44.150 326 HIS A C 1
ATOM 2389 O O . HIS A 1 326 ? -2.119 -40.763 -7.043 1.000 48.365 326 HIS A O 1
ATOM 2396 N N . HIS A 1 327 ? -1.792 -38.718 -7.938 1.000 42.205 327 HIS A N 1
ATOM 2397 C CA . HIS A 1 327 ? -1.259 -39.160 -9.219 1.000 48.692 327 HIS A CA 1
ATOM 2398 C C . HIS A 1 327 ? 0.088 -38.461 -9.386 1.000 53.008 327 HIS A C 1
ATOM 2399 O O . HIS A 1 327 ? 0.271 -37.352 -8.882 1.000 55.892 327 HIS A O 1
ATOM 2406 N N . HIS A 1 328 ? 1.016 -39.133 -10.079 1.000 60.339 328 HIS A N 1
ATOM 2407 C CA . HIS A 1 328 ? 2.342 -38.608 -10.380 1.000 67.964 328 HIS A CA 1
ATOM 2408 C C . HIS A 1 328 ? 2.235 -37.498 -11.439 1.000 71.961 328 HIS A C 1
ATOM 2409 O O . HIS A 1 328 ? 1.662 -37.765 -12.519 1.000 75.968 328 HIS A O 1
ATOM 2416 N N . GLU B 1 14 ? -53.010 9.872 -39.616 1.000 64.020 14 GLU B N 1
ATOM 2417 C CA . GLU B 1 14 ? -52.046 10.864 -39.066 1.000 57.535 14 GLU B CA 1
ATOM 2418 C C . GLU B 1 14 ? -50.836 10.979 -39.996 1.000 52.092 14 GLU B C 1
ATOM 2419 O O . GLU B 1 14 ? -49.899 10.202 -39.861 1.000 53.214 14 GLU B O 1
ATOM 2421 N N . VAL B 1 15 ? -50.855 11.931 -40.944 1.000 47.512 15 VAL B N 1
ATOM 2422 C CA . VAL B 1 15 ? -49.745 12.118 -41.870 1.000 39.199 15 VAL B CA 1
ATOM 2423 C C . VAL B 1 15 ? -48.581 12.747 -41.106 1.000 33.301 15 VAL B C 1
ATOM 2424 O O . VAL B 1 15 ? -48.770 13.745 -40.430 1.000 37.256 15 VAL B O 1
ATOM 2428 N N . ALA B 1 16 ? -47.391 12.144 -41.190 1.000 30.729 16 ALA B N 1
ATOM 2429 C CA . ALA B 1 16 ? -46.221 12.713 -40.531 1.000 26.530 16 ALA B CA 1
ATOM 2430 C C . ALA B 1 16 ? -45.725 13.933 -41.287 1.000 25.623 16 ALA B C 1
ATOM 2431 O O . ALA B 1 16 ? -45.509 13.893 -42.491 1.000 29.345 16 ALA B O 1
ATOM 2433 N N . ALA B 1 17 ? -45.533 15.032 -40.571 1.000 21.858 17 ALA B N 1
ATOM 2434 C CA . ALA B 1 17 ? -44.995 16.245 -41.158 1.000 22.800 17 ALA B CA 1
ATOM 2435 C C . ALA B 1 17 ? -43.474 16.289 -41.048 1.000 20.639 17 ALA B C 1
ATOM 2436 O O . ALA B 1 17 ? -42.815 16.987 -41.819 1.000 21.978 17 ALA B O 1
ATOM 2438 N N . VAL B 1 18 ? -42.912 15.560 -40.079 1.000 20.173 18 VAL B N 1
ATOM 2439 C CA . VAL B 1 18 ? -41.475 15.532 -39.875 1.000 20.499 18 VAL B CA 1
ATOM 2440 C C . VAL B 1 18 ? -41.033 14.084 -40.032 1.000 20.462 18 VAL B C 1
ATOM 2441 O O . VAL B 1 18 ? -41.508 13.223 -39.286 1.000 20.684 18 VAL B O 1
ATOM 2445 N N . VAL B 1 19 ? -40.103 13.843 -40.954 1.000 17.918 19 VAL B N 1
ATOM 2446 C CA . VAL B 1 19 ? -39.507 12.540 -41.151 1.000 18.655 19 VAL B CA 1
ATOM 2447 C C . VAL B 1 19 ? -38.029 12.668 -40.831 1.000 18.176 19 VAL B C 1
ATOM 2448 O O . VAL B 1 19 ? -37.362 13.566 -41.339 1.000 17.188 19 VAL B O 1
ATOM 2452 N N . VAL B 1 20 ? -37.555 11.793 -39.927 1.000 16.781 20 VAL B N 1
ATOM 2453 C CA . VAL B 1 20 ? -36.135 11.782 -39.583 1.000 16.901 20 VAL B CA 1
ATOM 2454 C C . VAL B 1 20 ? -35.541 10.485 -40.106 1.000 17.470 20 VAL B C 1
ATOM 2455 O O . VAL B 1 20 ? -36.035 9.421 -39.741 1.000 19.688 20 VAL B O 1
ATOM 2459 N N . VAL B 1 21 ? -34.500 10.597 -40.955 1.000 16.851 21 VAL B N 1
ATOM 2460 C CA . VAL B 1 21 ? -33.785 9.440 -41.444 1.000 17.072 21 VAL B CA 1
ATOM 2461 C C . VAL B 1 21 ? -32.428 9.513 -40.775 1.000 16.862 21 VAL B C 1
ATOM 2462 O O . VAL B 1 21 ? -31.634 10.392 -41.100 1.000 18.019 21 VAL B O 1
ATOM 2466 N N . GLY B 1 22 ? -32.171 8.622 -39.827 1.000 17.010 22 GLY B N 1
ATOM 2467 C CA . GLY B 1 22 ? -30.981 8.803 -39.016 1.000 16.837 22 GLY B CA 1
ATOM 2468 C C . GLY B 1 22 ? -30.844 7.726 -37.950 1.000 17.238 22 GLY B C 1
ATOM 2469 O O . GLY B 1 22 ? -31.375 6.618 -38.118 1.000 18.189 22 GLY B O 1
ATOM 2470 N N . SER B 1 23 ? -30.101 8.084 -36.890 1.000 17.306 23 SER B N 1
ATOM 2471 C CA . SER B 1 23 ? -29.568 7.106 -35.952 1.000 16.374 23 SER B CA 1
ATOM 2472 C C . SER B 1 23 ? -30.385 6.945 -34.673 1.000 16.729 23 SER B C 1
ATOM 2473 O O . SER B 1 23 ? -30.895 7.909 -34.119 1.000 17.606 23 SER B O 1
ATOM 2476 N N . CYS B 1 24 ? -30.398 5.699 -34.172 1.000 16.324 24 CYS B N 1
ATOM 2477 C CA . CYS B 1 24 ? -30.823 5.384 -32.806 1.000 17.255 24 CYS B CA 1
ATOM 2478 C C . CYS B 1 24 ? -29.658 4.663 -32.151 1.000 18.042 24 CYS B C 1
ATOM 2479 O O . CYS B 1 24 ? -29.093 3.737 -32.730 1.000 19.175 24 CYS B O 1
ATOM 2482 N N . MET B 1 25 ? -29.260 5.103 -30.972 1.000 16.540 25 MET B N 1
ATOM 2483 C CA . MET B 1 25 ? -28.112 4.511 -30.297 1.000 16.756 25 MET B CA 1
ATOM 2484 C C . MET B 1 25 ? -28.445 4.350 -28.810 1.000 16.614 25 MET B C 1
ATOM 2485 O O . MET B 1 25 ? -29.135 5.195 -28.228 1.000 17.207 25 MET B O 1
ATOM 2490 N N . THR B 1 26 ? -27.979 3.264 -28.209 1.000 16.365 26 THR B N 1
ATOM 2491 C CA . THR B 1 26 ? -28.104 3.065 -26.771 1.000 16.410 26 THR B CA 1
ATOM 2492 C C . THR B 1 26 ? -26.895 3.694 -26.101 1.000 16.994 26 THR B C 1
ATOM 2493 O O . THR B 1 26 ? -25.765 3.304 -26.402 1.000 18.595 26 THR B O 1
ATOM 2497 N N . ASP B 1 27 ? -27.137 4.607 -25.160 1.000 16.406 27 ASP B N 1
ATOM 2498 C CA . ASP B 1 27 ? -26.060 5.249 -24.405 1.000 17.393 27 ASP B CA 1
ATOM 2499 C C . ASP B 1 27 ? -25.776 4.405 -23.164 1.000 16.773 27 ASP B C 1
ATOM 2500 O O . ASP B 1 27 ? -26.689 4.142 -22.383 1.000 18.789 27 ASP B O 1
ATOM 2505 N N . LEU B 1 28 ? -24.523 3.958 -23.010 1.000 15.987 28 LEU B N 1
ATOM 2506 C CA . LEU B 1 28 ? -24.106 3.136 -21.895 1.000 16.183 28 LEU B CA 1
ATOM 2507 C C . LEU B 1 28 ? -23.118 3.968 -21.092 1.000 16.716 28 LEU B C 1
ATOM 2508 O O . LEU B 1 28 ? -21.966 4.124 -21.494 1.000 17.932 28 LEU B O 1
ATOM 2513 N N . VAL B 1 29 ? -23.603 4.564 -20.000 1.000 16.953 29 VAL B N 1
ATOM 2514 C CA . VAL B 1 29 ? -22.861 5.628 -19.342 1.000 17.446 29 VAL B CA 1
ATOM 2515 C C . VAL B 1 29 ? -22.325 5.174 -17.988 1.000 16.430 29 VAL B C 1
ATOM 2516 O O . VAL B 1 29 ? -23.101 4.761 -17.106 1.000 17.350 29 VAL B O 1
ATOM 2520 N N . SER B 1 30 ? -20.991 5.234 -17.833 1.000 16.600 30 SER B N 1
ATOM 2521 C CA . SER B 1 30 ? -20.341 4.949 -16.550 1.000 16.779 30 SER B CA 1
ATOM 2522 C C . SER B 1 30 ? -19.783 6.239 -15.967 1.000 19.004 30 SER B C 1
ATOM 2523 O O . SER B 1 30 ? -19.009 6.911 -16.622 1.000 21.232 30 SER B O 1
ATOM 2526 N N . LEU B 1 31 ? -20.146 6.541 -14.722 1.000 18.982 31 LEU B N 1
ATOM 2527 C CA . LEU B 1 31 ? -19.693 7.712 -13.996 1.000 22.107 31 LEU B CA 1
ATOM 2528 C C . LEU B 1 31 ? -18.590 7.284 -13.039 1.000 21.711 31 LEU B C 1
ATOM 2529 O O . LEU B 1 31 ? -18.763 6.337 -12.256 1.000 21.851 31 LEU B O 1
ATOM 2534 N N A THR B 1 32 ? -17.441 7.978 -13.107 0.500 23.368 32 THR B N 1
ATOM 2535 N N B THR B 1 32 ? -17.493 8.046 -13.056 0.500 21.707 32 THR B N 1
ATOM 2536 C CA A THR B 1 32 ? -16.253 7.612 -12.349 0.500 25.572 32 THR B CA 1
ATOM 2537 C CA B THR B 1 32 ? -16.280 7.701 -12.344 0.500 23.091 32 THR B CA 1
ATOM 2538 C C A THR B 1 32 ? -15.610 8.882 -11.794 0.500 27.850 32 THR B C 1
ATOM 2539 C C B THR B 1 32 ? -15.756 8.946 -11.636 0.500 26.216 32 THR B C 1
ATOM 2540 O O A THR B 1 32 ? -15.909 9.989 -12.240 0.500 30.593 32 THR B O 1
ATOM 2541 O O B THR B 1 32 ? -16.238 10.069 -11.853 0.500 26.001 32 THR B O 1
ATOM 2548 N N . SER B 1 33 ? -14.776 8.736 -10.760 1.000 26.149 33 SER B N 1
ATOM 2549 C CA . SER B 1 33 ? -14.033 9.875 -10.234 1.000 30.191 33 SER B CA 1
ATOM 2550 C C . SER B 1 33 ? -12.749 10.104 -11.046 1.000 34.011 33 SER B C 1
ATOM 2551 O O . SER B 1 33 ? -12.270 11.232 -11.093 1.000 38.260 33 SER B O 1
ATOM 2554 N N . ARG B 1 34 ? -12.238 9.065 -11.724 1.000 35.241 34 ARG B N 1
ATOM 2555 C CA . ARG B 1 34 ? -11.086 9.232 -12.598 1.000 37.909 34 ARG B CA 1
ATOM 2556 C C . ARG B 1 34 ? -11.246 8.409 -13.876 1.000 36.281 34 ARG B C 1
ATOM 2557 O O . ARG B 1 34 ? -11.944 7.399 -13.905 1.000 37.548 34 ARG B O 1
ATOM 2561 N N . LEU B 1 35 ? -10.625 8.883 -14.966 1.000 33.710 35 LEU B N 1
ATOM 2562 C CA . LEU B 1 35 ? -10.701 8.203 -16.247 1.000 31.340 35 LEU B CA 1
ATOM 2563 C C . LEU B 1 35 ? -9.541 7.223 -16.363 1.000 33.137 35 LEU B C 1
ATOM 2564 O O . LEU B 1 35 ? -8.434 7.480 -15.888 1.000 34.017 35 LEU B O 1
ATOM 2569 N N . PRO B 1 36 ? -9.761 6.030 -16.946 1.000 30.128 36 PRO B N 1
ATOM 2570 C CA . PRO B 1 36 ? -8.712 5.018 -17.032 1.000 28.706 36 PRO B CA 1
ATOM 2571 C C . PRO B 1 36 ? -7.670 5.299 -18.101 1.000 32.666 36 PRO B C 1
ATOM 2572 O O . PRO B 1 36 ? -7.997 5.829 -19.168 1.000 35.992 36 PRO B O 1
ATOM 2576 N N . LYS B 1 37 ? -6.428 4.876 -17.807 1.000 34.351 37 LYS B N 1
ATOM 2577 C CA . LYS B 1 37 ? -5.365 4.866 -18.799 1.000 35.260 37 LYS B CA 1
ATOM 2578 C C . LYS B 1 37 ? -5.194 3.451 -19.365 1.000 33.099 37 LYS B C 1
ATOM 2579 O O . LYS B 1 37 ? -5.766 2.510 -18.819 1.000 32.462 37 LYS B O 1
ATOM 2584 N N . THR B 1 38 ? -4.374 3.291 -20.415 1.000 34.504 38 THR B N 1
ATOM 2585 C CA . THR B 1 38 ? -4.188 2.004 -21.067 1.000 36.307 38 THR B CA 1
ATOM 2586 C C . THR B 1 38 ? -3.828 0.938 -20.039 1.000 35.797 38 THR B C 1
ATOM 2587 O O . THR B 1 38 ? -2.946 1.151 -19.203 1.000 36.323 38 THR B O 1
ATOM 2591 N N . GLY B 1 39 ? -4.524 -0.208 -20.121 1.000 34.074 39 GLY B N 1
ATOM 2592 C CA . GLY B 1 39 ? -4.220 -1.367 -19.298 1.000 36.311 39 GLY B CA 1
ATOM 2593 C C . GLY B 1 39 ? -4.911 -1.312 -17.938 1.000 35.041 39 GLY B C 1
ATOM 2594 O O . GLY B 1 39 ? -4.886 -2.295 -17.212 1.000 42.555 39 GLY B O 1
ATOM 2595 N N . GLU B 1 40 ? -5.540 -0.170 -17.607 1.000 33.899 40 GLU B N 1
ATOM 2596 C CA . GLU B 1 40 ? -6.104 0.035 -16.280 1.000 34.020 40 GLU B CA 1
ATOM 2597 C C . GLU B 1 40 ? -7.557 -0.429 -16.241 1.000 30.415 40 GLU B C 1
ATOM 2598 O O . GLU B 1 40 ? -8.327 -0.206 -17.161 1.000 28.118 40 GLU B O 1
ATOM 2604 N N . THR B 1 41 ? -7.904 -1.019 -15.094 1.000 30.327 41 THR B N 1
ATOM 2605 C CA . THR B 1 41 ? -9.261 -1.182 -14.624 1.000 28.939 41 THR B CA 1
ATOM 2606 C C . THR B 1 41 ? -9.495 -0.177 -13.490 1.000 30.122 41 THR B C 1
ATOM 2607 O O . THR B 1 41 ? -8.744 -0.127 -12.505 1.000 35.289 41 THR B O 1
ATOM 2611 N N . ILE B 1 42 ? -10.571 0.599 -13.648 1.000 26.856 42 ILE B N 1
ATOM 2612 C CA . ILE B 1 42 ? -11.001 1.494 -12.599 1.000 28.522 42 ILE B CA 1
ATOM 2613 C C . ILE B 1 42 ? -12.440 1.171 -12.227 1.000 26.161 42 ILE B C 1
ATOM 2614 O O . ILE B 1 42 ? -13.172 0.578 -13.008 1.000 25.208 42 ILE B O 1
ATOM 2619 N N . HIS B 1 43 ? -12.815 1.569 -11.016 1.000 26.254 43 HIS B N 1
ATOM 2620 C CA . HIS B 1 43 ? -14.142 1.346 -10.495 1.000 24.304 43 HIS B CA 1
ATOM 2621 C C . HIS B 1 43 ? -14.877 2.674 -10.432 1.000 27.198 43 HIS B C 1
ATOM 2622 O O . HIS B 1 43 ? -14.393 3.617 -9.816 1.000 32.254 43 HIS B O 1
ATOM 2629 N N . GLY B 1 44 ? -16.057 2.723 -11.054 1.000 23.199 44 GLY B N 1
ATOM 2630 C CA . GLY B 1 44 ? -16.910 3.891 -11.024 1.000 24.744 44 GLY B CA 1
ATOM 2631 C C . GLY B 1 44 ? -18.035 3.717 -10.018 1.000 23.606 44 GLY B C 1
ATOM 2632 O O . GLY B 1 44 ? -18.077 2.709 -9.317 1.000 28.488 44 GLY B O 1
ATOM 2633 N N . HIS B 1 45 ? -18.911 4.721 -9.918 1.000 22.590 45 HIS B N 1
ATOM 2634 C CA . HIS B 1 45 ? -19.908 4.765 -8.858 1.000 23.918 45 HIS B CA 1
ATOM 2635 C C . HIS B 1 45 ? -21.341 4.653 -9.377 1.000 22.406 45 HIS B C 1
ATOM 2636 O O . HIS B 1 45 ? -22.258 4.485 -8.579 1.000 26.543 45 HIS B O 1
ATOM 2643 N N . LYS B 1 46 ? -21.555 4.768 -10.694 1.000 19.603 46 LYS B N 1
ATOM 2644 C CA . LYS B 1 46 ? -22.914 4.689 -11.228 1.000 19.517 46 LYS B CA 1
ATOM 2645 C C . LYS B 1 46 ? -22.875 4.374 -12.715 1.000 18.911 46 LYS B C 1
ATOM 2646 O O . LYS B 1 46 ? -21.984 4.834 -13.422 1.000 19.402 46 LYS B O 1
ATOM 2652 N N . PHE B 1 47 ? -23.805 3.510 -13.144 1.000 18.023 47 PHE B N 1
ATOM 2653 C CA . PHE B 1 47 ? -23.964 3.157 -14.542 1.000 17.953 47 PHE B CA 1
ATOM 2654 C C . PHE B 1 47 ? -25.429 3.414 -14.896 1.000 18.396 47 PHE B C 1
ATOM 2655 O O . PHE B 1 47 ? -26.319 3.121 -14.071 1.000 20.785 47 PHE B O 1
ATOM 2663 N N . PHE B 1 48 ? -25.682 3.952 -16.093 1.000 19.893 48 PHE B N 1
ATOM 2664 C CA . PHE B 1 48 ? -27.068 3.965 -16.553 1.000 21.203 48 PHE B CA 1
ATOM 2665 C C . PHE B 1 48 ? -27.126 3.826 -18.061 1.000 19.849 48 PHE B C 1
ATOM 2666 O O . PHE B 1 48 ? -26.152 4.078 -18.759 1.000 18.122 48 PHE B O 1
ATOM 2674 N N . ILE B 1 49 ? -28.307 3.392 -18.500 1.000 19.970 49 ILE B N 1
ATOM 2675 C CA . ILE B 1 49 ? -28.625 3.233 -19.909 1.000 19.156 49 ILE B CA 1
ATOM 2676 C C . ILE B 1 49 ? -29.531 4.394 -20.293 1.000 20.570 49 ILE B C 1
ATOM 2677 O O . ILE B 1 49 ? -30.495 4.680 -19.594 1.000 21.694 49 ILE B O 1
ATOM 2682 N N . GLY B 1 50 ? -29.241 5.003 -21.433 1.000 19.126 50 GLY B N 1
ATOM 2683 C CA . GLY B 1 50 ? -30.103 6.043 -21.952 1.000 19.190 50 GLY B CA 1
ATOM 2684 C C . GLY B 1 50 ? -30.422 5.803 -23.422 1.000 18.311 50 GLY B C 1
ATOM 2685 O O . GLY B 1 50 ? -29.673 5.143 -24.108 1.000 19.893 50 GLY B O 1
ATOM 2686 N N . PHE B 1 51 ? -31.539 6.345 -23.875 1.000 17.280 51 PHE B N 1
ATOM 2687 C CA . PHE B 1 51 ? -31.808 6.370 -25.297 1.000 17.563 51 PHE B CA 1
ATOM 2688 C C . PHE B 1 51 ? -31.193 7.597 -25.946 1.000 17.112 51 PHE B C 1
ATOM 2689 O O . PHE B 1 51 ? -31.452 8.741 -25.548 1.000 20.351 51 PHE B O 1
ATOM 2697 N N . GLY B 1 52 ? -30.385 7.358 -26.975 1.000 16.727 52 GLY B N 1
ATOM 2698 C CA . GLY B 1 52 ? -29.724 8.430 -27.693 1.000 16.394 52 GLY B CA 1
ATOM 2699 C C . GLY B 1 52 ? -29.695 8.200 -29.196 1.000 15.050 52 GLY B C 1
ATOM 2700 O O . GLY B 1 52 ? -30.595 7.555 -29.738 1.000 15.383 52 GLY B O 1
ATOM 2701 N N . GLY B 1 53 ? -28.644 8.730 -29.817 1.000 14.961 53 GLY B N 1
ATOM 2702 C CA . GLY B 1 53 ? -28.608 8.822 -31.269 1.000 14.763 53 GLY B CA 1
ATOM 2703 C C . GLY B 1 53 ? -29.143 10.194 -31.695 1.000 14.752 53 GLY B C 1
ATOM 2704 O O . GLY B 1 53 ? -30.219 10.590 -31.296 1.000 16.000 53 GLY B O 1
ATOM 2705 N N . LYS B 1 54 ? -28.391 10.893 -32.541 1.000 15.053 54 LYS B N 1
ATOM 2706 C CA . LYS B 1 54 ? -28.804 12.238 -32.910 1.000 14.808 54 LYS B CA 1
ATOM 2707 C C . LYS B 1 54 ? -30.142 12.246 -33.616 1.000 15.776 54 LYS B C 1
ATOM 2708 O O . LYS B 1 54 ? -30.961 13.107 -33.335 1.000 16.165 54 LYS B O 1
ATOM 2714 N N . GLY B 1 55 ? -30.363 11.261 -34.511 1.000 15.121 55 GLY B N 1
ATOM 2715 C CA . GLY B 1 55 ? -31.633 11.220 -35.215 1.000 16.016 55 GLY B CA 1
ATOM 2716 C C . GLY B 1 55 ? -32.821 11.082 -34.281 1.000 16.026 55 GLY B C 1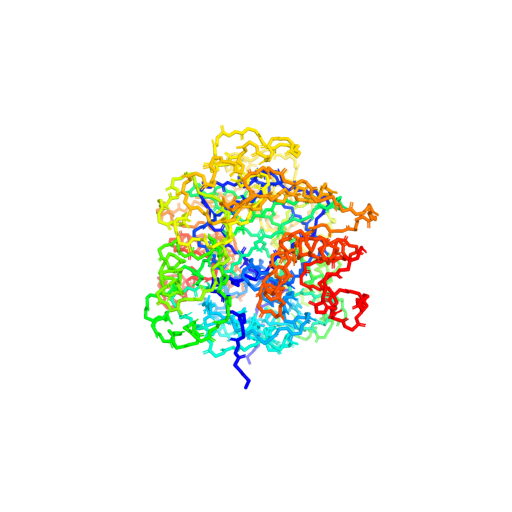
ATOM 2717 O O . GLY B 1 55 ? -33.778 11.848 -34.333 1.000 16.325 55 GLY B O 1
ATOM 2718 N N . ALA B 1 56 ? -32.775 10.0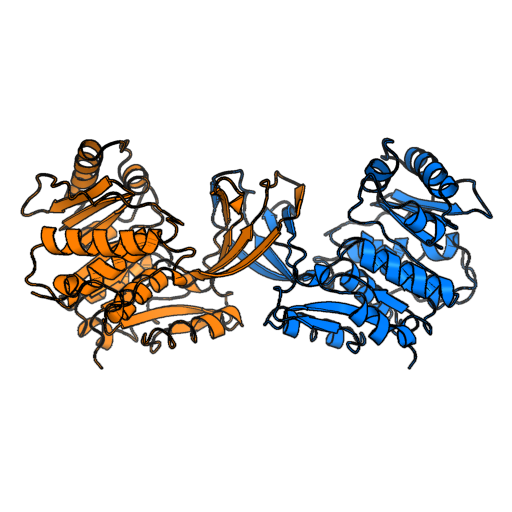40 -33.441 1.000 15.899 56 ALA B N 1
ATOM 2719 C CA . ALA B 1 56 ? -33.840 9.807 -32.500 1.000 16.362 56 ALA B CA 1
ATOM 2720 C C . ALA B 1 56 ? -33.991 10.974 -31.526 1.000 15.669 56 ALA B C 1
ATOM 2721 O O . ALA B 1 56 ? -35.124 11.337 -31.193 1.000 16.275 56 ALA B O 1
ATOM 2723 N N . ASN B 1 57 ? -32.874 11.550 -31.057 1.000 14.373 57 ASN B N 1
ATOM 2724 C CA . ASN B 1 57 ? -32.974 12.687 -30.148 1.000 15.134 57 ASN B CA 1
ATOM 2725 C C . ASN B 1 57 ? -33.797 13.802 -30.800 1.000 14.934 57 ASN B C 1
ATOM 2726 O O . ASN B 1 57 ? -34.674 14.408 -30.172 1.000 14.871 57 ASN B O 1
ATOM 2731 N N . GLN B 1 58 ? -33.422 14.135 -32.034 1.000 14.980 58 GLN B N 1
ATOM 2732 C CA . GLN B 1 58 ? -34.093 15.210 -32.766 1.000 14.976 58 GLN B CA 1
ATOM 2733 C C . GLN B 1 58 ? -35.590 14.904 -32.945 1.000 15.214 58 GLN B C 1
ATOM 2734 O O . GLN B 1 58 ? -36.457 15.762 -32.777 1.000 16.229 58 GLN B O 1
ATOM 2740 N N . CYS B 1 59 ? -35.877 13.669 -33.322 1.000 16.191 59 CYS B N 1
ATOM 2741 C CA . CYS B 1 59 ? -37.240 13.218 -33.550 1.000 16.294 59 CYS B CA 1
ATOM 2742 C C . CYS B 1 59 ? -38.064 13.351 -32.271 1.000 16.164 59 CYS B C 1
ATOM 2743 O O . CYS B 1 59 ? -39.201 13.782 -32.309 1.000 17.421 59 CYS B O 1
ATOM 2746 N N . VAL B 1 60 ? -37.468 12.926 -31.131 1.000 16.281 60 VAL B N 1
ATOM 2747 C CA . VAL B 1 60 ? -38.150 12.994 -29.855 1.000 16.554 60 VAL B CA 1
ATOM 2748 C C . VAL B 1 60 ? -38.484 14.445 -29.474 1.000 16.033 60 VAL B C 1
ATOM 2749 O O . VAL B 1 60 ? -39.599 14.707 -29.043 1.000 17.251 60 VAL B O 1
ATOM 2753 N N . GLN B 1 61 ? -37.530 15.372 -29.630 1.000 16.147 61 GLN B N 1
ATOM 2754 C CA . GLN B 1 61 ? -37.843 16.759 -29.303 1.000 15.581 61 GLN B CA 1
ATOM 2755 C C . GLN B 1 61 ? -38.994 17.266 -30.158 1.000 16.759 61 GLN B C 1
ATOM 2756 O O . GLN B 1 61 ? -39.895 17.922 -29.666 1.000 17.410 61 GLN B O 1
ATOM 2762 N N . ALA B 1 62 ? -38.941 16.979 -31.467 1.000 17.166 62 ALA B N 1
ATOM 2763 C CA . ALA B 1 62 ? -40.008 17.460 -32.325 1.000 17.967 62 ALA B CA 1
ATOM 2764 C C . ALA B 1 62 ? -41.374 16.885 -31.914 1.000 17.461 62 ALA B C 1
ATOM 2765 O O . ALA B 1 62 ? -42.381 17.613 -31.867 1.000 18.733 62 ALA B O 1
ATOM 2767 N N . ALA B 1 63 ? -41.406 15.576 -31.618 1.000 17.549 63 ALA B N 1
ATOM 2768 C CA . ALA B 1 63 ? -42.649 14.918 -31.228 1.000 18.120 63 ALA B CA 1
ATOM 2769 C C . ALA B 1 63 ? -43.203 15.534 -29.932 1.000 19.370 63 ALA B C 1
ATOM 2770 O O . ALA B 1 63 ? -44.413 15.708 -29.781 1.000 20.868 63 ALA B O 1
ATOM 2772 N N . ARG B 1 64 ? -42.311 15.825 -28.975 1.000 19.589 64 ARG B N 1
ATOM 2773 C CA . ARG B 1 64 ? -42.780 16.347 -27.697 1.000 18.473 64 ARG B CA 1
ATOM 2774 C C . ARG B 1 64 ? -43.380 17.743 -27.831 1.000 18.506 64 ARG B C 1
ATOM 2775 O O . ARG B 1 64 ? -44.182 18.143 -26.981 1.000 20.394 64 ARG B O 1
ATOM 2783 N N . LEU B 1 65 ? -42.951 18.486 -28.865 1.000 19.338 65 LEU B N 1
ATOM 2784 C CA . LEU B 1 65 ? -43.555 19.778 -29.158 1.000 19.867 65 LEU B CA 1
ATOM 2785 C C . LEU B 1 65 ? -44.917 19.662 -29.836 1.000 22.295 65 LEU B C 1
ATOM 2786 O O . LEU B 1 65 ? -45.616 20.679 -29.950 1.000 24.448 65 LEU B O 1
ATOM 2791 N N . GLY B 1 66 ? -45.275 18.457 -30.282 1.000 21.788 66 GLY B N 1
ATOM 2792 C CA . GLY B 1 66 ? -46.559 18.253 -30.931 1.000 23.075 66 GLY B CA 1
ATOM 2793 C C . GLY B 1 66 ? -46.466 17.756 -32.375 1.000 21.404 66 GLY B C 1
ATOM 2794 O O . GLY B 1 66 ? -47.498 17.548 -32.996 1.000 26.135 66 GLY B O 1
ATOM 2795 N N . ALA B 1 67 ? -45.269 17.622 -32.949 1.000 21.413 67 ALA B N 1
ATOM 2796 C CA . ALA B 1 67 ? -45.146 17.173 -34.334 1.000 22.085 67 ALA B CA 1
ATOM 2797 C C . ALA B 1 67 ? -45.611 15.737 -34.491 1.000 21.713 67 ALA B C 1
ATOM 2798 O O . ALA B 1 67 ? -45.351 14.891 -33.618 1.000 22.088 67 ALA B O 1
ATOM 2800 N N A MET B 1 68 ? -46.262 15.464 -35.627 0.500 21.733 68 MET B N 1
ATOM 2801 N N B MET B 1 68 ? -46.243 15.458 -35.638 0.500 21.834 68 MET B N 1
ATOM 2802 C CA A MET B 1 68 ? -46.441 14.100 -36.100 0.500 22.548 68 MET B CA 1
ATOM 2803 C CA B MET B 1 68 ? -46.427 14.093 -36.104 0.500 22.707 68 MET B CA 1
ATOM 2804 C C A MET B 1 68 ? -45.171 13.700 -36.840 0.500 20.737 68 MET B C 1
ATOM 2805 C C B MET B 1 68 ? -45.174 13.688 -36.869 0.500 20.794 68 MET B C 1
ATOM 2806 O O A MET B 1 68 ? -44.840 14.303 -37.859 0.500 21.499 68 MET B O 1
ATOM 2807 O O B MET B 1 68 ? -44.854 14.293 -37.901 0.500 21.452 68 MET B O 1
ATOM 2816 N N . THR B 1 69 ? -44.442 12.717 -36.310 1.000 20.556 69 THR B N 1
ATOM 2817 C CA . THR B 1 69 ? -43.121 12.354 -36.791 1.000 20.162 69 THR B CA 1
ATOM 2818 C C . THR B 1 69 ? -43.070 10.883 -37.178 1.000 20.734 69 THR B C 1
ATOM 2819 O O . THR B 1 69 ? -43.885 10.066 -36.732 1.000 22.522 69 THR B O 1
ATOM 2823 N N . SER B 1 70 ? -42.092 10.561 -38.020 1.000 18.595 70 SER B N 1
ATOM 2824 C CA . SER B 1 70 ? -41.800 9.183 -38.414 1.000 19.855 70 SER B CA 1
ATOM 2825 C C . SER B 1 70 ? -40.282 8.993 -38.400 1.000 19.764 70 SER B C 1
ATOM 2826 O O . SER B 1 70 ? -39.581 9.801 -39.021 1.000 21.234 70 SER B O 1
ATOM 2829 N N . MET B 1 71 ? -39.792 7.963 -37.696 1.000 19.654 71 MET B N 1
ATOM 2830 C CA . MET B 1 71 ? -38.361 7.710 -37.576 1.000 21.163 71 MET B CA 1
ATOM 2831 C C . MET B 1 71 ? -37.968 6.576 -38.500 1.000 22.061 71 MET B C 1
ATOM 2832 O O . MET B 1 71 ? -38.467 5.455 -38.308 1.000 23.214 71 MET B O 1
ATOM 2837 N N . VAL B 1 72 ? -37.144 6.888 -39.521 1.000 20.126 72 VAL B N 1
ATOM 2838 C CA . VAL B 1 72 ? -36.640 5.876 -40.431 1.000 18.415 72 VAL B CA 1
ATOM 2839 C C . VAL B 1 72 ? -35.244 5.523 -39.946 1.000 17.704 72 VAL B C 1
ATOM 2840 O O . VAL B 1 72 ? -34.330 6.366 -39.968 1.000 17.519 72 VAL B O 1
ATOM 2844 N N . CYS B 1 73 ? -35.085 4.274 -39.492 1.000 18.807 73 CYS B N 1
ATOM 2845 C CA . CYS B 1 73 ? -33.848 3.891 -38.815 1.000 19.494 73 CYS B CA 1
ATOM 2846 C C . CYS B 1 73 ? -33.777 2.368 -38.766 1.000 18.909 73 CYS B C 1
ATOM 2847 O O . CYS B 1 73 ? -34.742 1.672 -39.135 1.000 19.153 73 CYS B O 1
ATOM 2850 N N . LYS B 1 74 ? -32.618 1.873 -38.336 1.000 17.122 74 LYS B N 1
ATOM 2851 C CA . LYS B 1 74 ? -32.452 0.433 -38.166 1.000 17.199 74 LYS B CA 1
ATOM 2852 C C . LYS B 1 74 ? -31.727 0.194 -36.846 1.000 17.677 74 LYS B C 1
ATOM 2853 O O . LYS B 1 74 ? -30.668 0.776 -36.585 1.000 18.711 74 LYS B O 1
ATOM 2859 N N . VAL B 1 75 ? -32.294 -0.756 -36.093 1.000 17.569 75 VAL B N 1
ATOM 2860 C CA . VAL B 1 75 ? -31.746 -1.220 -34.821 1.000 17.547 75 VAL B CA 1
ATOM 2861 C C . VAL B 1 75 ? -31.539 -2.726 -34.911 1.000 18.809 75 VAL B C 1
ATOM 2862 O O . VAL B 1 75 ? -31.848 -3.359 -35.917 1.000 19.557 75 VAL B O 1
ATOM 2866 N N . GLY B 1 76 ? -30.935 -3.283 -33.873 1.000 19.231 76 GLY B N 1
ATOM 2867 C CA . GLY B 1 76 ? -30.705 -4.709 -33.839 1.000 20.915 76 GLY B CA 1
ATOM 2868 C C . GLY B 1 76 ? -31.952 -5.490 -33.438 1.000 21.028 76 GLY B C 1
ATOM 2869 O O . GLY B 1 76 ? -32.884 -4.971 -32.822 1.000 22.530 76 GLY B O 1
ATOM 2870 N N . LYS B 1 77 ? -31.917 -6.781 -33.767 1.000 24.733 77 LYS B N 1
ATOM 2871 C CA . LYS B 1 77 ? -32.838 -7.777 -33.227 1.000 25.785 77 LYS B CA 1
ATOM 2872 C C . LYS B 1 77 ? -32.282 -8.247 -31.888 1.000 25.528 77 LYS B C 1
ATOM 2873 O O . LYS B 1 77 ? -31.728 -9.355 -31.755 1.000 31.151 77 LYS B O 1
ATOM 2879 N N . ASP B 1 78 ? -32.327 -7.339 -30.925 1.000 25.948 78 ASP B N 1
ATOM 2880 C CA . ASP B 1 78 ? -31.742 -7.552 -29.614 1.000 23.486 78 ASP B CA 1
ATOM 2881 C C . ASP B 1 78 ? -32.567 -6.761 -28.603 1.000 22.757 78 ASP B C 1
ATOM 2882 O O . ASP B 1 78 ? -33.425 -5.964 -28.967 1.000 22.476 78 ASP B O 1
ATOM 2887 N N . SER B 1 79 ? -32.255 -6.946 -27.317 1.000 23.797 79 SER B N 1
ATOM 2888 C CA . SER B 1 79 ? -32.968 -6.277 -26.255 1.000 22.710 79 SER B CA 1
ATOM 2889 C C . SER B 1 79 ? -32.908 -4.757 -26.423 1.000 20.958 79 SER B C 1
ATOM 2890 O O . SER B 1 79 ? -33.906 -4.065 -26.267 1.000 22.551 79 SER B O 1
ATOM 2893 N N . PHE B 1 80 ? -31.735 -4.215 -26.734 1.000 20.429 80 PHE B N 1
ATOM 2894 C CA . PHE B 1 80 ? -31.601 -2.776 -26.901 1.000 18.331 80 PHE B CA 1
ATOM 2895 C C . PHE B 1 80 ? -32.505 -2.274 -28.029 1.000 18.570 80 PHE B C 1
ATOM 2896 O O . PHE B 1 80 ? -33.073 -1.190 -27.907 1.000 18.692 80 PHE B O 1
ATOM 2904 N N . GLY B 1 81 ? -32.595 -3.043 -29.124 1.000 18.216 81 GLY B N 1
ATOM 2905 C CA . GLY B 1 81 ? -33.415 -2.625 -30.253 1.000 19.122 81 GLY B CA 1
ATOM 2906 C C . GLY B 1 81 ? -34.901 -2.671 -29.940 1.000 19.386 81 GLY B C 1
ATOM 2907 O O . GLY B 1 81 ? -35.647 -1.755 -30.263 1.000 19.639 81 GLY B O 1
ATOM 2908 N N . ASN B 1 82 ? -35.340 -3.753 -29.280 1.000 21.419 82 ASN B N 1
ATOM 2909 C CA . ASN B 1 82 ? -36.723 -3.846 -28.860 1.000 21.861 82 ASN B CA 1
ATOM 2910 C C . ASN B 1 82 ? -37.068 -2.699 -27.908 1.000 20.555 82 ASN B C 1
ATOM 2911 O O . ASN B 1 82 ? -38.128 -2.076 -28.029 1.000 21.343 82 ASN B O 1
ATOM 2916 N N . ASP B 1 83 ? -36.150 -2.374 -26.991 1.000 20.787 83 ASP B N 1
ATOM 2917 C CA . ASP B 1 83 ? -36.392 -1.294 -26.056 1.000 20.969 83 ASP B CA 1
ATOM 2918 C C . ASP B 1 83 ? -36.454 0.041 -26.798 1.000 18.879 83 ASP B C 1
ATOM 2919 O O . ASP B 1 83 ? -37.240 0.890 -26.408 1.000 19.673 83 ASP B O 1
ATOM 2924 N N . TYR B 1 84 ? -35.602 0.234 -27.818 1.000 18.239 84 TYR B N 1
ATOM 2925 C CA . TYR B 1 84 ? -35.614 1.491 -28.544 1.000 17.435 84 TYR B CA 1
ATOM 2926 C C . TYR B 1 84 ? -36.976 1.662 -29.232 1.000 18.261 84 TYR B C 1
ATOM 2927 O O . TYR B 1 84 ? -37.532 2.755 -29.262 1.000 19.171 84 TYR B O 1
ATOM 2936 N N . ILE B 1 85 ? -37.463 0.607 -29.866 1.000 18.785 85 ILE B N 1
ATOM 2937 C CA . ILE B 1 85 ? -38.759 0.689 -30.516 1.000 20.841 85 ILE B CA 1
ATOM 2938 C C . ILE B 1 85 ? -39.840 1.127 -29.530 1.000 21.803 85 ILE B C 1
ATOM 2939 O O . ILE B 1 85 ? -40.676 1.986 -29.865 1.000 22.359 85 ILE B O 1
ATOM 2944 N N A GLU B 1 86 ? -39.830 0.558 -28.320 0.500 20.937 86 GLU B N 1
ATOM 2945 N N B GLU B 1 86 ? -39.831 0.564 -28.313 0.500 21.106 86 GLU B N 1
ATOM 2946 C CA A GLU B 1 86 ? -40.801 0.956 -27.316 0.500 21.968 86 GLU B CA 1
ATOM 2947 C CA B GLU B 1 86 ? -40.793 0.961 -27.298 0.500 22.218 86 GLU B CA 1
ATOM 2948 C C A GLU B 1 86 ? -40.623 2.423 -26.929 0.500 21.787 86 GLU B C 1
ATOM 2949 C C B GLU B 1 86 ? -40.616 2.431 -26.927 0.500 21.850 86 GLU B C 1
ATOM 2950 O O A GLU B 1 86 ? -41.611 3.109 -26.726 0.500 21.790 86 GLU B O 1
ATOM 2951 O O B GLU B 1 86 ? -41.595 3.123 -26.707 0.500 21.815 86 GLU B O 1
ATOM 2962 N N . ASN B 1 87 ? -39.369 2.893 -26.842 1.000 19.948 87 ASN B N 1
ATOM 2963 C CA . ASN B 1 87 ? -39.093 4.288 -26.573 1.000 20.251 87 ASN B CA 1
ATOM 2964 C C . ASN B 1 87 ? -39.738 5.198 -27.626 1.000 20.676 87 ASN B C 1
ATOM 2965 O O . ASN B 1 87 ? -40.351 6.200 -27.280 1.000 20.823 87 ASN B O 1
ATOM 2970 N N . LEU B 1 88 ? -39.596 4.858 -28.903 1.000 19.492 88 LEU B N 1
ATOM 2971 C CA . LEU B 1 88 ? -40.159 5.698 -29.949 1.000 18.829 88 LEU B CA 1
ATOM 2972 C C . LEU B 1 88 ? -41.686 5.703 -29.842 1.000 19.821 88 LEU B C 1
ATOM 2973 O O . LEU B 1 88 ? -42.319 6.748 -29.912 1.000 21.540 88 LEU B O 1
ATOM 2978 N N . LYS B 1 89 ? -42.281 4.535 -29.592 1.000 22.906 89 LYS B N 1
ATOM 2979 C CA . LYS B 1 89 ? -43.734 4.450 -29.456 1.000 23.750 89 LYS B CA 1
ATOM 2980 C C . LYS B 1 89 ? -44.223 5.274 -28.266 1.000 24.049 89 LYS B C 1
ATOM 2981 O O . LYS B 1 89 ? -45.243 5.938 -28.370 1.000 27.927 89 LYS B O 1
ATOM 2987 N N A GLN B 1 90 ? -43.484 5.257 -27.149 0.500 23.960 90 GLN B N 1
ATOM 2988 N N B GLN B 1 90 ? -43.497 5.229 -27.136 0.500 24.285 90 GLN B N 1
ATOM 2989 C CA A GLN B 1 90 ? -43.933 5.976 -25.964 0.500 26.122 90 GLN B CA 1
ATOM 2990 C CA B GLN B 1 90 ? -43.894 5.972 -25.944 0.500 26.933 90 GLN B CA 1
ATOM 2991 C C A GLN B 1 90 ? -43.835 7.490 -26.162 0.500 23.985 90 GLN B C 1
ATOM 2992 C C B GLN B 1 90 ? -43.898 7.478 -26.210 0.500 24.601 90 GLN B C 1
ATOM 2993 O O A GLN B 1 90 ? -44.504 8.242 -25.448 0.500 25.992 90 GLN B O 1
ATOM 2994 O O B GLN B 1 90 ? -44.693 8.199 -25.585 0.500 26.470 90 GLN B O 1
ATOM 3005 N N . ASN B 1 91 ? -43.037 7.919 -27.147 1.000 22.725 91 ASN B N 1
ATOM 3006 C CA . ASN B 1 91 ? -42.902 9.312 -27.519 1.000 21.881 91 ASN B CA 1
ATOM 3007 C C . ASN B 1 91 ? -43.804 9.678 -28.716 1.000 24.007 91 ASN B C 1
ATOM 3008 O O . ASN B 1 91 ? -43.663 10.766 -29.271 1.000 23.239 91 ASN B O 1
ATOM 3013 N N . ASP B 1 92 ? -44.740 8.790 -29.094 1.000 23.572 92 ASP B N 1
ATOM 3014 C CA . ASP B 1 92 ? -45.754 9.031 -30.109 1.000 24.701 92 ASP B CA 1
ATOM 3015 C C . ASP B 1 92 ? -45.131 9.190 -31.490 1.000 22.562 92 ASP B C 1
ATOM 3016 O O . ASP B 1 92 ? -45.716 9.842 -32.362 1.000 25.383 92 ASP B O 1
ATOM 3021 N N . ILE B 1 93 ? -43.994 8.520 -31.702 1.000 22.222 93 ILE B N 1
ATOM 3022 C CA . ILE B 1 93 ? -43.315 8.541 -32.994 1.000 20.590 93 ILE B CA 1
ATOM 3023 C C . ILE B 1 93 ? -43.727 7.322 -33.829 1.000 21.276 93 ILE B C 1
ATOM 3024 O O . ILE B 1 93 ? -43.721 6.223 -33.320 1.000 23.301 93 ILE B O 1
ATOM 3029 N N . SER B 1 94 ? -44.017 7.510 -35.127 1.000 21.402 94 SER B N 1
ATOM 3030 C CA . SER B 1 94 ? -44.274 6.372 -36.007 1.000 21.349 94 SER B CA 1
ATOM 3031 C C . SER B 1 94 ? -43.006 5.528 -36.166 1.000 23.238 94 SER B C 1
ATOM 3032 O O . SER B 1 94 ? -41.937 6.059 -36.471 1.000 22.540 94 SER B O 1
ATOM 3035 N N . THR B 1 95 ? -43.165 4.214 -36.016 1.000 24.064 95 THR B N 1
ATOM 3036 C CA . THR B 1 95 ? -42.096 3.246 -36.218 1.000 24.061 95 THR B CA 1
ATOM 3037 C C . THR B 1 95 ? -42.400 2.351 -37.417 1.000 24.050 95 THR B C 1
ATOM 3038 O O . THR B 1 95 ? -41.786 1.280 -37.564 1.000 26.540 95 THR B O 1
ATOM 3042 N N . GLU B 1 96 ? -43.213 2.842 -38.348 1.000 23.889 96 GLU B N 1
ATOM 3043 C CA . GLU B 1 96 ? -43.517 2.101 -39.576 1.000 26.226 96 GLU B CA 1
ATOM 3044 C C . GLU B 1 96 ? -42.254 1.668 -40.334 1.000 24.729 96 GLU B C 1
ATOM 3045 O O . GLU B 1 96 ? -42.195 0.554 -40.868 1.000 27.070 96 GLU B O 1
ATOM 3051 N N . PHE B 1 97 ? -41.235 2.525 -40.321 1.000 23.765 97 PHE B N 1
ATOM 3052 C CA . PHE B 1 97 ? -39.976 2.316 -41.030 1.000 22.415 97 PHE B CA 1
ATOM 3053 C C . PHE B 1 97 ? -38.790 2.324 -40.052 1.000 22.539 97 PHE B C 1
ATOM 3054 O O . PHE B 1 97 ? -37.692 2.683 -40.415 1.000 21.600 97 PHE B O 1
ATOM 3062 N N . THR B 1 98 ? -39.028 1.867 -38.823 1.000 22.469 98 THR B N 1
ATOM 3063 C CA . THR B 1 98 ? -37.959 1.467 -37.911 1.000 22.367 98 THR B CA 1
ATOM 3064 C C . THR B 1 98 ? -37.730 -0.030 -38.138 1.000 23.462 98 THR B C 1
ATOM 3065 O O . THR B 1 98 ? -38.607 -0.845 -37.860 1.000 28.221 98 THR B O 1
ATOM 3069 N N . TYR B 1 99 ? -36.601 -0.363 -38.737 1.000 20.485 99 TYR B N 1
ATOM 3070 C CA . TYR B 1 99 ? -36.277 -1.735 -39.076 1.000 20.123 99 TYR B CA 1
ATOM 3071 C C . TYR B 1 99 ? -35.453 -2.406 -37.983 1.000 21.522 99 TYR B C 1
ATOM 3072 O O . TYR B 1 99 ? -34.778 -1.733 -37.226 1.000 20.609 99 TYR B O 1
ATOM 3081 N N . GLN B 1 100 ? -35.412 -3.750 -37.999 1.000 22.650 100 GLN B N 1
ATOM 3082 C CA . GLN B 1 100 ? -34.539 -4.508 -37.113 1.000 22.644 100 GLN B CA 1
ATOM 3083 C C . GLN B 1 100 ? -33.742 -5.535 -37.913 1.000 24.450 100 GLN B C 1
ATOM 3084 O O . GLN B 1 100 ? -34.279 -6.149 -38.845 1.000 29.689 100 GLN B O 1
ATOM 3090 N N . THR B 1 101 ? -32.465 -5.703 -37.569 1.000 22.982 101 THR B N 1
ATOM 3091 C CA . THR B 1 101 ? -31.596 -6.642 -38.258 1.000 23.433 101 THR B CA 1
ATOM 3092 C C . THR B 1 101 ? -30.866 -7.547 -37.272 1.000 24.245 101 THR B C 1
ATOM 3093 O O . THR B 1 101 ? -30.427 -7.099 -36.206 1.000 23.725 101 THR B O 1
ATOM 3097 N N . LYS B 1 102 ? -30.630 -8.798 -37.692 1.000 25.363 102 LYS B N 1
ATOM 3098 C CA . LYS B 1 102 ? -29.804 -9.708 -36.904 1.000 27.923 102 LYS B CA 1
ATOM 3099 C C . LYS B 1 102 ? -28.319 -9.541 -37.242 1.000 27.488 102 LYS B C 1
ATOM 3100 O O . LYS B 1 102 ? -27.486 -10.177 -36.593 1.000 30.070 102 LYS B O 1
ATOM 3103 N N . ASP B 1 103 ? -27.972 -8.726 -38.252 1.000 25.570 103 ASP B N 1
ATOM 3104 C CA . ASP B 1 103 ? -26.602 -8.701 -38.744 1.000 27.166 103 ASP B CA 1
ATOM 3105 C C . ASP B 1 103 ? -25.656 -7.756 -38.026 1.000 27.179 103 ASP B C 1
ATOM 3106 O O . ASP B 1 103 ? -24.447 -7.778 -38.298 1.000 29.158 103 ASP B O 1
ATOM 3111 N N . ALA B 1 104 ? -26.218 -6.910 -37.164 1.000 24.182 104 ALA B N 1
ATOM 3112 C CA . ALA B 1 104 ? -25.427 -6.073 -36.279 1.000 24.184 104 ALA B CA 1
ATOM 3113 C C . ALA B 1 104 ? -26.262 -5.761 -35.043 1.000 23.173 104 ALA B C 1
ATOM 3114 O O . ALA B 1 104 ? -27.488 -5.722 -35.098 1.000 24.351 104 ALA B O 1
ATOM 3116 N N . ALA B 1 105 ? -25.558 -5.542 -33.937 1.000 21.332 105 ALA B N 1
ATOM 3117 C CA . ALA B 1 105 ? -26.156 -5.038 -32.718 1.000 20.903 105 ALA B CA 1
ATOM 3118 C C . ALA B 1 105 ? -26.703 -3.629 -32.946 1.000 19.211 105 ALA B C 1
ATOM 3119 O O . ALA B 1 105 ? -26.172 -2.864 -33.765 1.000 19.888 105 ALA B O 1
ATOM 3121 N N . THR B 1 106 ? -27.700 -3.265 -32.150 1.000 17.640 106 THR B N 1
ATOM 3122 C CA . THR B 1 106 ? -28.149 -1.878 -32.046 1.000 16.261 106 THR B CA 1
ATOM 3123 C C . THR B 1 106 ? -26.925 -0.985 -31.816 1.000 17.069 106 THR B C 1
ATOM 3124 O O . THR B 1 106 ? -26.019 -1.354 -31.070 1.000 18.889 106 THR B O 1
ATOM 3128 N N . GLY B 1 107 ? -26.890 0.203 -32.444 1.000 15.867 107 GLY B N 1
ATOM 3129 C CA . GLY B 1 107 ? -25.794 1.124 -32.219 1.000 15.559 107 GLY B CA 1
ATOM 3130 C C . GLY B 1 107 ? -25.646 1.464 -30.742 1.000 15.340 107 GLY B C 1
ATOM 3131 O O . GLY B 1 107 ? -26.641 1.552 -30.017 1.000 16.837 107 GLY B O 1
ATOM 3132 N N . THR B 1 108 ? -24.378 1.650 -30.346 1.000 16.333 108 THR B N 1
ATOM 3133 C CA . THR B 1 108 ? -24.056 1.931 -28.958 1.000 16.363 108 THR B CA 1
ATOM 3134 C C . THR B 1 108 ? -23.095 3.116 -28.843 1.000 17.968 108 THR B C 1
ATOM 3135 O O . THR B 1 108 ? -22.225 3.326 -29.691 1.000 19.112 108 THR B O 1
ATOM 3139 N N . ALA B 1 109 ? -23.279 3.886 -27.767 1.000 16.972 109 ALA B N 1
ATOM 3140 C CA . ALA B 1 109 ? -22.302 4.878 -27.351 1.000 18.831 109 ALA B CA 1
ATOM 3141 C C . ALA B 1 109 ? -21.880 4.547 -25.935 1.000 18.976 109 ALA B C 1
ATOM 3142 O O . ALA B 1 109 ? -22.711 4.644 -25.023 1.000 19.761 109 ALA B O 1
ATOM 3144 N N . SER B 1 110 ? -20.626 4.098 -25.800 1.000 17.890 110 SER B N 1
ATOM 3145 C CA . SER B 1 110 ? -20.079 3.768 -24.496 1.000 18.050 110 SER B CA 1
ATOM 3146 C C . SER B 1 110 ? -19.369 5.015 -23.986 1.000 18.467 110 SER B C 1
ATOM 3147 O O . SER B 1 110 ? -18.398 5.443 -24.590 1.000 18.698 110 SER B O 1
ATOM 3150 N N . ILE B 1 111 ? -19.853 5.558 -22.879 1.000 17.457 111 ILE B N 1
ATOM 3151 C CA . ILE B 1 111 ? -19.467 6.876 -22.397 1.000 17.830 111 ILE B CA 1
ATOM 3152 C C . ILE B 1 111 ? -18.949 6.736 -20.964 1.000 18.795 111 ILE B C 1
ATOM 3153 O O . ILE B 1 111 ? -19.669 6.243 -20.087 1.000 21.070 111 ILE B O 1
ATOM 3158 N N A ILE B 1 112 ? -17.713 7.164 -20.739 0.500 19.305 112 ILE B N 1
ATOM 3159 N N B ILE B 1 112 ? -17.716 7.205 -20.728 0.500 19.010 112 ILE B N 1
ATOM 3160 C CA A ILE B 1 112 ? -17.171 7.236 -19.391 0.500 19.052 112 ILE B CA 1
ATOM 3161 C CA B ILE B 1 112 ? -17.125 7.221 -19.393 0.500 18.737 112 ILE B CA 1
ATOM 3162 C C A ILE B 1 112 ? -17.047 8.722 -19.068 0.500 20.524 112 ILE B C 1
ATOM 3163 C C B ILE B 1 112 ? -16.899 8.676 -18.988 0.500 19.962 112 ILE B C 1
ATOM 3164 O O A ILE B 1 112 ? -16.596 9.486 -19.921 0.500 20.099 112 ILE B O 1
ATOM 3165 O O B ILE B 1 112 ? -16.098 9.339 -19.653 0.500 21.031 112 ILE B O 1
ATOM 3174 N N . VAL B 1 113 ? -17.558 9.149 -17.909 1.000 20.614 113 VAL B N 1
ATOM 3175 C CA . VAL B 1 113 ? -17.587 10.561 -17.529 1.000 23.168 113 VAL B CA 1
ATOM 3176 C C . VAL B 1 113 ? -17.033 10.682 -16.116 1.000 23.208 113 VAL B C 1
ATOM 3177 O O . VAL B 1 113 ? -17.515 9.985 -15.249 1.000 25.227 113 VAL B O 1
ATOM 3181 N N . ASN B 1 114 ? -16.089 11.594 -15.849 1.000 24.586 114 ASN B N 1
ATOM 3182 C CA . ASN B 1 114 ? -15.669 11.871 -14.478 1.000 26.424 114 ASN B CA 1
ATOM 3183 C C . ASN B 1 114 ? -16.508 12.990 -13.850 1.000 27.283 114 ASN B C 1
ATOM 3184 O O . ASN B 1 114 ? -17.410 13.529 -14.468 1.000 27.564 114 ASN B O 1
ATOM 3189 N N . ASN B 1 115 ? -16.232 13.345 -12.585 1.000 28.837 115 ASN B N 1
ATOM 3190 C CA . ASN B 1 115 ? -17.086 14.268 -11.849 1.000 30.968 115 ASN B CA 1
ATOM 3191 C C . ASN B 1 115 ? -16.849 15.708 -12.288 1.000 34.890 115 ASN B C 1
ATOM 3192 O O . ASN B 1 115 ? -17.618 16.581 -11.905 1.000 42.634 115 ASN B O 1
ATOM 3197 N N . GLU B 1 116 ? -15.801 15.956 -13.081 1.000 33.796 116 GLU B N 1
ATOM 3198 C CA . GLU B 1 116 ? -15.582 17.262 -13.685 1.000 37.004 116 GLU B CA 1
ATOM 3199 C C . GLU B 1 116 ? -16.212 17.338 -15.071 1.000 33.892 116 GLU B C 1
ATOM 3200 O O . GLU B 1 116 ? -16.149 18.384 -15.696 1.000 41.485 116 GLU B O 1
ATOM 3206 N N . GLY B 1 117 ? -16.776 16.229 -15.573 1.000 33.441 117 GLY B N 1
ATOM 3207 C CA . GLY B 1 117 ? -17.452 16.236 -16.863 1.000 34.350 117 GLY B CA 1
ATOM 3208 C C . GLY B 1 117 ? -16.514 15.886 -18.014 1.000 31.801 117 GLY B C 1
ATOM 3209 O O . GLY B 1 117 ? -16.916 15.987 -19.179 1.000 39.410 117 GLY B O 1
ATOM 3210 N N . GLN B 1 118 ? -15.260 15.501 -17.711 1.000 32.339 118 GLN B N 1
ATOM 3211 C CA . GLN B 1 118 ? -14.369 15.042 -18.772 1.000 34.378 118 GLN B CA 1
ATOM 3212 C C . GLN B 1 118 ? -14.745 13.613 -19.151 1.000 31.287 118 GLN B C 1
ATOM 3213 O O . GLN B 1 118 ? -15.189 12.854 -18.306 1.000 29.447 118 GLN B O 1
ATOM 3219 N N . ASN B 1 119 ? -14.572 13.237 -20.424 1.000 29.200 119 ASN B N 1
ATOM 3220 C CA . ASN B 1 119 ? -15.130 11.984 -20.884 1.000 26.819 119 ASN B CA 1
ATOM 3221 C C . ASN B 1 119 ? -14.245 11.269 -21.897 1.000 25.264 119 ASN B C 1
ATOM 3222 O O . ASN B 1 119 ? -13.327 11.829 -22.467 1.000 29.276 119 ASN B O 1
ATOM 3227 N N . ILE B 1 120 ? -14.497 9.969 -22.023 1.000 23.170 120 ILE B N 1
ATOM 3228 C CA . ILE B 1 120 ? -14.017 9.108 -23.088 1.000 23.324 120 ILE B CA 1
ATOM 3229 C C . ILE B 1 120 ? -15.255 8.473 -23.695 1.000 24.017 120 ILE B C 1
ATOM 3230 O O . ILE B 1 120 ? -16.072 7.918 -22.955 1.000 24.493 120 ILE B O 1
ATOM 3235 N N . ILE B 1 121 ? -15.363 8.505 -25.028 1.000 22.112 121 ILE B N 1
ATOM 3236 C CA . ILE B 1 121 ? -16.549 7.977 -25.698 1.000 20.792 121 ILE B CA 1
ATOM 3237 C C . ILE B 1 121 ? -16.128 7.077 -26.845 1.000 19.733 121 ILE B C 1
ATOM 3238 O O . ILE B 1 121 ? -15.298 7.440 -27.659 1.000 21.462 121 ILE B O 1
ATOM 3243 N N . VAL B 1 122 ? -16.755 5.900 -26.905 1.000 18.960 122 VAL B N 1
ATOM 3244 C CA . VAL B 1 122 ? -16.584 4.995 -28.026 1.000 17.532 122 VAL B CA 1
ATOM 3245 C C . VAL B 1 122 ? -17.945 4.693 -28.628 1.000 17.722 122 VAL B C 1
ATOM 3246 O O . VAL B 1 122 ? -18.821 4.108 -27.985 1.000 18.395 122 VAL B O 1
ATOM 3250 N N A ILE B 1 123 ? -18.135 5.111 -29.880 0.500 18.362 123 ILE B N 1
ATOM 3251 N N B ILE B 1 123 ? -18.035 5.027 -29.910 0.500 18.145 123 ILE B N 1
ATOM 3252 C CA A ILE B 1 123 ? -19.384 4.876 -30.597 0.500 18.192 123 ILE B CA 1
ATOM 3253 C CA B ILE B 1 123 ? -19.244 4.909 -30.703 0.500 18.407 123 ILE B CA 1
ATOM 3254 C C A ILE B 1 123 ? -19.186 3.712 -31.569 0.500 18.027 123 ILE B C 1
ATOM 3255 C C B ILE B 1 123 ? -19.137 3.677 -31.601 0.500 17.791 123 ILE B C 1
ATOM 3256 O O A ILE B 1 123 ? -18.228 3.688 -32.337 0.500 19.783 123 ILE B O 1
ATOM 3257 O O B ILE B 1 123 ? -18.179 3.579 -32.371 0.500 19.664 123 ILE B O 1
ATOM 3266 N N . VAL B 1 124 ? -20.126 2.767 -31.537 1.000 16.468 124 VAL B N 1
ATOM 3267 C CA . VAL B 1 124 ? -20.191 1.657 -32.475 1.000 16.807 124 VAL B CA 1
ATOM 3268 C C . VAL B 1 124 ? -21.542 1.810 -33.164 1.000 17.509 124 VAL B C 1
ATOM 3269 O O . VAL B 1 124 ? -22.589 1.504 -32.581 1.000 18.703 124 VAL B O 1
ATOM 3273 N N . ALA B 1 125 ? -21.512 2.294 -34.408 1.000 17.439 125 ALA B N 1
ATOM 3274 C CA . ALA B 1 125 ? -22.767 2.654 -35.079 1.000 18.749 125 ALA B CA 1
ATOM 3275 C C . ALA B 1 125 ? -23.648 1.419 -35.340 1.000 17.720 125 ALA B C 1
ATOM 3276 O O . ALA B 1 125 ? -24.877 1.520 -35.325 1.000 18.083 125 ALA B O 1
ATOM 3278 N N . GLY B 1 126 ? -23.021 0.258 -35.597 1.000 18.666 126 GLY B N 1
ATOM 3279 C CA . GLY B 1 126 ? -23.756 -0.997 -35.661 1.000 17.913 126 GLY B CA 1
ATOM 3280 C C . GLY B 1 126 ? -24.884 -1.012 -36.695 1.000 17.202 126 GLY B C 1
ATOM 3281 O O . GLY B 1 126 ? -24.697 -0.632 -37.855 1.000 18.568 126 GLY B O 1
ATOM 3282 N N . ALA B 1 127 ? -26.055 -1.454 -36.259 1.000 17.719 127 ALA B N 1
ATOM 3283 C CA . ALA B 1 127 ? -27.213 -1.633 -37.129 1.000 18.605 127 ALA B CA 1
ATOM 3284 C C . ALA B 1 127 ? -27.577 -0.336 -37.864 1.000 17.665 127 ALA B C 1
ATOM 3285 O O . ALA B 1 127 ? -28.138 -0.396 -38.969 1.000 18.639 127 ALA B O 1
ATOM 3287 N N . ASN B 1 128 ? -27.258 0.834 -37.289 1.000 17.006 128 ASN B N 1
ATOM 3288 C CA . ASN B 1 128 ? -27.545 2.086 -37.968 1.000 17.370 128 ASN B CA 1
ATOM 3289 C C . ASN B 1 128 ? -26.975 2.109 -39.390 1.000 18.155 128 ASN B C 1
ATOM 3290 O O . ASN B 1 128 ? -27.595 2.667 -40.297 1.000 19.496 128 ASN B O 1
ATOM 3295 N N . LEU B 1 129 ? -25.777 1.554 -39.562 1.000 17.424 129 LEU B N 1
ATOM 3296 C CA . LEU B 1 129 ? -25.076 1.570 -40.833 1.000 17.559 129 LEU B CA 1
ATOM 3297 C C . LEU B 1 129 ? -25.751 0.690 -41.871 1.000 17.710 129 LEU B C 1
ATOM 3298 O O . LEU B 1 129 ? -25.492 0.883 -43.074 1.000 19.924 129 LEU B O 1
ATOM 3303 N N . LEU B 1 130 ? -26.590 -0.242 -41.426 1.000 18.105 130 LEU B N 1
ATOM 3304 C CA . LEU B 1 130 ? -27.220 -1.185 -42.331 1.000 19.056 130 LEU B CA 1
ATOM 3305 C C . LEU B 1 130 ? -28.568 -0.684 -42.835 1.000 20.077 130 LEU B C 1
ATOM 3306 O O . LEU B 1 130 ? -29.193 -1.382 -43.604 1.000 19.867 130 LEU B O 1
ATOM 3311 N N . LEU B 1 131 ? -29.007 0.521 -42.441 1.000 18.453 131 LEU B N 1
ATOM 3312 C CA . LEU B 1 131 ? -30.168 1.140 -43.088 1.000 18.358 131 LEU B CA 1
ATOM 3313 C C . LEU B 1 131 ? -29.755 1.475 -44.515 1.000 19.193 131 LEU B C 1
ATOM 3314 O O . LEU B 1 131 ? -28.885 2.318 -44.710 1.000 19.232 131 LEU B O 1
ATOM 3319 N N . ASN B 1 132 ? -30.385 0.849 -45.514 1.000 19.705 132 ASN B N 1
ATOM 3320 C CA . ASN B 1 132 ? -29.901 0.958 -46.886 1.000 21.131 132 ASN B CA 1
ATOM 3321 C C . ASN B 1 132 ? -30.924 1.659 -47.769 1.000 21.029 132 ASN B C 1
ATOM 3322 O O . ASN B 1 132 ? -31.996 2.054 -47.302 1.000 21.375 132 ASN B O 1
ATOM 3327 N N . THR B 1 133 ? -30.571 1.814 -49.061 1.000 22.063 133 THR B N 1
ATOM 3328 C CA . THR B 1 133 ? -31.440 2.561 -49.959 1.000 23.171 133 THR B CA 1
ATOM 3329 C C . THR B 1 133 ? -32.740 1.817 -50.257 1.000 24.733 133 THR B C 1
ATOM 3330 O O . THR B 1 133 ? -33.716 2.493 -50.580 1.000 25.754 133 THR B O 1
ATOM 3334 N N . GLU B 1 134 ? -32.746 0.477 -50.168 1.000 24.310 134 GLU B N 1
ATOM 3335 C CA . GLU B 1 134 ? -33.961 -0.312 -50.362 1.000 27.594 134 GLU B CA 1
ATOM 3336 C C . GLU B 1 134 ? -34.946 -0.005 -49.224 1.000 25.504 134 GLU B C 1
ATOM 3337 O O . GLU B 1 134 ? -36.141 0.189 -49.421 1.000 26.187 134 GLU B O 1
ATOM 3343 N N . ASP B 1 135 ? -34.417 0.038 -48.005 1.000 24.676 135 ASP B N 1
ATOM 3344 C CA . ASP B 1 135 ? -35.188 0.359 -46.812 1.000 24.544 135 ASP B CA 1
ATOM 3345 C C . ASP B 1 135 ? -35.828 1.747 -46.948 1.000 25.195 135 ASP B C 1
ATOM 3346 O O . ASP B 1 135 ? -36.969 1.969 -46.553 1.000 25.207 135 ASP B O 1
ATOM 3351 N N A LEU B 1 136 ? -35.065 2.705 -47.488 0.500 25.371 136 LEU B N 1
ATOM 3352 N N B LEU B 1 136 ? -35.092 2.659 -47.545 0.500 23.952 136 LEU B N 1
ATOM 3353 C CA A LEU B 1 136 ? -35.557 4.061 -47.686 0.500 26.133 136 LEU B CA 1
ATOM 3354 C CA B LEU B 1 136 ? -35.559 4.022 -47.620 0.500 23.915 136 LEU B CA 1
ATOM 3355 C C A LEU B 1 136 ? -36.692 4.076 -48.691 0.500 27.289 136 LEU B C 1
ATOM 3356 C C B LEU B 1 136 ? -36.608 4.158 -48.726 0.500 26.942 136 LEU B C 1
ATOM 3357 O O A LEU B 1 136 ? -37.686 4.779 -48.522 0.500 26.711 136 LEU B O 1
ATOM 3358 O O B LEU B 1 136 ? -37.574 4.909 -48.589 0.500 27.577 136 LEU B O 1
ATOM 3367 N N . ARG B 1 137 ? -36.474 3.352 -49.789 1.000 27.751 137 ARG B N 1
ATOM 3368 C CA . ARG B 1 137 ? -37.410 3.416 -50.898 1.000 32.490 137 ARG B CA 1
ATOM 3369 C C . ARG B 1 137 ? -38.813 3.019 -50.427 1.000 29.249 137 ARG B C 1
ATOM 3370 O O . ARG B 1 137 ? -39.804 3.573 -50.895 1.000 33.291 137 ARG B O 1
ATOM 3378 N N . ALA B 1 138 ? -38.886 2.123 -49.442 1.000 28.685 138 ALA B N 1
ATOM 3379 C CA . ALA B 1 138 ? -40.173 1.696 -48.917 1.000 31.141 138 ALA B CA 1
ATOM 3380 C C . ALA B 1 138 ? -40.934 2.852 -48.257 1.000 30.785 138 ALA B C 1
ATOM 3381 O O . ALA B 1 138 ? -42.159 2.808 -48.215 1.000 34.504 138 ALA B O 1
ATOM 3383 N N . ALA B 1 139 ? -40.204 3.888 -47.803 1.000 28.968 139 ALA B N 1
ATOM 3384 C CA . ALA B 1 139 ? -40.786 5.030 -47.119 1.000 27.978 139 ALA B CA 1
ATOM 3385 C C . ALA B 1 139 ? -41.104 6.181 -48.065 1.000 27.845 139 ALA B C 1
ATOM 3386 O O . ALA B 1 139 ? -41.363 7.293 -47.612 1.000 28.710 139 ALA B O 1
ATOM 3388 N N . ALA B 1 140 ? -41.021 5.946 -49.376 1.000 27.695 140 ALA B N 1
ATOM 3389 C CA . ALA B 1 140 ? -41.116 7.023 -50.352 1.000 29.900 140 ALA B CA 1
ATOM 3390 C C . ALA B 1 140 ? -42.412 7.828 -50.211 1.000 31.130 140 ALA B C 1
ATOM 3391 O O . ALA B 1 140 ? -42.407 9.036 -50.378 1.000 31.234 140 ALA B O 1
ATOM 3393 N N . ASN B 1 141 ? -43.529 7.159 -49.969 1.000 31.734 141 ASN B N 1
ATOM 3394 C CA . ASN B 1 141 ? -44.813 7.838 -49.911 1.000 35.022 141 ASN B CA 1
ATOM 3395 C C . ASN B 1 141 ? -44.881 8.744 -48.684 1.000 35.086 141 ASN B C 1
ATOM 3396 O O . ASN B 1 141 ? -45.367 9.888 -48.768 1.000 36.131 141 ASN B O 1
ATOM 3401 N N . VAL B 1 142 ? -44.382 8.252 -47.541 1.000 32.340 142 VAL B N 1
ATOM 3402 C CA . VAL B 1 142 ? -44.366 9.063 -46.332 1.000 31.990 142 VAL B CA 1
ATOM 3403 C C . VAL B 1 142 ? -43.431 10.257 -46.510 1.000 29.388 142 VAL B C 1
ATOM 3404 O O . VAL B 1 142 ? -43.785 11.364 -46.128 1.000 29.087 142 VAL B O 1
ATOM 3408 N N . ILE B 1 143 ? -42.261 10.055 -47.128 1.000 28.853 143 ILE B N 1
ATOM 3409 C CA . ILE B 1 143 ? -41.349 11.163 -47.353 1.000 28.140 143 ILE B CA 1
ATOM 3410 C C . ILE B 1 143 ? -42.016 12.206 -48.237 1.000 29.545 143 ILE B C 1
ATOM 3411 O O . ILE B 1 143 ? -41.908 13.394 -47.970 1.000 30.211 143 ILE B O 1
ATOM 3416 N N . SER B 1 144 ? -42.715 11.771 -49.286 1.000 28.367 144 SER B N 1
ATOM 3417 C CA . SER B 1 144 ? -43.261 12.695 -50.260 1.000 32.434 144 SER B CA 1
ATOM 3418 C C . SER B 1 144 ? -44.373 13.574 -49.668 1.000 32.570 144 SER B C 1
ATOM 3419 O O . SER B 1 144 ? -44.634 14.671 -50.167 1.000 34.204 144 SER B O 1
ATOM 3422 N N . ARG B 1 145 ? -45.017 13.098 -48.591 1.000 32.296 145 ARG B N 1
ATOM 3423 C CA . ARG B 1 145 ? -46.127 13.791 -47.953 1.000 31.402 145 ARG B CA 1
ATOM 3424 C C . ARG B 1 145 ? -45.695 14.619 -46.737 1.000 28.980 145 ARG B C 1
ATOM 3425 O O . ARG B 1 145 ? -46.530 15.254 -46.110 1.000 28.105 145 ARG B O 1
ATOM 3430 N N . ALA B 1 146 ? -44.403 14.588 -46.388 1.000 26.427 146 ALA B N 1
ATOM 3431 C CA . ALA B 1 146 ? -43.882 15.332 -45.257 1.000 24.466 146 ALA B CA 1
ATOM 3432 C C . ALA B 1 146 ? -43.624 16.780 -45.622 1.000 22.966 146 ALA B C 1
ATOM 3433 O O . ALA B 1 146 ? -43.649 17.164 -46.797 1.000 27.287 146 ALA B O 1
ATOM 3435 N N . LYS B 1 147 ? -43.348 17.566 -44.568 1.000 21.197 147 LYS B N 1
ATOM 3436 C CA . LYS B 1 147 ? -42.963 18.956 -44.715 1.000 20.394 147 LYS B CA 1
ATOM 3437 C C . LYS B 1 147 ? -41.451 19.117 -44.570 1.000 20.311 147 LYS B C 1
ATOM 3438 O O . LYS B 1 147 ? -40.854 20.002 -45.203 1.000 22.092 147 LYS B O 1
ATOM 3444 N N . VAL B 1 148 ? -40.833 18.326 -43.681 1.000 19.426 148 VAL B N 1
ATOM 3445 C CA . VAL B 1 148 ? -39.402 18.440 -43.354 1.000 18.176 148 VAL B CA 1
ATOM 3446 C C . VAL B 1 148 ? -38.806 17.042 -43.279 1.000 18.645 148 VAL B C 1
ATOM 3447 O O . VAL B 1 148 ? -39.406 16.152 -42.660 1.000 19.686 148 VAL B O 1
ATOM 3451 N N . MET B 1 149 ? -37.608 16.889 -43.843 1.000 17.831 149 MET B N 1
ATOM 3452 C CA . MET B 1 149 ? -36.765 15.709 -43.736 1.000 18.231 149 MET B CA 1
ATOM 3453 C C . MET B 1 149 ? -35.509 16.119 -42.980 1.000 18.328 149 MET B C 1
ATOM 3454 O O . MET B 1 149 ? -34.892 17.120 -43.326 1.000 18.915 149 MET B O 1
ATOM 3459 N N . VAL B 1 150 ? -35.168 15.367 -41.939 1.000 17.036 150 VAL B N 1
ATOM 3460 C CA . VAL B 1 150 ? -34.001 15.668 -41.097 1.000 16.431 150 VAL B CA 1
ATOM 3461 C C . VAL B 1 150 ? -33.005 14.518 -41.184 1.000 15.624 150 VAL B C 1
ATOM 3462 O O . VAL B 1 150 ? -33.387 13.347 -41.028 1.000 16.969 150 VAL B O 1
ATOM 3466 N N . CYS B 1 151 ? -31.730 14.855 -41.433 1.000 15.359 151 CYS B N 1
ATOM 3467 C CA . CYS B 1 151 ? -30.652 13.867 -41.499 1.000 15.589 151 CYS B CA 1
ATOM 3468 C C . CYS B 1 151 ? -29.429 14.391 -40.742 1.000 15.374 151 CYS B C 1
ATOM 3469 O O . CYS B 1 151 ? -29.291 15.604 -40.526 1.000 15.561 151 CYS B O 1
ATOM 3472 N N . GLN B 1 152 ? -28.541 13.463 -40.362 1.000 15.444 152 GLN B N 1
ATOM 3473 C CA . GLN B 1 152 ? -27.274 13.759 -39.711 1.000 15.026 152 GLN B CA 1
ATOM 3474 C C . GLN B 1 152 ? -26.158 12.924 -40.372 1.000 15.917 152 GLN B C 1
ATOM 3475 O O . GLN B 1 152 ? -26.320 12.417 -41.493 1.000 16.970 152 GLN B O 1
ATOM 3481 N N . LEU B 1 153 ? -25.021 12.791 -39.691 1.000 17.388 153 LEU B N 1
ATOM 3482 C CA . LEU B 1 153 ? -23.886 12.050 -40.211 1.000 17.804 153 LEU B CA 1
ATOM 3483 C C . LEU B 1 153 ? -23.568 10.821 -39.337 1.000 19.102 153 LEU B C 1
ATOM 3484 O O . LEU B 1 153 ? -22.396 10.455 -39.184 1.000 21.612 153 LEU B O 1
ATOM 3489 N N . GLU B 1 154 ? -24.615 10.170 -38.822 1.000 16.908 154 GLU B N 1
ATOM 3490 C CA . GLU B 1 154 ? -24.426 8.998 -37.975 1.000 17.604 154 GLU B CA 1
ATOM 3491 C C . GLU B 1 154 ? -24.846 7.686 -38.632 1.000 19.159 154 GLU B C 1
ATOM 3492 O O . GLU B 1 154 ? -24.734 6.624 -38.013 1.000 25.611 154 GLU B O 1
ATOM 3498 N N . ILE B 1 155 ? -25.354 7.725 -39.868 1.000 16.977 155 ILE B N 1
ATOM 3499 C CA . ILE B 1 155 ? -25.651 6.508 -40.620 1.000 17.619 155 ILE B CA 1
ATOM 3500 C C . ILE B 1 155 ? -24.714 6.461 -41.826 1.000 18.984 155 ILE B C 1
ATOM 3501 O O . ILE B 1 155 ? -23.710 7.183 -41.901 1.000 21.737 155 ILE B O 1
ATOM 3506 N N . THR B 1 156 ? -24.973 5.543 -42.748 1.000 18.559 156 THR B N 1
ATOM 3507 C CA . THR B 1 156 ? -24.096 5.417 -43.905 1.000 18.873 156 THR B CA 1
ATOM 3508 C C . THR B 1 156 ? -24.365 6.582 -44.861 1.000 20.573 156 THR B C 1
ATOM 3509 O O . THR B 1 156 ? -25.532 6.885 -45.166 1.000 21.012 156 THR B O 1
ATOM 3513 N N . PRO B 1 157 ? -23.325 7.303 -45.344 1.000 20.225 157 PRO B N 1
ATOM 3514 C CA . PRO B 1 157 ? -23.564 8.489 -46.165 1.000 21.520 157 PRO B CA 1
ATOM 3515 C C . PRO B 1 157 ? -24.461 8.317 -47.388 1.000 21.991 157 PRO B C 1
ATOM 3516 O O . PRO B 1 157 ? -25.322 9.151 -47.616 1.000 22.164 157 PRO B O 1
ATOM 3520 N N . ALA B 1 158 ? -24.315 7.196 -48.117 1.000 21.180 158 ALA B N 1
ATOM 3521 C CA . ALA B 1 158 ? -25.145 7.007 -49.305 1.000 21.947 158 ALA B CA 1
ATOM 3522 C C . ALA B 1 158 ? -26.627 7.022 -48.928 1.000 20.603 158 ALA B C 1
ATOM 3523 O O . ALA B 1 158 ? -27.467 7.427 -49.730 1.000 21.815 158 ALA B O 1
ATOM 3525 N N . THR B 1 159 ? -26.986 6.465 -47.755 1.000 20.092 159 THR B N 1
ATOM 3526 C CA . THR B 1 159 ? -28.385 6.420 -47.365 1.000 19.459 159 THR B CA 1
ATOM 3527 C C . THR B 1 159 ? -28.891 7.832 -47.079 1.000 19.630 159 THR B C 1
ATOM 3528 O O . THR B 1 159 ? -29.978 8.190 -47.526 1.000 18.890 159 THR B O 1
ATOM 3532 N N . SER B 1 160 ? -28.112 8.629 -46.329 1.000 19.695 160 SER B N 1
ATOM 3533 C CA . SER B 1 160 ? -28.546 9.989 -46.053 1.000 18.968 160 SER B CA 1
ATOM 3534 C C . SER B 1 160 ? -28.638 10.818 -47.336 1.000 18.917 160 SER B C 1
ATOM 3535 O O . SER B 1 160 ? -29.569 11.608 -47.486 1.000 18.743 160 SER B O 1
ATOM 3538 N N . LEU B 1 161 ? -27.702 10.624 -48.272 1.000 19.289 161 LEU B N 1
ATOM 3539 C CA . LEU B 1 161 ? -27.784 11.385 -49.517 1.000 20.766 161 LEU B CA 1
ATOM 3540 C C . LEU B 1 161 ? -29.037 11.025 -50.313 1.000 21.400 161 LEU B C 1
ATOM 3541 O O . LEU B 1 161 ? -29.674 11.920 -50.873 1.000 23.397 161 LEU B O 1
ATOM 3546 N N . GLU B 1 162 ? -29.386 9.723 -50.332 1.000 21.370 162 GLU B N 1
ATOM 3547 C CA . GLU B 1 162 ? -30.593 9.300 -51.010 1.000 21.881 162 GLU B CA 1
ATOM 3548 C C . GLU B 1 162 ? -31.833 9.894 -50.349 1.000 21.681 162 GLU B C 1
ATOM 3549 O O . GLU B 1 162 ? -32.744 10.325 -51.042 1.000 22.784 162 GLU B O 1
ATOM 3555 N N . ALA B 1 163 ? -31.864 9.955 -49.008 1.000 18.866 163 ALA B N 1
ATOM 3556 C CA . ALA B 1 163 ? -33.003 10.527 -48.291 1.000 19.008 163 ALA B CA 1
ATOM 3557 C C . ALA B 1 163 ? -33.161 12.007 -48.674 1.000 20.148 163 ALA B C 1
ATOM 3558 O O . ALA B 1 163 ? -34.275 12.484 -48.875 1.000 21.333 163 ALA B O 1
ATOM 3560 N N . LEU B 1 164 ? -32.046 12.753 -48.668 1.000 19.207 164 LEU B N 1
ATOM 3561 C CA . LEU B 1 164 ? -32.120 14.155 -49.031 1.000 18.936 164 LEU B CA 1
ATOM 3562 C C . LEU B 1 164 ? -32.597 14.348 -50.473 1.000 22.301 164 LEU B C 1
ATOM 3563 O O . LEU B 1 164 ? -33.391 15.260 -50.752 1.000 21.028 164 LEU B O 1
ATOM 3568 N N . THR B 1 165 ? -32.099 13.479 -51.362 1.000 21.109 165 THR B N 1
ATOM 3569 C CA . THR B 1 165 ? -32.490 13.517 -52.774 1.000 24.303 165 THR B CA 1
ATOM 3570 C C . THR B 1 165 ? -33.996 13.278 -52.919 1.000 23.755 165 THR B C 1
ATOM 3571 O O . THR B 1 165 ? -34.685 13.959 -53.681 1.000 24.496 165 THR B O 1
ATOM 3575 N N . MET B 1 166 ? -34.524 12.275 -52.224 1.000 23.062 166 MET B N 1
ATOM 3576 C CA . MET B 1 166 ? -35.939 11.964 -52.289 1.000 24.094 166 MET B CA 1
ATOM 3577 C C . MET B 1 166 ? -36.772 13.135 -51.792 1.000 24.215 166 MET B C 1
ATOM 3578 O O . MET B 1 166 ? -37.805 13.476 -52.368 1.000 24.594 166 MET B O 1
ATOM 3583 N N . ALA B 1 167 ? -36.341 13.746 -50.686 1.000 22.558 167 ALA B N 1
ATOM 3584 C CA . ALA B 1 167 ? -37.043 14.905 -50.172 1.000 21.466 167 ALA B CA 1
ATOM 3585 C C . ALA B 1 167 ? -37.060 16.021 -51.221 1.000 23.978 167 ALA B C 1
ATOM 3586 O O . ALA B 1 167 ? -38.105 16.588 -51.497 1.000 23.954 167 ALA B O 1
ATOM 3588 N N . ARG B 1 168 ? -35.910 16.314 -51.829 1.000 23.409 168 ARG B N 1
ATOM 3589 C CA . ARG B 1 168 ? -35.833 17.394 -52.806 1.000 24.915 168 ARG B CA 1
ATOM 3590 C C . ARG B 1 168 ? -36.767 17.135 -53.985 1.000 26.596 168 ARG B C 1
ATOM 3591 O O . ARG B 1 168 ? -37.435 18.062 -54.441 1.000 28.319 168 ARG B O 1
ATOM 3599 N N . ARG B 1 169 ? -36.832 15.890 -54.451 1.000 26.849 169 ARG B N 1
ATOM 3600 C CA . ARG B 1 169 ? -37.681 15.517 -55.573 1.000 29.806 169 ARG B CA 1
ATOM 3601 C C . ARG B 1 169 ? -39.158 15.821 -55.301 1.000 31.853 169 ARG B C 1
ATOM 3602 O O . ARG B 1 169 ? -39.918 16.098 -56.231 1.000 35.964 169 ARG B O 1
ATOM 3610 N N . SER B 1 170 ? -39.574 15.751 -54.026 1.000 31.391 170 SER B N 1
ATOM 3611 C CA . SER B 1 170 ? -40.958 16.033 -53.662 1.000 34.621 170 SER B CA 1
ATOM 3612 C C . SER B 1 170 ? -41.171 17.443 -53.105 1.000 32.922 170 SER B C 1
ATOM 3613 O O . SER B 1 170 ? -42.254 17.763 -52.640 1.000 35.262 170 SER B O 1
ATOM 3616 N N . GLY B 1 171 ? -40.144 18.293 -53.122 1.000 30.239 171 GLY B N 1
ATOM 3617 C CA . GLY B 1 171 ? -40.254 19.651 -52.611 1.000 30.936 171 GLY B CA 1
ATOM 3618 C C . GLY B 1 171 ? -40.306 19.712 -51.077 1.000 27.792 171 GLY B C 1
ATOM 3619 O O . GLY B 1 171 ? -40.796 20.690 -50.509 1.000 32.047 171 GLY B O 1
ATOM 3620 N N . VAL B 1 172 ? -39.824 18.657 -50.395 1.000 26.078 172 VAL B N 1
ATOM 3621 C CA . VAL B 1 172 ? -39.810 18.599 -48.938 1.000 24.667 172 VAL B CA 1
ATOM 3622 C C . VAL B 1 172 ? -38.572 19.344 -48.435 1.000 22.555 172 VAL B C 1
ATOM 3623 O O . VAL B 1 172 ? -37.494 19.137 -48.946 1.000 23.688 172 VAL B O 1
ATOM 3627 N N . LYS B 1 173 ? -38.723 20.185 -47.398 1.000 22.235 173 LYS B N 1
ATOM 3628 C CA . LYS B 1 173 ? -37.606 20.971 -46.891 1.000 21.329 173 LYS B CA 1
ATOM 3629 C C . LYS B 1 173 ? -36.576 20.049 -46.230 1.000 21.756 173 LYS B C 1
ATOM 3630 O O . LYS B 1 173 ? -36.956 19.156 -45.452 1.000 22.046 173 LYS B O 1
ATOM 3636 N N . THR B 1 174 ? -35.290 20.247 -46.556 1.000 18.882 174 THR B N 1
ATOM 3637 C CA . THR B 1 174 ? -34.233 19.412 -45.994 1.000 18.684 174 THR B CA 1
ATOM 3638 C C . THR B 1 174 ? -33.491 20.178 -44.900 1.000 18.270 174 THR B C 1
ATOM 3639 O O . THR B 1 174 ? -33.012 21.273 -45.108 1.000 19.398 174 THR B O 1
ATOM 3643 N N . LEU B 1 175 ? -33.403 19.562 -43.728 1.000 17.427 175 LEU B N 1
ATOM 3644 C CA . LEU B 1 175 ? -32.656 20.053 -42.559 1.000 16.928 175 LEU B CA 1
ATOM 3645 C C . LEU B 1 175 ? -31.545 19.064 -42.277 1.000 17.179 175 LEU B C 1
ATOM 3646 O O . LEU B 1 175 ? -31.815 17.888 -42.003 1.000 18.112 175 LEU B O 1
ATOM 3651 N N . PHE B 1 176 ? -30.307 19.502 -42.476 1.000 17.182 176 PHE B N 1
ATOM 3652 C CA . PHE B 1 176 ? -29.161 18.626 -42.338 1.000 15.366 176 PHE B CA 1
ATOM 3653 C C . PHE B 1 176 ? -28.264 19.109 -41.214 1.000 16.525 176 PHE B C 1
ATOM 3654 O O . PHE B 1 176 ? -27.912 20.281 -41.154 1.000 17.383 176 PHE B O 1
ATOM 3662 N N . ASN B 1 177 ? -27.874 18.169 -40.357 1.000 16.950 177 ASN B N 1
ATOM 3663 C CA . ASN B 1 177 ? -27.016 18.421 -39.208 1.000 17.123 177 ASN B CA 1
ATOM 3664 C C . ASN B 1 177 ? -25.735 17.619 -39.412 1.000 15.511 177 ASN B C 1
ATOM 3665 O O . ASN B 1 177 ? -25.786 16.396 -39.232 1.000 17.332 177 ASN B O 1
ATOM 3670 N N . PRO B 1 178 ? -24.605 18.211 -39.854 1.000 17.541 178 PRO B N 1
ATOM 3671 C CA . PRO B 1 178 ? -23.382 17.475 -40.194 1.000 18.364 178 PRO B CA 1
ATOM 3672 C C . PRO B 1 178 ? -22.606 17.091 -38.945 1.000 19.560 178 PRO B C 1
ATOM 3673 O O . PRO B 1 178 ? -21.517 17.618 -38.705 1.000 21.721 178 PRO B O 1
ATOM 3677 N N . ALA B 1 179 ? -23.201 16.138 -38.219 1.000 18.817 179 ALA B N 1
ATOM 3678 C CA . ALA B 1 179 ? -22.727 15.785 -36.897 1.000 19.393 179 ALA B CA 1
ATOM 3679 C C . ALA B 1 179 ? -22.716 14.283 -36.770 1.000 18.481 179 ALA B C 1
ATOM 3680 O O . ALA B 1 179 ? -23.721 13.644 -37.082 1.000 18.487 179 ALA B O 1
ATOM 3682 N N . PRO B 1 180 ? -21.606 13.673 -36.294 1.000 20.470 180 PRO B N 1
ATOM 3683 C CA . PRO B 1 180 ? -20.320 14.346 -36.112 1.000 21.208 180 PRO B CA 1
ATOM 3684 C C . PRO B 1 180 ? -19.693 14.759 -37.444 1.000 23.872 180 PRO B C 1
ATOM 3685 O O . PRO B 1 180 ? -19.922 14.136 -38.469 1.000 25.559 180 PRO B O 1
ATOM 3689 N N . ALA B 1 181 ? -18.881 15.808 -37.423 1.000 21.335 181 ALA B N 1
ATOM 3690 C CA . ALA B 1 181 ? -18.330 16.339 -38.659 1.000 24.401 181 ALA B CA 1
ATOM 3691 C C . ALA B 1 181 ? -17.064 15.585 -39.056 1.000 27.377 181 ALA B C 1
ATOM 3692 O O . ALA B 1 181 ? -16.302 15.132 -38.197 1.000 29.356 181 ALA B O 1
ATOM 3694 N N . ILE B 1 182 ? -16.828 15.537 -40.371 1.000 27.987 182 ILE B N 1
ATOM 3695 C CA . ILE B 1 182 ? -15.593 15.033 -40.973 1.000 31.143 182 ILE B CA 1
ATOM 3696 C C . ILE B 1 182 ? -15.109 16.089 -41.958 1.000 32.536 182 ILE B C 1
ATOM 3697 O O . ILE B 1 182 ? -15.930 16.747 -42.604 1.000 36.509 182 ILE B O 1
ATOM 3702 N N . ALA B 1 183 ? -13.787 16.249 -42.069 1.000 35.344 183 ALA B N 1
ATOM 3703 C CA . ALA B 1 183 ? -13.203 17.301 -42.891 1.000 41.268 183 ALA B CA 1
ATOM 3704 C C . ALA B 1 183 ? -13.650 17.258 -44.354 1.000 46.288 183 ALA B C 1
ATOM 3705 O O . ALA B 1 183 ? -13.875 18.318 -44.935 1.000 57.064 183 ALA B O 1
ATOM 3707 N N . ASP B 1 184 ? -13.759 16.083 -44.982 1.000 41.796 184 ASP B N 1
ATOM 3708 C CA . ASP B 1 184 ? -13.887 16.097 -46.438 1.000 46.044 184 ASP B CA 1
ATOM 3709 C C . ASP B 1 184 ? -15.268 15.615 -46.860 1.000 38.848 184 ASP B C 1
ATOM 3710 O O . ASP B 1 184 ? -15.385 14.728 -47.690 1.000 40.557 184 ASP B O 1
ATOM 3715 N N . LEU B 1 185 ? -16.307 16.271 -46.330 1.000 35.334 185 LEU B N 1
ATOM 3716 C CA . LEU B 1 185 ? -17.688 15.872 -46.550 1.000 31.537 185 LEU B CA 1
ATOM 3717 C C . LEU B 1 185 ? -18.025 15.917 -48.047 1.000 31.628 185 LEU B C 1
ATOM 3718 O O . LEU B 1 185 ? -17.616 16.835 -48.753 1.000 36.881 185 LEU B O 1
ATOM 3723 N N . ASP B 1 186 ? -18.744 14.895 -48.530 1.000 32.730 186 ASP B N 1
ATOM 3724 C CA . ASP B 1 186 ? -19.250 14.855 -49.894 1.000 31.853 186 ASP B CA 1
ATOM 3725 C C . ASP B 1 186 ? -19.913 16.193 -50.222 1.000 30.591 186 ASP B C 1
ATOM 3726 O O . ASP B 1 186 ? -20.785 16.670 -49.473 1.000 27.723 186 ASP B O 1
ATOM 3731 N N . PRO B 1 187 ? -19.564 16.827 -51.368 1.000 31.163 187 PRO B N 1
ATOM 3732 C CA . PRO B 1 187 ? -20.169 18.108 -51.710 1.000 29.879 187 PRO B CA 1
ATOM 3733 C C . PRO B 1 187 ? -21.688 18.131 -51.803 1.000 28.874 187 PRO B C 1
ATOM 3734 O O . PRO B 1 187 ? -22.281 19.184 -51.632 1.000 27.145 187 PRO B O 1
ATOM 3738 N N . GLN B 1 188 ? -22.314 16.985 -52.084 1.000 29.416 188 GLN B N 1
ATOM 3739 C CA . GLN B 1 188 ? -23.756 16.931 -52.222 1.000 28.049 188 GLN B CA 1
ATOM 3740 C C . GLN B 1 188 ? -24.445 17.202 -50.890 1.000 27.572 188 GLN B C 1
ATOM 3741 O O . GLN B 1 188 ? -25.611 17.619 -50.871 1.000 29.965 188 GLN B O 1
ATOM 3747 N N . PHE B 1 189 ? -23.758 16.987 -49.759 1.000 23.539 189 PHE B N 1
ATOM 3748 C CA . PHE B 1 189 ? -24.435 17.290 -48.508 1.000 22.097 189 PHE B CA 1
ATOM 3749 C C . PHE B 1 189 ? -24.799 18.772 -48.474 1.000 23.308 189 PHE B C 1
ATOM 3750 O O . PHE B 1 189 ? -25.806 19.104 -47.882 1.000 31.786 189 PHE B O 1
ATOM 3758 N N . TYR B 1 190 ? -23.950 19.652 -49.005 1.000 21.874 190 TYR B N 1
ATOM 3759 C CA . TYR B 1 190 ? -24.265 21.069 -48.959 1.000 21.348 190 TYR B CA 1
ATOM 3760 C C . TYR B 1 190 ? -25.372 21.407 -49.953 1.000 23.554 190 TYR B C 1
ATOM 3761 O O . TYR B 1 190 ? -26.318 22.112 -49.620 1.000 22.520 190 TYR B O 1
ATOM 3770 N N . THR B 1 191 ? -25.244 20.885 -51.173 1.000 23.290 191 THR B N 1
ATOM 3771 C CA . THR B 1 191 ? -26.130 21.277 -52.253 1.000 25.340 191 THR B CA 1
ATOM 3772 C C . THR B 1 191 ? -27.539 20.723 -52.087 1.000 25.092 191 THR B C 1
ATOM 3773 O O . THR B 1 191 ? -28.443 21.278 -52.690 1.000 25.748 191 THR B O 1
ATOM 3777 N N . LEU B 1 192 ? -27.709 19.670 -51.286 1.000 23.217 192 LEU B N 1
ATOM 3778 C CA . LEU B 1 192 ? -29.002 19.089 -50.983 1.000 21.401 192 LEU B CA 1
ATOM 3779 C C . LEU B 1 192 ? -29.637 19.633 -49.710 1.000 22.157 192 LEU B C 1
ATOM 3780 O O . LEU B 1 192 ? -30.731 19.206 -49.382 1.000 24.219 192 LEU B O 1
ATOM 3785 N N A SER B 1 193 ? -28.966 20.576 -49.029 0.500 20.522 193 SER B N 1
ATOM 3786 N N B SER B 1 193 ? -28.949 20.525 -49.006 0.500 22.166 193 SER B N 1
ATOM 3787 C CA A SER B 1 193 ? -29.398 21.097 -47.738 0.500 20.450 193 SER B CA 1
ATOM 3788 C CA B SER B 1 193 ? -29.476 21.023 -47.751 0.500 23.611 193 SER B CA 1
ATOM 3789 C C A SER B 1 193 ? -30.081 22.453 -47.865 0.500 20.681 193 SER B C 1
ATOM 3790 C C B SER B 1 193 ? -30.112 22.390 -47.949 0.500 22.585 193 SER B C 1
ATOM 3791 O O A SER B 1 193 ? -29.430 23.485 -48.162 0.500 22.173 193 SER B O 1
ATOM 3792 O O B SER B 1 193 ? -29.461 23.348 -48.410 0.500 25.807 193 SER B O 1
ATOM 3797 N N . ASP B 1 194 ? -31.373 22.480 -47.531 1.000 20.618 194 ASP B N 1
ATOM 3798 C CA . ASP B 1 194 ? -32.087 23.754 -47.460 1.000 19.772 194 ASP B CA 1
ATOM 3799 C C . ASP B 1 194 ? -31.663 24.547 -46.228 1.000 21.197 194 ASP B C 1
ATOM 3800 O O . ASP B 1 194 ? -31.500 25.772 -46.278 1.000 22.844 194 ASP B O 1
ATOM 3805 N N . VAL B 1 195 ? -31.465 23.831 -45.127 1.000 17.852 195 VAL B N 1
ATOM 3806 C CA . VAL B 1 195 ? -31.027 24.393 -43.866 1.000 19.213 195 VAL B CA 1
ATOM 3807 C C . VAL B 1 195 ? -29.939 23.479 -43.332 1.000 17.558 195 VAL B C 1
ATOM 3808 O O . VAL B 1 195 ? -30.159 22.297 -43.178 1.000 19.886 195 VAL B O 1
ATOM 3812 N N . PHE B 1 196 ? -28.762 24.048 -43.078 1.000 18.271 196 PHE B N 1
ATOM 3813 C CA . PHE B 1 196 ? -27.580 23.324 -42.655 1.000 18.402 196 PHE B CA 1
ATOM 3814 C C . PHE B 1 196 ? -27.233 23.860 -41.263 1.000 18.830 196 PHE B C 1
ATOM 3815 O O . PHE B 1 196 ? -26.962 25.048 -41.130 1.000 18.997 196 PHE B O 1
ATOM 3823 N N . CYS B 1 197 ? -27.290 23.003 -40.251 1.000 17.278 197 CYS B N 1
ATOM 3824 C CA . CYS B 1 197 ? -27.141 23.457 -38.866 1.000 17.570 197 CYS B CA 1
ATOM 3825 C C . CYS B 1 197 ? -26.068 22.639 -38.148 1.000 18.538 197 CYS B C 1
ATOM 3826 O O . CYS B 1 197 ? -26.176 21.428 -38.107 1.000 20.275 197 CYS B O 1
ATOM 3829 N N . CYS B 1 198 ? -25.052 23.302 -37.595 1.000 18.481 198 CYS B N 1
ATOM 3830 C CA . CYS B 1 198 ? -23.982 22.629 -36.874 1.000 19.879 198 CYS B CA 1
ATOM 3831 C C . CYS B 1 198 ? -23.512 23.488 -35.700 1.000 20.242 198 CYS B C 1
ATOM 3832 O O . CYS B 1 198 ? -23.947 24.604 -35.554 1.000 19.944 198 CYS B O 1
ATOM 3835 N N . ASN B 1 199 ? -22.629 22.950 -34.864 1.000 20.090 199 ASN B N 1
ATOM 3836 C CA . ASN B 1 199 ? -22.056 23.678 -33.746 1.000 20.080 199 ASN B CA 1
ATOM 3837 C C . ASN B 1 199 ? -20.680 24.240 -34.111 1.000 21.540 199 ASN B C 1
ATOM 3838 O O . ASN B 1 199 ? -20.189 24.053 -35.217 1.000 20.572 199 ASN B O 1
ATOM 3843 N N . GLU B 1 200 ? -20.054 24.966 -33.167 1.000 23.534 200 GLU B N 1
ATOM 3844 C CA . GLU B 1 200 ? -18.788 25.633 -33.457 1.000 23.987 200 GLU B CA 1
ATOM 3845 C C . GLU B 1 200 ? -17.691 24.625 -33.792 1.000 24.521 200 GLU B C 1
ATOM 3846 O O . GLU B 1 200 ? -16.924 24.854 -34.718 1.000 23.647 200 GLU B O 1
ATOM 3852 N N A SER B 1 201 ? -17.604 23.515 -33.034 0.500 24.529 201 SER B N 1
ATOM 3853 N N B SER B 1 201 ? -17.625 23.519 -33.032 0.500 24.243 201 SER B N 1
ATOM 3854 C CA A SER B 1 201 ? -16.515 22.576 -33.260 0.500 25.974 201 SER B CA 1
ATOM 3855 C CA B SER B 1 201 ? -16.572 22.538 -33.231 0.500 25.388 201 SER B CA 1
ATOM 3856 C C A SER B 1 201 ? -16.682 21.876 -34.606 0.500 23.459 201 SER B C 1
ATOM 3857 C C B SER B 1 201 ? -16.691 21.907 -34.618 0.500 23.177 201 SER B C 1
ATOM 3858 O O A SER B 1 201 ? -15.703 21.620 -35.276 0.500 24.156 201 SER B O 1
ATOM 3859 O O B SER B 1 201 ? -15.704 21.763 -35.334 0.500 24.513 201 SER B O 1
ATOM 3864 N N . GLU B 1 202 ? -17.921 21.562 -34.993 1.000 22.627 202 GLU B N 1
ATOM 3865 C CA . GLU B 1 202 ? -18.196 21.006 -36.309 1.000 21.992 202 GLU B CA 1
ATOM 3866 C C . GLU B 1 202 ? -17.849 22.008 -37.411 1.000 21.399 202 GLU B C 1
ATOM 3867 O O . GLU B 1 202 ? -17.257 21.631 -38.399 1.000 22.686 202 GLU B O 1
ATOM 3873 N N . ALA B 1 203 ? -18.173 23.284 -37.215 1.000 21.356 203 ALA B N 1
ATOM 3874 C CA . ALA B 1 203 ? -17.833 24.307 -38.197 1.000 21.992 203 ALA B CA 1
ATOM 3875 C C . ALA B 1 203 ? -16.325 24.376 -38.414 1.000 22.297 203 ALA B C 1
ATOM 3876 O O . ALA B 1 203 ? -15.883 24.516 -39.552 1.000 22.997 203 ALA B O 1
ATOM 3878 N N . GLU B 1 204 ? -15.554 24.285 -37.322 1.000 23.026 204 GLU B N 1
ATOM 3879 C CA . GLU B 1 204 ? -14.097 24.280 -37.412 1.000 23.891 204 GLU B CA 1
ATOM 3880 C C . GLU B 1 204 ? -13.597 23.103 -38.246 1.000 23.823 204 GLU B C 1
ATOM 3881 O O . GLU B 1 204 ? -12.735 23.255 -39.105 1.000 26.037 204 GLU B O 1
ATOM 3887 N N . ILE B 1 205 ? -14.127 21.915 -37.983 1.000 23.192 205 ILE B N 1
ATOM 3888 C CA . ILE B 1 205 ? -13.702 20.722 -38.714 1.000 24.002 205 ILE B CA 1
ATOM 3889 C C . ILE B 1 205 ? -14.034 20.865 -40.197 1.000 23.628 205 ILE B C 1
ATOM 3890 O O . ILE B 1 205 ? -13.209 20.521 -41.055 1.000 26.739 205 ILE B O 1
ATOM 3895 N N . LEU B 1 206 ? -15.246 21.361 -40.503 1.000 24.373 206 LEU B N 1
ATOM 3896 C CA . LEU B 1 206 ? -15.686 21.424 -41.885 1.000 23.558 206 LEU B CA 1
ATOM 3897 C C . LEU B 1 206 ? -14.959 22.507 -42.684 1.000 24.643 206 LEU B C 1
ATOM 3898 O O . LEU B 1 206 ? -14.801 22.326 -43.891 1.000 26.696 206 LEU B O 1
ATOM 3903 N N . THR B 1 207 ? -14.570 23.629 -42.048 1.000 23.769 207 THR B N 1
ATOM 3904 C CA . THR B 1 207 ? -14.059 24.777 -42.786 1.000 25.610 207 THR B CA 1
ATOM 3905 C C . THR B 1 207 ? -12.562 24.982 -42.598 1.000 26.239 207 THR B C 1
ATOM 3906 O O . THR B 1 207 ? -11.948 25.697 -43.382 1.000 29.554 207 THR B O 1
ATOM 3910 N N . GLY B 1 208 ? -12.004 24.454 -41.512 1.000 28.053 208 GLY B N 1
ATOM 3911 C CA . GLY B 1 208 ? -10.625 24.711 -41.158 1.000 28.201 208 GLY B CA 1
ATOM 3912 C C . GLY B 1 208 ? -10.405 26.055 -40.479 1.000 30.037 208 GLY B C 1
ATOM 3913 O O . GLY B 1 208 ? -9.260 26.406 -40.220 1.000 33.703 208 GLY B O 1
ATOM 3914 N N . LEU B 1 209 ? -11.476 26.792 -40.178 1.000 27.846 209 LEU B N 1
ATOM 3915 C CA . LEU B 1 209 ? -11.352 28.077 -39.506 1.000 28.208 209 LEU B CA 1
ATOM 3916 C C . LEU B 1 209 ? -11.484 27.873 -38.008 1.000 30.557 209 LEU B C 1
ATOM 3917 O O . LEU B 1 209 ? -12.114 26.932 -37.578 1.000 32.458 209 LEU B O 1
ATOM 3922 N N . THR B 1 210 ? -10.831 28.734 -37.248 1.000 30.976 210 THR B N 1
ATOM 3923 C CA . THR B 1 210 ? -11.018 28.800 -35.810 1.000 32.060 210 THR B CA 1
ATOM 3924 C C . THR B 1 210 ? -12.281 29.600 -35.520 1.000 33.326 210 THR B C 1
ATOM 3925 O O . THR B 1 210 ? -12.477 30.683 -36.081 1.000 36.698 210 THR B O 1
ATOM 3929 N N . VAL B 1 211 ? -13.130 29.064 -34.642 1.000 31.356 211 VAL B N 1
ATOM 3930 C CA . VAL B 1 211 ? -14.370 29.725 -34.261 1.000 35.092 211 VAL B CA 1
ATOM 3931 C C . VAL B 1 211 ? -14.377 29.949 -32.753 1.000 38.466 211 VAL B C 1
ATOM 3932 O O . VAL B 1 211 ? -14.598 29.007 -31.977 1.000 42.046 211 VAL B O 1
ATOM 3936 N N . GLY B 1 212 ? -14.124 31.204 -32.353 1.000 38.700 212 GLY B N 1
ATOM 3937 C CA . GLY B 1 212 ? -14.031 31.559 -30.938 1.000 41.202 212 GLY B CA 1
ATOM 3938 C C . GLY B 1 212 ? -15.018 32.652 -30.524 1.000 40.258 212 GLY B C 1
ATOM 3939 O O . GLY B 1 212 ? -15.015 33.095 -29.374 1.000 47.373 212 GLY B O 1
ATOM 3940 N N . SER B 1 213 ? -15.833 33.104 -31.483 1.000 38.901 213 SER B N 1
ATOM 3941 C CA . SER B 1 213 ? -16.729 34.236 -31.307 1.000 33.181 213 SER B CA 1
ATOM 3942 C C . SER B 1 213 ? -17.867 34.104 -32.310 1.000 31.062 213 SER B C 1
ATOM 3943 O O . SER B 1 213 ? -17.767 33.337 -33.266 1.000 29.678 213 SER B O 1
ATOM 3946 N N . ALA B 1 214 ? -18.907 34.916 -32.114 1.000 30.815 214 ALA B N 1
ATOM 3947 C CA . ALA B 1 214 ? -20.020 34.962 -33.037 1.000 28.673 214 ALA B CA 1
ATOM 3948 C C . ALA B 1 214 ? -19.540 35.482 -34.398 1.000 26.779 214 ALA B C 1
ATOM 3949 O O . ALA B 1 214 ? -19.943 34.952 -35.427 1.000 24.300 214 ALA B O 1
ATOM 3951 N N . ALA B 1 215 ? -18.661 36.486 -34.400 1.000 26.573 215 ALA B N 1
ATOM 3952 C CA . ALA B 1 215 ? -18.089 36.991 -35.643 1.000 26.701 215 ALA B CA 1
ATOM 3953 C C . ALA B 1 215 ? -17.334 35.894 -36.381 1.000 27.595 215 ALA B C 1
ATOM 3954 O O . ALA B 1 215 ? -17.483 35.752 -37.575 1.000 26.728 215 ALA B O 1
ATOM 3956 N N . ASP B 1 216 ? -16.521 35.113 -35.672 1.000 25.866 216 ASP B N 1
ATOM 3957 C CA . ASP B 1 216 ? -15.802 34.003 -36.283 1.000 27.707 216 ASP B CA 1
ATOM 3958 C C . ASP B 1 216 ? -16.769 32.967 -36.857 1.000 24.780 216 ASP B C 1
ATOM 3959 O O . ASP B 1 216 ? -16.544 32.380 -37.902 1.000 23.042 216 ASP B O 1
ATOM 3964 N N . ALA B 1 217 ? -17.849 32.697 -36.143 1.000 24.306 217 ALA B N 1
ATOM 3965 C CA . ALA B 1 217 ? -18.848 31.763 -36.631 1.000 24.410 217 ALA B CA 1
ATOM 3966 C C . ALA B 1 217 ? -19.464 32.275 -37.921 1.000 22.863 217 ALA B C 1
ATOM 3967 O O . ALA B 1 217 ? -19.787 31.475 -38.786 1.000 22.411 217 ALA B O 1
ATOM 3969 N N . GLY B 1 218 ? -19.683 33.586 -38.028 1.000 22.548 218 GLY B N 1
ATOM 3970 C CA . GLY B 1 218 ? -20.241 34.168 -39.236 1.000 23.512 218 GLY B CA 1
ATOM 3971 C C . GLY B 1 218 ? -19.321 33.912 -40.424 1.000 21.967 218 GLY B C 1
ATOM 3972 O O . GLY B 1 218 ? -19.792 33.677 -41.535 1.000 22.121 218 GLY B O 1
ATOM 3973 N N . GLU B 1 219 ? -18.005 33.936 -40.211 1.000 21.190 219 GLU B N 1
ATOM 3974 C CA . GLU B 1 219 ? -17.085 33.705 -41.310 1.000 20.316 219 GLU B CA 1
ATOM 3975 C C . GLU B 1 219 ? -17.147 32.242 -41.706 1.000 21.629 219 GLU B C 1
ATOM 3976 O O . GLU B 1 219 ? -17.130 31.915 -42.871 1.000 21.721 219 GLU B O 1
ATOM 3982 N N . ALA B 1 220 ? -17.178 31.333 -40.728 1.000 19.392 220 ALA B N 1
ATOM 3983 C CA . ALA B 1 220 ? -17.267 29.915 -41.049 1.000 21.303 220 ALA B CA 1
ATOM 3984 C C . ALA B 1 220 ? -18.580 29.629 -41.778 1.000 20.938 220 ALA B C 1
ATOM 3985 O O . ALA B 1 220 ? -18.615 28.808 -42.694 1.000 21.234 220 ALA B O 1
ATOM 3987 N N . ALA B 1 221 ? -19.668 30.256 -41.329 1.000 20.277 221 ALA B N 1
ATOM 3988 C CA . ALA B 1 221 ? -20.977 30.003 -41.921 1.000 19.679 221 ALA B CA 1
ATOM 3989 C C . ALA B 1 221 ? -20.964 30.370 -43.398 1.000 19.719 221 ALA B C 1
ATOM 3990 O O . ALA B 1 221 ? -21.637 29.746 -44.209 1.000 19.926 221 ALA B O 1
ATOM 3992 N N . LEU B 1 222 ? -20.230 31.430 -43.744 1.000 19.750 222 LEU B N 1
ATOM 3993 C CA . LEU B 1 222 ? -20.220 31.898 -45.116 1.000 19.576 222 LEU B CA 1
ATOM 3994 C C . LEU B 1 222 ? -19.492 30.894 -46.008 1.000 20.795 222 LEU B C 1
ATOM 3995 O O . LEU B 1 222 ? -19.881 30.678 -47.165 1.000 20.208 222 LEU B O 1
ATOM 4000 N N . VAL B 1 223 ? -18.446 30.241 -45.517 1.000 19.683 223 VAL B N 1
ATOM 4001 C CA . VAL B 1 223 ? -17.816 29.177 -46.294 1.000 19.486 223 VAL B CA 1
ATOM 4002 C C . VAL B 1 223 ? -18.841 28.086 -46.614 1.000 21.360 223 VAL B C 1
ATOM 4003 O O . VAL B 1 223 ? -18.896 27.582 -47.738 1.000 20.482 223 VAL B O 1
ATOM 4007 N N . LEU B 1 224 ? -19.588 27.655 -45.588 1.000 20.279 224 LEU B N 1
ATOM 4008 C CA . LEU B 1 224 ? -20.589 26.612 -45.759 1.000 21.205 224 LEU B CA 1
ATOM 4009 C C . LEU B 1 224 ? -21.648 27.060 -46.762 1.000 22.190 224 LEU B C 1
ATOM 4010 O O . LEU B 1 224 ? -22.100 26.255 -47.588 1.000 23.430 224 LEU B O 1
ATOM 4015 N N . LEU B 1 225 ? -22.087 28.318 -46.667 1.000 21.033 225 LEU B N 1
ATOM 4016 C CA . LEU B 1 225 ? -23.074 28.838 -47.600 1.000 22.908 225 LEU B CA 1
ATOM 4017 C C . LEU B 1 225 ? -22.567 28.759 -49.039 1.000 22.984 225 LEU B C 1
ATOM 4018 O O . LEU B 1 225 ? -23.303 28.322 -49.913 1.000 23.968 225 LEU B O 1
ATOM 4023 N N . LYS B 1 226 ? -21.299 29.130 -49.267 1.000 21.333 226 LYS B N 1
ATOM 4024 C CA . LYS B 1 226 ? -20.727 29.138 -50.600 1.000 20.874 226 LYS B CA 1
ATOM 4025 C C . LYS B 1 226 ? -20.542 27.738 -51.180 1.000 23.210 226 LYS B C 1
ATOM 4026 O O . LYS B 1 226 ? -20.451 27.588 -52.396 1.000 24.404 226 LYS B O 1
ATOM 4032 N N . ARG B 1 227 ? -20.521 26.718 -50.328 1.000 20.810 227 ARG B N 1
ATOM 4033 C CA . ARG B 1 227 ? -20.462 25.341 -50.786 1.000 21.587 227 ARG B CA 1
ATOM 4034 C C . ARG B 1 227 ? -21.822 24.865 -51.296 1.000 23.780 227 ARG B C 1
ATOM 4035 O O . ARG B 1 227 ? -21.898 23.769 -51.850 1.000 27.402 227 ARG B O 1
ATOM 4043 N N . GLY B 1 228 ? -22.899 25.617 -51.066 1.000 23.755 228 GLY B N 1
ATOM 4044 C CA . GLY B 1 228 ? -24.154 25.296 -51.738 1.000 25.012 228 GLY B CA 1
ATOM 4045 C C . GLY B 1 228 ? -25.397 25.216 -50.855 1.000 23.594 228 GLY B C 1
ATOM 4046 O O . GLY B 1 228 ? -26.492 24.980 -51.374 1.000 28.485 228 GLY B O 1
ATOM 4047 N N . CYS B 1 229 ? -25.253 25.467 -49.557 1.000 21.715 229 CYS B N 1
ATOM 4048 C CA . CYS B 1 229 ? -26.386 25.473 -48.623 1.000 21.968 229 CYS B CA 1
ATOM 4049 C C . CYS B 1 229 ? -27.252 26.706 -48.895 1.000 22.953 229 CYS B C 1
ATOM 4050 O O . CYS B 1 229 ? -26.743 27.738 -49.356 1.000 28.128 229 CYS B O 1
ATOM 4053 N N A GLN B 1 230 ? -28.557 26.613 -48.580 0.500 20.468 230 GLN B N 1
ATOM 4054 N N B GLN B 1 230 ? -28.529 26.664 -48.513 0.500 21.944 230 GLN B N 1
ATOM 4055 C CA A GLN B 1 230 ? -29.444 27.761 -48.716 0.500 21.371 230 GLN B CA 1
ATOM 4056 C CA B GLN B 1 230 ? -29.344 27.850 -48.705 0.500 22.569 230 GLN B CA 1
ATOM 4057 C C A GLN B 1 230 ? -29.415 28.648 -47.463 0.500 22.382 230 GLN B C 1
ATOM 4058 C C B GLN B 1 230 ? -29.422 28.688 -47.432 0.500 23.049 230 GLN B C 1
ATOM 4059 O O A GLN B 1 230 ? -29.454 29.863 -47.572 0.500 23.712 230 GLN B O 1
ATOM 4060 O O B GLN B 1 230 ? -29.547 29.896 -47.502 0.500 24.473 230 GLN B O 1
ATOM 4071 N N . VAL B 1 231 ? -29.408 28.025 -46.280 1.000 21.159 231 VAL B N 1
ATOM 4072 C CA . VAL B 1 231 ? -29.414 28.676 -44.968 1.000 20.472 231 VAL B CA 1
ATOM 4073 C C . VAL B 1 231 ? -28.387 27.930 -44.126 1.000 18.022 231 VAL B C 1
ATOM 4074 O O . VAL B 1 231 ? -28.333 26.693 -44.162 1.000 19.468 231 VAL B O 1
ATOM 4078 N N . VAL B 1 232 ? -27.587 28.677 -43.363 1.000 17.883 232 VAL B N 1
ATOM 4079 C CA . VAL B 1 232 ? -26.600 28.077 -42.465 1.000 16.751 232 VAL B CA 1
ATOM 4080 C C . VAL B 1 232 ? -26.796 28.639 -41.065 1.000 18.165 232 VAL B C 1
ATOM 4081 O O . VAL B 1 232 ? -26.876 29.845 -40.896 1.000 18.068 232 VAL B O 1
ATOM 4085 N N . ILE B 1 233 ? -26.857 27.736 -40.086 1.000 16.810 233 ILE B N 1
ATOM 4086 C CA . ILE B 1 233 ? -26.981 28.100 -38.678 1.000 18.586 233 ILE B CA 1
ATOM 4087 C C . ILE B 1 233 ? -25.822 27.454 -37.950 1.000 17.212 233 ILE B C 1
ATOM 4088 O O . ILE B 1 233 ? -25.673 26.241 -38.009 1.000 19.438 233 ILE B O 1
ATOM 4093 N N . ILE B 1 234 ? -25.083 28.241 -37.179 1.000 18.781 234 ILE B N 1
ATOM 4094 C CA . ILE B 1 234 ? -24.078 27.705 -36.273 1.000 18.316 234 ILE B CA 1
ATOM 4095 C C . ILE B 1 234 ? -24.523 27.994 -34.847 1.000 19.996 234 ILE B C 1
ATOM 4096 O O . ILE B 1 234 ? -24.717 29.160 -34.498 1.000 20.283 234 ILE B O 1
ATOM 4101 N N . THR B 1 235 ? -24.699 26.918 -34.076 1.000 19.055 235 THR B N 1
ATOM 4102 C CA . THR B 1 235 ? -25.047 27.033 -32.663 1.000 20.323 235 THR B CA 1
ATOM 4103 C C . THR B 1 235 ? -23.768 27.309 -31.879 1.000 20.778 235 THR B C 1
ATOM 4104 O O . THR B 1 235 ? -22.706 26.776 -32.174 1.000 22.171 235 THR B O 1
ATOM 4108 N N . LEU B 1 236 ? -23.925 28.117 -30.826 1.000 23.790 236 LEU B N 1
ATOM 4109 C CA . LEU B 1 236 ? -22.814 28.658 -30.050 1.000 23.665 236 LEU B CA 1
ATOM 4110 C C . LEU B 1 236 ? -22.984 28.362 -28.556 1.000 25.507 236 LEU B C 1
ATOM 4111 O O . LEU B 1 236 ? -22.556 29.144 -27.726 1.000 25.182 236 LEU B O 1
ATOM 4116 N N . GLY B 1 237 ? -23.623 27.247 -28.207 1.000 26.440 237 GLY B N 1
ATOM 4117 C CA . GLY B 1 237 ? -23.841 26.935 -26.807 1.000 25.778 237 GLY B CA 1
ATOM 4118 C C . GLY B 1 237 ? -24.582 28.074 -26.113 1.000 25.822 237 GLY B C 1
ATOM 4119 O O . GLY B 1 237 ? -25.610 28.519 -26.580 1.000 26.435 237 GLY B O 1
ATOM 4120 N N . ALA B 1 238 ? -24.030 28.564 -25.002 1.000 27.729 238 ALA B N 1
ATOM 4121 C CA . ALA B 1 238 ? -24.661 29.603 -24.216 1.000 27.179 238 ALA B CA 1
ATOM 4122 C C . ALA B 1 238 ? -24.759 30.941 -24.948 1.000 28.689 238 ALA B C 1
ATOM 4123 O O . ALA B 1 238 ? -25.488 31.811 -24.477 1.000 31.609 238 ALA B O 1
ATOM 4125 N N . GLU B 1 239 ? -24.071 31.111 -26.088 1.000 29.981 239 GLU B N 1
ATOM 4126 C CA . GLU B 1 239 ? -24.117 32.377 -26.815 1.000 30.312 239 GLU B CA 1
ATOM 4127 C C . GLU B 1 239 ? -25.201 32.375 -27.902 1.000 27.847 239 GLU B C 1
ATOM 4128 O O . GLU B 1 239 ? -25.262 33.302 -28.702 1.000 31.383 239 GLU B O 1
ATOM 4134 N N . GLY B 1 240 ? -26.047 31.333 -27.954 1.000 25.715 240 GLY B N 1
ATOM 4135 C CA . GLY B 1 240 ? -27.178 31.295 -28.866 1.000 26.016 240 GLY B CA 1
ATOM 4136 C C . GLY B 1 240 ? -26.765 30.676 -30.201 1.000 22.997 240 GLY B C 1
ATOM 4137 O O . GLY B 1 240 ? -26.251 29.547 -30.232 1.000 24.053 240 GLY B O 1
ATOM 4138 N N . CYS B 1 241 ? -26.999 31.436 -31.296 1.000 23.299 241 CYS B N 1
ATOM 4139 C CA . CYS B 1 241 ? -26.672 30.964 -32.624 1.000 20.748 241 CYS B CA 1
ATOM 4140 C C . CYS B 1 241 ? -26.410 32.137 -33.563 1.000 21.095 241 CYS B C 1
ATOM 4141 O O . CYS B 1 241 ? -26.699 33.293 -33.243 1.000 23.051 241 CYS B O 1
ATOM 4144 N N . VAL B 1 242 ? -25.826 31.798 -34.724 1.000 19.189 242 VAL B N 1
ATOM 4145 C CA . VAL B 1 242 ? -25.597 32.738 -35.803 1.000 21.211 242 VAL B CA 1
ATOM 4146 C C . VAL B 1 242 ? -26.233 32.145 -37.060 1.000 20.068 242 VAL B C 1
ATOM 4147 O O . VAL B 1 242 ? -26.078 30.960 -37.319 1.000 21.331 242 VAL B O 1
ATOM 4151 N N . VAL B 1 243 ? -26.905 32.991 -37.858 1.000 21.004 243 VAL B N 1
ATOM 4152 C CA . VAL B 1 243 ? -27.550 32.530 -39.076 1.000 20.032 243 VAL B CA 1
ATOM 4153 C C . VAL B 1 243 ? -27.212 33.436 -40.253 1.000 21.673 243 VAL B C 1
ATOM 4154 O O . VAL B 1 243 ? -27.141 34.662 -40.112 1.000 22.076 243 VAL B O 1
ATOM 4158 N N . LEU B 1 244 ? -27.075 32.815 -41.427 1.000 18.790 244 LEU B N 1
ATOM 4159 C CA . LEU B 1 244 ? -27.037 33.574 -42.669 1.000 21.935 244 LEU B CA 1
ATOM 4160 C C . LEU B 1 244 ? -27.682 32.745 -43.765 1.000 19.026 244 LEU B C 1
ATOM 4161 O O . LEU B 1 244 ? -27.897 31.538 -43.623 1.000 20.361 244 LEU B O 1
ATOM 4166 N N . SER B 1 245 ? -28.032 33.401 -44.868 1.000 20.840 245 SER B N 1
ATOM 4167 C CA . SER B 1 245 ? -28.725 32.691 -45.935 1.000 22.879 245 SER B CA 1
ATOM 4168 C C . SER B 1 245 ? -28.331 33.270 -47.291 1.000 23.888 245 SER B C 1
ATOM 4169 O O . SER B 1 245 ? -27.687 34.316 -47.349 1.000 23.596 245 SER B O 1
ATOM 4172 N N . GLN B 1 246 ? -28.644 32.552 -48.382 1.000 23.947 246 GLN B N 1
ATOM 4173 C CA . GLN B 1 246 ? -28.316 33.039 -49.703 1.000 28.726 246 GLN B CA 1
ATOM 4174 C C . GLN B 1 246 ? -29.019 34.392 -49.905 1.000 31.543 246 GLN B C 1
ATOM 4175 O O . GLN B 1 246 ? -28.433 35.311 -50.479 1.000 37.011 246 GLN B O 1
ATOM 4181 N N . THR B 1 247 ? -30.244 34.564 -49.368 1.000 32.418 247 THR B N 1
ATOM 4182 C CA . THR B 1 247 ? -30.971 35.809 -49.604 1.000 38.185 247 THR B CA 1
ATOM 4183 C C . THR B 1 247 ? -30.499 36.926 -48.669 1.000 36.076 247 THR B C 1
ATOM 4184 O O . THR B 1 247 ? -30.606 38.103 -49.032 1.000 38.880 247 THR B O 1
ATOM 4188 N N . GLU B 1 248 ? -29.987 36.565 -47.486 1.000 33.461 248 GLU B N 1
ATOM 4189 C CA . GLU B 1 248 ? -29.470 37.514 -46.503 1.000 31.085 248 GLU B CA 1
ATOM 4190 C C . GLU B 1 248 ? -28.135 37.014 -45.947 1.000 28.068 248 GLU B C 1
ATOM 4191 O O . GLU B 1 248 ? -28.089 36.391 -44.881 1.000 25.194 248 GLU B O 1
ATOM 4197 N N . PRO B 1 249 ? -27.020 37.190 -46.698 1.000 25.457 249 PRO B N 1
ATOM 4198 C CA . PRO B 1 249 ? -25.734 36.600 -46.315 1.000 25.439 249 PRO B CA 1
ATOM 4199 C C . PRO B 1 249 ? -24.982 37.280 -45.176 1.000 26.529 249 PRO B C 1
ATOM 4200 O O . PRO B 1 249 ? -23.999 36.735 -44.702 1.000 24.951 249 PRO B O 1
ATOM 4204 N N . GLU B 1 250 ? -25.468 38.423 -44.695 1.000 25.987 250 GLU B N 1
ATOM 4205 C CA . GLU B 1 250 ? -24.867 39.061 -43.544 1.000 26.822 250 GLU B CA 1
ATOM 4206 C C . GLU B 1 250 ? -25.188 38.241 -42.289 1.000 24.808 250 GLU B C 1
ATOM 4207 O O . GLU B 1 250 ? -26.358 37.965 -42.012 1.000 26.279 250 GLU B O 1
ATOM 4213 N N . PRO B 1 251 ? -24.198 37.841 -41.458 1.000 24.030 251 PRO B N 1
ATOM 4214 C CA . PRO B 1 251 ? -24.526 37.059 -40.269 1.000 22.904 251 PRO B CA 1
ATOM 4215 C C . PRO B 1 251 ? -25.389 37.829 -39.271 1.000 24.692 251 PRO B C 1
ATOM 4216 O O . PRO B 1 251 ? -25.170 39.001 -39.033 1.000 26.981 251 PRO B O 1
ATOM 4220 N N . LYS B 1 252 ? -26.365 37.138 -38.688 1.000 24.025 252 LYS B N 1
ATOM 4221 C CA . LYS B 1 252 ? -27.204 37.641 -37.601 1.000 24.517 252 LYS B CA 1
ATOM 4222 C C . LYS B 1 252 ? -26.954 36.764 -36.377 1.000 23.707 252 LYS B C 1
ATOM 4223 O O . LYS B 1 252 ? -27.121 35.552 -36.442 1.000 23.570 252 LYS B O 1
ATOM 4226 N N . HIS B 1 253 ? -26.552 37.380 -35.286 1.000 26.474 253 HIS B N 1
ATOM 4227 C CA . HIS B 1 253 ? -26.359 36.698 -34.019 1.000 27.073 253 HIS B CA 1
ATOM 4228 C C . HIS B 1 253 ? -27.653 36.774 -33.218 1.000 27.524 253 HIS B C 1
ATOM 4229 O O . HIS B 1 253 ? -28.157 37.859 -32.961 1.000 31.655 253 HIS B O 1
ATOM 4236 N N A ILE B 1 254 ? -28.197 35.599 -32.877 0.500 25.499 254 ILE B N 1
ATOM 4237 N N B ILE B 1 254 ? -28.164 35.618 -32.820 0.500 25.177 254 ILE B N 1
ATOM 4238 C CA A ILE B 1 254 ? -29.389 35.461 -32.053 0.500 26.337 254 ILE B CA 1
ATOM 4239 C CA B ILE B 1 254 ? -29.376 35.540 -32.030 0.500 26.132 254 ILE B CA 1
ATOM 4240 C C A ILE B 1 254 ? -28.951 34.996 -30.665 0.500 25.723 254 ILE B C 1
ATOM 4241 C C B ILE B 1 254 ? -28.998 34.998 -30.655 0.500 25.566 254 ILE B C 1
ATOM 4242 O O A ILE B 1 254 ? -28.666 33.811 -30.493 0.500 25.230 254 ILE B O 1
ATOM 4243 O O B ILE B 1 254 ? -28.808 33.792 -30.479 0.500 25.022 254 ILE B O 1
ATOM 4252 N N . PRO B 1 255 ? -28.858 35.890 -29.649 1.000 28.018 255 PRO B N 1
ATOM 4253 C CA . PRO B 1 255 ? -28.448 35.486 -28.311 1.000 30.625 255 PRO B CA 1
ATOM 4254 C C . PRO B 1 255 ? -29.591 34.795 -27.590 1.000 32.135 255 PRO B C 1
ATOM 4255 O O . PRO B 1 255 ? -30.729 34.839 -28.041 1.000 33.224 255 PRO B O 1
ATOM 4259 N N . THR B 1 256 ? -29.244 34.161 -26.467 1.000 34.246 256 THR B N 1
ATOM 4260 C CA . THR B 1 256 ? -30.212 33.497 -25.619 1.000 35.259 256 THR B CA 1
ATOM 4261 C C . THR B 1 256 ? -29.992 34.008 -24.204 1.000 35.105 256 THR B C 1
ATOM 4262 O O . THR B 1 256 ? -28.860 34.343 -23.852 1.000 37.977 256 THR B O 1
ATOM 4266 N N . GLU B 1 257 ? -31.059 34.090 -23.398 1.000 37.264 257 GLU B N 1
ATOM 4267 C CA . GLU B 1 257 ? -30.919 34.541 -22.018 1.000 37.690 257 GLU B CA 1
ATOM 4268 C C . GLU B 1 257 ? -30.105 33.512 -21.231 1.000 37.462 257 GLU B C 1
ATOM 4269 O O . GLU B 1 257 ? -30.219 32.304 -21.472 1.000 37.053 257 GLU B O 1
ATOM 4275 N N . LYS B 1 258 ? -29.309 34.014 -20.278 1.000 38.665 258 LYS B N 1
ATOM 4276 C CA . LYS B 1 258 ? -28.513 33.181 -19.381 1.000 39.344 258 LYS B CA 1
ATOM 4277 C C . LYS B 1 258 ? -29.427 32.315 -18.514 1.000 33.936 258 LYS B C 1
ATOM 4278 O O . LYS B 1 258 ? -30.403 32.805 -17.950 1.000 35.640 258 LYS B O 1
ATOM 4284 N N . VAL B 1 259 ? -29.094 31.021 -18.438 1.000 31.344 259 VAL B N 1
ATOM 4285 C CA . VAL B 1 259 ? -29.702 30.083 -17.513 1.000 29.393 259 VAL B CA 1
ATOM 4286 C C . VAL B 1 259 ? -28.584 29.340 -16.787 1.000 30.685 259 VAL B C 1
ATOM 4287 O O . VAL B 1 259 ? -27.444 29.320 -17.236 1.000 32.066 259 VAL B O 1
ATOM 4291 N N . LYS B 1 260 ? -28.938 28.673 -15.690 1.000 31.777 260 LYS B N 1
ATOM 4292 C CA . LYS B 1 260 ? -28.002 27.843 -14.950 1.000 31.961 260 LYS B CA 1
ATOM 4293 C C . LYS B 1 260 ? -28.104 26.426 -15.506 1.000 29.738 260 LYS B C 1
ATOM 4294 O O . LYS B 1 260 ? -29.110 25.758 -15.317 1.000 30.636 260 LYS B O 1
ATOM 4300 N N . ALA B 1 261 ? -27.068 25.980 -16.216 1.000 30.673 261 ALA B N 1
ATOM 4301 C CA . ALA B 1 261 ? -27.112 24.673 -16.854 1.000 29.001 261 ALA B CA 1
ATOM 4302 C C . ALA B 1 261 ? -26.854 23.567 -15.843 1.000 28.725 261 ALA B C 1
ATOM 4303 O O . ALA B 1 261 ? -25.935 23.669 -15.020 1.000 34.525 261 ALA B O 1
ATOM 4305 N N . VAL B 1 262 ? -27.713 22.542 -15.893 1.000 26.342 262 VAL B N 1
ATOM 4306 C CA . VAL B 1 262 ? -27.546 21.317 -15.122 1.000 24.726 262 VAL B CA 1
ATOM 4307 C C . VAL B 1 262 ? -26.735 20.299 -15.932 1.000 26.973 262 VAL B C 1
ATOM 4308 O O . VAL B 1 262 ? -25.844 19.643 -15.403 1.000 29.488 262 VAL B O 1
ATOM 4312 N N . ASP B 1 263 ? -27.036 20.201 -17.234 1.000 25.592 263 ASP B N 1
ATOM 4313 C CA . ASP B 1 263 ? -26.407 19.224 -18.101 1.000 24.657 263 ASP B CA 1
ATOM 4314 C C . ASP B 1 263 ? -26.685 19.644 -19.544 1.000 23.192 263 ASP B C 1
ATOM 4315 O O . ASP B 1 263 ? -27.822 19.562 -19.996 1.000 22.218 263 ASP B O 1
ATOM 4320 N N . THR B 1 264 ? -25.646 20.045 -20.268 1.000 23.798 264 THR B N 1
ATOM 4321 C CA . THR B 1 264 ? -25.814 20.539 -21.629 1.000 22.568 264 THR B CA 1
ATOM 4322 C C . THR B 1 264 ? -25.868 19.399 -22.640 1.000 23.278 264 THR B C 1
ATOM 4323 O O . THR B 1 264 ? -26.081 19.669 -23.816 1.000 22.457 264 THR B O 1
ATOM 4327 N N . THR B 1 265 ? -25.735 18.149 -22.202 1.000 23.622 265 THR B N 1
ATOM 4328 C CA . THR B 1 265 ? -25.767 17.020 -23.121 1.000 24.387 265 THR B CA 1
ATOM 4329 C C . THR B 1 265 ? -27.102 17.028 -23.854 1.000 23.431 265 THR B C 1
ATOM 4330 O O . THR B 1 265 ? -28.139 17.186 -23.249 1.000 23.280 265 THR B O 1
ATOM 4334 N N . GLY B 1 266 ? -27.051 16.867 -25.179 1.000 20.606 266 GLY B N 1
ATOM 4335 C CA . GLY B 1 266 ? -28.268 16.761 -25.966 1.000 21.609 266 GLY B CA 1
ATOM 4336 C C . GLY B 1 266 ? -28.901 18.084 -26.394 1.000 18.419 266 GLY B C 1
ATOM 4337 O O . GLY B 1 266 ? -29.906 18.073 -27.113 1.000 17.388 266 GLY B O 1
ATOM 4338 N N . ALA B 1 267 ? -28.311 19.218 -25.998 1.000 19.137 267 ALA B N 1
ATOM 4339 C CA . ALA B 1 267 ? -28.891 20.518 -26.303 1.000 19.270 267 ALA B CA 1
ATOM 4340 C C . ALA B 1 267 ? -28.958 20.771 -27.803 1.000 16.916 267 ALA B C 1
ATOM 4341 O O . ALA B 1 267 ? -29.919 21.392 -28.286 1.000 17.788 267 ALA B O 1
ATOM 4343 N N . GLY B 1 268 ? -27.921 20.376 -28.542 1.000 18.644 268 GLY B N 1
ATOM 4344 C CA . GLY B 1 268 ? -27.929 20.595 -29.985 1.000 19.015 268 GLY B CA 1
ATOM 4345 C C . GLY B 1 268 ? -29.050 19.821 -30.676 1.000 16.808 268 GLY B C 1
ATOM 4346 O O . GLY B 1 268 ? -29.659 20.319 -31.611 1.000 17.512 268 GLY B O 1
ATOM 4347 N N . ASP B 1 269 ? -29.306 18.588 -30.245 1.000 16.903 269 ASP B N 1
ATOM 4348 C CA . ASP B 1 269 ? -30.375 17.810 -30.836 1.000 16.896 269 ASP B CA 1
ATOM 4349 C C . ASP B 1 269 ? -31.744 18.379 -30.455 1.000 16.412 269 ASP B C 1
ATOM 4350 O O . ASP B 1 269 ? -32.682 18.330 -31.244 1.000 16.527 269 ASP B O 1
ATOM 4355 N N . SER B 1 270 ? -31.882 18.940 -29.244 1.000 16.579 270 SER B N 1
ATOM 4356 C CA . SER B 1 270 ? -33.094 19.645 -28.853 1.000 16.939 270 SER B CA 1
ATOM 4357 C C . SER B 1 270 ? -33.331 20.823 -29.812 1.000 16.433 270 SER B C 1
ATOM 4358 O O . SER B 1 270 ? -34.432 21.022 -30.307 1.000 16.478 270 SER B O 1
ATOM 4361 N N . PHE B 1 271 ? -32.294 21.615 -30.036 1.000 16.585 271 PHE B N 1
ATOM 4362 C CA . PHE B 1 271 ? -32.359 22.754 -30.948 1.000 16.501 271 PHE B CA 1
ATOM 4363 C C . PHE B 1 271 ? -32.792 22.322 -32.351 1.000 15.608 271 PHE B C 1
ATOM 4364 O O . PHE B 1 271 ? -33.711 22.922 -32.895 1.000 16.575 271 PHE B O 1
ATOM 4372 N N . VAL B 1 272 ? -32.157 21.289 -32.902 1.000 15.580 272 VAL B N 1
ATOM 4373 C CA . VAL B 1 272 ? -32.483 20.862 -34.261 1.000 15.803 272 VAL B CA 1
ATOM 4374 C C . VAL B 1 272 ? -33.895 20.291 -34.328 1.000 15.503 272 VAL B C 1
ATOM 4375 O O . VAL B 1 272 ? -34.625 20.578 -35.278 1.000 16.763 272 VAL B O 1
ATOM 4379 N N . GLY B 1 273 ? -34.323 19.504 -33.330 1.000 15.255 273 GLY B N 1
ATOM 4380 C CA . GLY B 1 273 ? -35.671 18.986 -33.314 1.000 16.078 273 GLY B CA 1
ATOM 4381 C C . GLY B 1 273 ? -36.705 20.109 -33.213 1.000 15.811 273 GLY B C 1
ATOM 4382 O O . GLY B 1 273 ? -37.756 20.052 -33.852 1.000 17.112 273 GLY B O 1
ATOM 4383 N N . ALA B 1 274 ? -36.427 21.137 -32.399 1.000 16.633 274 ALA B N 1
ATOM 4384 C CA . ALA B 1 274 ? -37.314 22.281 -32.314 1.000 17.328 274 ALA B CA 1
ATOM 4385 C C . ALA B 1 274 ? -37.406 23.011 -33.646 1.000 17.416 274 ALA B C 1
ATOM 4386 O O . ALA B 1 274 ? -38.511 23.373 -34.080 1.000 18.233 274 ALA B O 1
ATOM 4388 N N . LEU B 1 275 ? -36.261 23.197 -34.289 1.000 17.217 275 LEU B N 1
ATOM 4389 C CA . LEU B 1 275 ? -36.252 23.878 -35.579 1.000 18.216 275 LEU B CA 1
ATOM 4390 C C . LEU B 1 275 ? -37.092 23.077 -36.581 1.000 17.473 275 LEU B C 1
ATOM 4391 O O . LEU B 1 275 ? -37.849 23.665 -37.340 1.000 19.118 275 LEU B O 1
ATOM 4396 N N . ALA B 1 276 ? -36.973 21.733 -36.592 1.000 17.158 276 ALA B N 1
ATOM 4397 C CA . ALA B 1 276 ? -37.758 20.904 -37.495 1.000 17.917 276 ALA B CA 1
ATOM 4398 C C . ALA B 1 276 ? -39.252 21.138 -37.280 1.000 17.772 276 ALA B C 1
ATOM 4399 O O . ALA B 1 276 ? -40.027 21.250 -38.221 1.000 19.487 276 ALA B O 1
ATOM 4401 N N . PHE B 1 277 ? -39.661 21.172 -36.006 1.000 17.443 277 PHE B N 1
ATOM 4402 C CA . PHE B 1 277 ? -41.040 21.419 -35.647 1.000 18.358 277 PHE B CA 1
ATOM 4403 C C . PHE B 1 277 ? -41.517 22.761 -36.208 1.000 18.887 277 PHE B C 1
ATOM 4404 O O . PHE B 1 277 ? -42.595 22.835 -36.782 1.000 19.581 277 PHE B O 1
ATOM 4412 N N . TYR B 1 278 ? -40.736 23.831 -36.001 1.000 19.349 278 TYR B N 1
ATOM 4413 C CA . TYR B 1 278 ? -41.140 25.158 -36.485 1.000 20.253 278 TYR B CA 1
ATOM 4414 C C . TYR B 1 278 ? -41.162 25.224 -38.018 1.000 20.637 278 TYR B C 1
ATOM 4415 O O . TYR B 1 278 ? -42.086 25.793 -38.598 1.000 21.333 278 TYR B O 1
ATOM 4424 N N . LEU B 1 279 ? -40.172 24.617 -38.682 1.000 19.366 279 LEU B N 1
ATOM 4425 C CA . LEU B 1 279 ? -40.156 24.596 -40.140 1.000 19.686 279 LEU B CA 1
ATOM 4426 C C . LEU B 1 279 ? -41.399 23.898 -40.693 1.000 22.078 279 LEU B C 1
ATOM 4427 O O . LEU B 1 279 ? -41.943 24.309 -41.716 1.000 22.984 279 LEU B O 1
ATOM 4432 N N . ALA B 1 280 ? -41.848 22.833 -40.020 1.000 20.643 280 ALA B N 1
ATOM 4433 C CA . ALA B 1 280 ? -42.971 22.039 -40.489 1.000 21.896 280 ALA B CA 1
ATOM 4434 C C . ALA B 1 280 ? -44.314 22.703 -40.181 1.000 22.740 280 ALA B C 1
ATOM 4435 O O . ALA B 1 280 ? -45.209 22.701 -41.033 1.000 25.045 280 ALA B O 1
ATOM 4437 N N . TYR B 1 281 ? -44.465 23.261 -38.975 1.000 22.213 281 TYR B N 1
ATOM 4438 C CA . TYR B 1 281 ? -45.783 23.670 -38.514 1.000 23.151 281 TYR B CA 1
ATOM 4439 C C . TYR B 1 281 ? -45.988 25.187 -38.477 1.000 23.871 281 TYR B C 1
ATOM 4440 O O . TYR B 1 281 ? -47.121 25.626 -38.320 1.000 27.136 281 TYR B O 1
ATOM 4449 N N . TYR B 1 282 ? -44.912 25.969 -38.535 1.000 24.028 282 TYR B N 1
ATOM 4450 C CA . TYR B 1 282 ? -44.982 27.420 -38.426 1.000 25.224 282 TYR B CA 1
ATOM 4451 C C . TYR B 1 282 ? -44.182 28.073 -39.547 1.000 27.302 282 TYR B C 1
ATOM 4452 O O . TYR B 1 282 ? -43.328 28.924 -39.308 1.000 29.138 282 TYR B O 1
ATOM 4461 N N . PRO B 1 283 ? -44.411 27.685 -40.818 1.000 28.473 283 PRO B N 1
ATOM 4462 C CA . PRO B 1 283 ? -43.523 28.082 -41.907 1.000 32.224 283 PRO B CA 1
ATOM 4463 C C . PRO B 1 283 ? -43.473 29.577 -42.205 1.000 34.802 283 PRO B C 1
ATOM 4464 O O . PRO B 1 283 ? -42.556 30.025 -42.906 1.000 39.102 283 PRO B O 1
ATOM 4468 N N . ASN B 1 284 ? -44.504 30.320 -41.763 1.000 37.747 284 ASN B N 1
ATOM 4469 C CA . ASN B 1 284 ? -44.581 31.751 -42.012 1.000 39.416 284 ASN B CA 1
ATOM 4470 C C . ASN B 1 284 ? -43.868 32.598 -40.959 1.000 36.518 284 ASN B C 1
ATOM 4471 O O . ASN B 1 284 ? -43.780 33.819 -41.119 1.000 38.265 284 ASN B O 1
ATOM 4476 N N . LEU B 1 285 ? -43.407 32.000 -39.856 1.000 31.969 285 LEU B N 1
ATOM 4477 C CA . LEU B 1 285 ? -42.535 32.717 -38.940 1.000 31.328 285 LEU B CA 1
ATOM 4478 C C . LEU B 1 285 ? -41.247 33.070 -39.656 1.000 31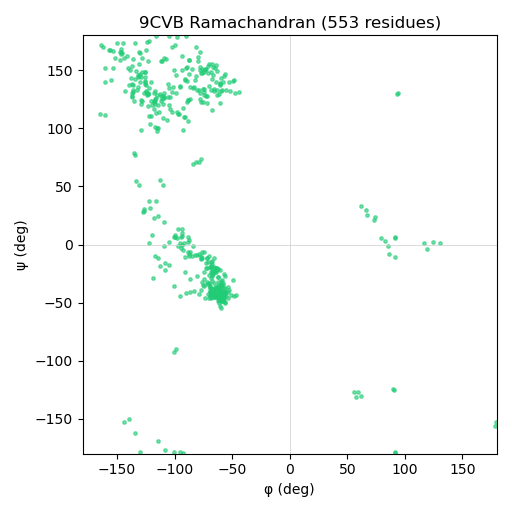.298 285 LEU B C 1
ATOM 4479 O O . LEU B 1 285 ? -40.813 32.318 -40.523 1.000 33.271 285 LEU B O 1
ATOM 4484 N N . SER B 1 286 ? -40.625 34.191 -39.272 1.000 30.531 286 SER B N 1
ATOM 4485 C CA . SER B 1 286 ? -39.301 34.521 -39.776 1.000 32.096 286 SER B CA 1
ATOM 4486 C C . SER B 1 286 ? -38.296 33.516 -39.238 1.000 29.196 286 SER B C 1
ATOM 4487 O O . SER B 1 286 ? -38.518 32.913 -38.189 1.000 28.796 286 SER B O 1
ATOM 4490 N N . LEU B 1 287 ? -37.189 33.344 -39.958 1.000 31.450 287 LEU B N 1
ATOM 4491 C CA . LEU B 1 287 ? -36.140 32.454 -39.512 1.000 32.081 287 LEU B CA 1
ATOM 4492 C C . LEU B 1 287 ? -35.646 32.882 -38.136 1.000 31.417 287 LEU B C 1
ATOM 4493 O O . LEU B 1 287 ? -35.481 32.038 -37.268 1.000 27.473 287 LEU B O 1
ATOM 4498 N N . GLU B 1 288 ? -35.455 34.187 -37.941 1.000 29.734 288 GLU B N 1
ATOM 4499 C CA . GLU B 1 288 ? -34.997 34.720 -36.671 1.000 30.627 288 GLU B CA 1
ATOM 4500 C C . GLU B 1 288 ? -35.948 34.330 -35.535 1.000 28.226 288 GLU B C 1
ATOM 4501 O O . GLU B 1 288 ? -35.501 33.989 -34.445 1.000 26.871 288 GLU B O 1
ATOM 4507 N N . ASP B 1 289 ? -37.261 34.396 -35.766 1.000 26.216 289 ASP B N 1
ATOM 4508 C CA . ASP B 1 289 ? -38.235 34.020 -34.749 1.000 26.204 289 ASP B CA 1
ATOM 4509 C C . ASP B 1 289 ? -38.164 32.519 -34.471 1.000 24.957 289 ASP B C 1
ATOM 4510 O O . ASP B 1 289 ? -38.156 32.089 -33.332 1.000 25.259 289 ASP B O 1
ATOM 4515 N N . MET B 1 290 ? -38.101 31.699 -35.502 1.000 22.601 290 MET B N 1
ATOM 4516 C CA . MET B 1 290 ? -37.927 30.268 -35.284 1.000 22.624 290 MET B CA 1
ATOM 4517 C C . MET B 1 290 ? -36.686 29.978 -34.430 1.000 21.796 290 MET B C 1
ATOM 4518 O O . MET B 1 290 ? -36.712 29.088 -33.576 1.000 21.059 290 MET B O 1
ATOM 4523 N N . LEU B 1 291 ? -35.583 30.685 -34.676 1.000 22.346 291 LEU B N 1
ATOM 4524 C CA . LEU B 1 291 ? -34.324 30.418 -33.994 1.000 20.965 291 LEU B CA 1
ATOM 4525 C C . LEU B 1 291 ? -34.373 30.919 -32.548 1.000 22.580 291 LEU B C 1
ATOM 4526 O O . LEU B 1 291 ? -33.782 30.302 -31.661 1.000 21.804 291 LEU B O 1
ATOM 4531 N N . ASN B 1 292 ? -35.059 32.045 -32.318 1.000 23.391 292 ASN B N 1
ATOM 4532 C CA . ASN B 1 292 ? -35.293 32.511 -30.960 1.000 22.818 292 ASN B CA 1
ATOM 4533 C C . ASN B 1 292 ? -36.036 31.417 -30.182 1.000 21.984 292 ASN B C 1
ATOM 4534 O O . ASN B 1 292 ? -35.699 31.092 -29.038 1.000 22.217 292 ASN B O 1
ATOM 4539 N N . ARG B 1 293 ? -37.088 30.854 -30.750 1.000 21.212 293 ARG B N 1
ATOM 4540 C CA . ARG B 1 293 ? -37.885 29.856 -30.028 1.000 21.324 293 ARG B CA 1
ATOM 4541 C C . ARG B 1 293 ? -37.083 28.571 -29.828 1.000 20.986 293 ARG B C 1
ATOM 4542 O O . ARG B 1 293 ? -37.170 27.935 -28.787 1.000 20.321 293 ARG B O 1
ATOM 4550 N N . SER B 1 294 ? -36.295 28.183 -30.823 1.000 18.946 294 SER B N 1
ATOM 4551 C CA . SER B 1 294 ? -35.507 26.963 -30.753 1.000 19.514 294 SER B CA 1
ATOM 4552 C C . SER B 1 294 ? -34.398 27.113 -29.722 1.000 19.874 294 SER B C 1
ATOM 4553 O O . SER B 1 294 ? -34.136 26.173 -28.977 1.000 19.127 294 SER B O 1
ATOM 4556 N N . ASN B 1 295 ? -33.758 28.277 -29.663 1.000 19.040 295 ASN B N 1
ATOM 4557 C CA . ASN B 1 295 ? -32.789 28.575 -28.634 1.000 20.905 295 ASN B CA 1
ATOM 4558 C C . ASN B 1 295 ? -33.446 28.416 -27.260 1.000 20.292 295 ASN B C 1
ATOM 4559 O O . ASN B 1 295 ? -32.832 27.861 -26.348 1.000 19.672 295 ASN B O 1
ATOM 4564 N N . PHE B 1 296 ? -34.682 28.907 -27.084 1.000 19.059 296 PHE B N 1
ATOM 4565 C CA . PHE B 1 296 ? -35.318 28.873 -25.770 1.000 20.280 296 PHE B CA 1
ATOM 4566 C C . PHE B 1 296 ? -35.577 27.428 -25.363 1.000 19.960 296 PHE B C 1
ATOM 4567 O O . PHE B 1 296 ? -35.358 27.037 -24.211 1.000 20.097 296 PHE B O 1
ATOM 4575 N N . ILE B 1 297 ? -36.102 26.622 -26.288 1.000 18.262 297 ILE B N 1
ATOM 4576 C CA . ILE B 1 297 ? -36.402 25.229 -25.974 1.000 17.707 297 ILE B CA 1
ATOM 4577 C C . ILE B 1 297 ? -35.120 24.456 -25.649 1.000 18.577 297 ILE B C 1
ATOM 4578 O O . ILE B 1 297 ? -35.106 23.698 -24.683 1.000 17.689 297 ILE B O 1
ATOM 4583 N N . ALA B 1 298 ? -34.051 24.660 -26.414 1.000 17.270 298 ALA B N 1
ATOM 4584 C CA . ALA B 1 298 ? -32.785 24.003 -26.106 1.000 16.912 298 ALA B CA 1
ATOM 4585 C C . ALA B 1 298 ? -32.264 24.435 -24.730 1.000 17.998 298 ALA B C 1
ATOM 4586 O O . ALA B 1 298 ? -31.698 23.622 -24.008 1.000 19.024 298 ALA B O 1
ATOM 4588 N N . ALA B 1 299 ? -32.428 25.705 -24.371 1.000 19.635 299 ALA B N 1
ATOM 4589 C CA . ALA B 1 299 ? -32.004 26.200 -23.066 1.000 21.695 299 ALA B CA 1
ATOM 4590 C C . ALA B 1 299 ? -32.855 25.606 -21.943 1.000 20.906 299 ALA B C 1
ATOM 4591 O O . ALA B 1 299 ? -32.386 25.486 -20.830 1.000 23.355 299 ALA B O 1
ATOM 4593 N N . VAL B 1 300 ? -34.100 25.227 -22.188 1.000 19.946 300 VAL B N 1
ATOM 4594 C CA . VAL B 1 300 ? -34.836 24.455 -21.198 1.000 20.201 300 VAL B CA 1
ATOM 4595 C C . VAL B 1 300 ? -34.153 23.107 -21.011 1.000 19.523 300 VAL B C 1
ATOM 4596 O O . VAL B 1 300 ? -34.004 22.626 -19.870 1.000 21.333 300 VAL B O 1
ATOM 4600 N N . SER B 1 301 ? -33.791 22.457 -22.123 1.000 18.770 301 SER B N 1
ATOM 4601 C CA . SER B 1 301 ? -33.225 21.116 -22.042 1.000 18.722 301 SER B CA 1
ATOM 4602 C C . SER B 1 301 ? -31.955 21.115 -21.173 1.000 20.066 301 SER B C 1
ATOM 4603 O O . SER B 1 301 ? -31.716 20.149 -20.441 1.000 19.957 301 SER B O 1
ATOM 4606 N N . VAL B 1 302 ? -31.147 22.189 -21.204 1.000 19.575 302 VAL B N 1
ATOM 4607 C CA . VAL B 1 302 ? -29.891 22.177 -20.446 1.000 20.213 302 VAL B CA 1
ATOM 4608 C C . VAL B 1 302 ? -30.142 22.271 -18.942 1.000 21.293 302 VAL B C 1
ATOM 4609 O O . VAL B 1 302 ? -29.207 22.062 -18.168 1.000 23.149 302 VAL B O 1
ATOM 4613 N N . GLN B 1 303 ? -31.379 22.578 -18.523 1.000 21.697 303 GLN B N 1
ATOM 4614 C CA . GLN B 1 303 ? -31.682 22.735 -17.105 1.000 24.141 303 GLN B CA 1
ATOM 4615 C C . GLN B 1 303 ? -32.192 21.450 -16.468 1.000 22.397 303 GLN B C 1
ATOM 4616 O O . GLN B 1 303 ? -32.658 21.482 -15.333 1.000 26.737 303 GLN B O 1
ATOM 4622 N N . ALA B 1 304 ? -32.041 20.317 -17.169 1.000 23.431 304 ALA B N 1
ATOM 4623 C CA . ALA B 1 304 ? -32.352 19.003 -16.617 1.000 22.850 304 ALA B CA 1
ATOM 4624 C C . ALA B 1 304 ? -31.289 17.996 -17.037 1.000 23.788 304 ALA B C 1
ATOM 4625 O O . ALA B 1 304 ? -30.659 18.134 -18.080 1.000 25.036 304 ALA B O 1
ATOM 4627 N N . ALA B 1 305 ? -31.073 16.988 -16.182 1.000 25.179 305 ALA B N 1
ATOM 4628 C CA . ALA B 1 305 ? -30.076 15.961 -16.407 1.000 26.187 305 ALA B CA 1
ATOM 4629 C C . ALA B 1 305 ? -30.521 15.046 -17.544 1.000 26.548 305 ALA B C 1
ATOM 4630 O O . ALA B 1 305 ? -31.712 14.840 -17.776 1.000 28.386 305 ALA B O 1
ATOM 4632 N N . GLY B 1 306 ? -29.543 14.539 -18.279 1.000 25.879 306 GLY B N 1
ATOM 4633 C CA . GLY B 1 306 ? -29.806 13.546 -19.313 1.000 27.334 306 GLY B CA 1
ATOM 4634 C C . GLY B 1 306 ? -30.059 14.193 -20.670 1.000 26.059 306 GLY B C 1
ATOM 4635 O O . GLY B 1 306 ? -30.029 15.411 -20.835 1.000 24.484 306 GLY B O 1
ATOM 4636 N N . THR B 1 307 ? -30.330 13.334 -21.637 1.000 23.728 307 THR B N 1
ATOM 4637 C CA . THR B 1 307 ? -30.561 13.746 -22.999 1.000 23.683 307 THR B CA 1
ATOM 4638 C C . THR B 1 307 ? -32.068 13.766 -23.239 1.000 20.604 307 THR B C 1
ATOM 4639 O O . THR B 1 307 ? -32.713 14.777 -22.970 1.000 19.236 307 THR B O 1
ATOM 4643 N N . GLN B 1 308 ? -32.663 12.671 -23.726 1.000 21.469 308 GLN B N 1
ATOM 4644 C CA . GLN B 1 308 ? -34.092 12.683 -24.033 1.000 20.172 308 GLN B CA 1
ATOM 4645 C C . GLN B 1 308 ? -34.956 12.992 -22.816 1.000 22.874 308 GLN B C 1
ATOM 4646 O O . GLN B 1 308 ? -35.975 13.657 -22.960 1.000 22.122 308 GLN B O 1
ATOM 4652 N N . SER B 1 309 ? -34.508 12.597 -21.619 1.000 23.231 309 SER B N 1
ATOM 4653 C CA . SER B 1 309 ? -35.287 12.880 -20.416 1.000 24.472 309 SER B CA 1
ATOM 4654 C C . SER B 1 309 ? -35.413 14.374 -20.133 1.000 24.272 309 SER B C 1
ATOM 4655 O O . SER B 1 309 ? -36.296 14.740 -19.366 1.000 28.448 309 SER B O 1
ATOM 4658 N N . SER B 1 310 ? -34.522 15.206 -20.695 1.000 21.403 310 SER B N 1
ATOM 4659 C CA . SER B 1 310 ? -34.508 16.645 -20.453 1.000 19.775 310 SER B CA 1
ATOM 4660 C C . SER B 1 310 ? -35.362 17.417 -21.462 1.000 20.408 310 SER B C 1
ATOM 4661 O O . SER B 1 310 ? -35.556 18.616 -21.296 1.000 21.084 310 SER B O 1
ATOM 4664 N N . TYR B 1 311 ? -35.825 16.763 -22.533 1.000 18.549 311 TYR B N 1
ATOM 4665 C CA . TYR B 1 311 ? -36.481 17.479 -23.615 1.000 18.522 311 TYR B CA 1
ATOM 4666 C C . TYR B 1 311 ? -37.901 17.839 -23.209 1.000 19.609 311 TYR B C 1
ATOM 4667 O O . TYR B 1 311 ? -38.706 16.968 -22.865 1.000 19.847 311 TYR B O 1
ATOM 4676 N N . PRO B 1 312 ? -38.263 19.138 -23.223 1.000 19.831 312 PRO B N 1
ATOM 4677 C CA . PRO B 1 312 ? -39.583 19.549 -22.749 1.000 19.470 312 PRO B CA 1
ATOM 4678 C C . PRO B 1 312 ? -40.735 19.202 -23.679 1.000 21.051 312 PRO B C 1
ATOM 4679 O O . PRO B 1 312 ? -40.570 19.195 -24.895 1.000 21.242 312 PRO B O 1
ATOM 4683 N N . TYR B 1 313 ? -41.891 18.984 -23.058 1.000 20.925 313 TYR B N 1
ATOM 4684 C CA . TYR B 1 313 ? -43.160 18.846 -23.735 1.000 22.697 313 TYR B CA 1
ATOM 4685 C C . TYR B 1 313 ? -43.830 20.199 -23.909 1.000 23.261 313 TYR B C 1
ATOM 4686 O O . TYR B 1 313 ? -43.709 21.094 -23.061 1.000 23.567 313 TYR B O 1
ATOM 4695 N N . LYS B 1 314 ? -44.647 20.291 -24.957 1.000 24.036 314 LYS B N 1
ATOM 4696 C CA . LYS B 1 314 ? -45.435 21.500 -25.194 1.000 26.298 314 LYS B CA 1
ATOM 4697 C C . LYS B 1 314 ? -46.167 21.976 -23.930 1.000 27.234 314 LYS B C 1
ATOM 4698 O O . LYS B 1 314 ? -46.194 23.169 -23.653 1.000 27.417 314 LYS B O 1
ATOM 4704 N N . LYS B 1 315 ? -46.792 21.050 -23.189 1.000 28.093 315 LYS B N 1
ATOM 4705 C CA . LYS B 1 315 ? -47.630 21.405 -22.043 1.000 31.123 315 LYS B CA 1
ATOM 4706 C C . LYS B 1 315 ? -46.830 22.097 -20.935 1.000 31.378 315 LYS B C 1
ATOM 4707 O O . LYS B 1 315 ? -47.405 22.822 -20.130 1.000 36.039 315 LYS B O 1
ATOM 4713 N N . ASP B 1 316 ? -45.506 21.893 -20.900 1.000 31.916 316 ASP B N 1
ATOM 4714 C CA . ASP B 1 316 ? -44.660 22.434 -19.840 1.000 31.439 316 ASP B CA 1
ATOM 4715 C C . ASP B 1 316 ? -43.921 23.699 -20.276 1.000 29.325 316 ASP B C 1
ATOM 4716 O O . ASP B 1 316 ? -43.093 24.215 -19.526 1.000 32.444 316 ASP B O 1
ATOM 4721 N N . LEU B 1 317 ? -44.229 24.215 -21.473 1.000 27.812 317 LEU B N 1
ATOM 4722 C CA . LEU B 1 317 ? -43.527 25.352 -22.047 1.000 26.313 317 LEU B CA 1
ATOM 4723 C C . LEU B 1 317 ? -44.445 26.575 -22.091 1.000 27.527 317 LEU B C 1
ATOM 4724 O O . LEU B 1 317 ? -45.668 26.445 -22.130 1.000 31.407 317 LEU B O 1
ATOM 4729 N N . PRO B 1 318 ? -43.876 27.794 -22.149 1.000 28.683 318 PRO B N 1
ATOM 4730 C CA . PRO B 1 318 ? -44.690 29.011 -22.297 1.000 30.250 318 PRO B CA 1
ATOM 4731 C C . PRO B 1 318 ? -45.578 29.005 -23.548 1.000 32.137 318 PRO B C 1
ATOM 4732 O O . PRO B 1 318 ? -45.150 28.599 -24.628 1.000 31.509 318 PRO B O 1
ATOM 4736 N N . LEU B 1 319 ? -46.820 29.489 -23.419 1.000 33.611 319 LEU B N 1
ATOM 4737 C CA . LEU B 1 319 ? -47.790 29.491 -24.517 1.000 35.517 319 LEU B CA 1
ATOM 4738 C C . LEU B 1 319 ? -47.282 30.283 -25.722 1.000 33.337 319 LEU B C 1
ATOM 4739 O O . LEU B 1 319 ? -47.602 29.945 -26.864 1.000 33.906 319 LEU B O 1
ATOM 4744 N N . THR B 1 320 ? -46.512 31.352 -25.470 1.000 32.921 320 THR B N 1
ATOM 4745 C CA . THR B 1 320 ? -46.076 32.243 -26.542 1.000 33.673 320 THR B CA 1
ATOM 4746 C C . THR B 1 320 ? -45.203 31.514 -27.564 1.000 31.642 320 THR B C 1
ATOM 4747 O O . THR B 1 320 ? -45.084 31.990 -28.697 1.000 34.915 320 THR B O 1
ATOM 4751 N N . LEU B 1 321 ? -44.602 30.374 -27.197 1.000 27.140 321 LEU B N 1
ATOM 4752 C CA . LEU B 1 321 ? -43.810 29.597 -28.142 1.000 26.598 321 LEU B CA 1
ATOM 4753 C C . LEU B 1 321 ? -44.667 28.955 -29.239 1.000 27.732 321 LEU B C 1
ATOM 4754 O O . LEU B 1 321 ? -44.097 28.493 -30.240 1.000 25.170 321 LEU B O 1
ATOM 4759 N N . PHE B 1 322 ? -45.996 28.901 -29.046 1.000 27.009 322 PHE B N 1
ATOM 4760 C CA . PHE B 1 322 ? -46.881 28.183 -29.961 1.000 29.118 322 PHE B CA 1
ATOM 4761 C C . PHE B 1 322 ? -47.917 29.099 -30.594 1.000 31.633 322 PHE B C 1
ATOM 4762 O O . PHE B 1 322 ? -48.826 28.614 -31.248 1.000 32.462 322 PHE B O 1
ATOM 4770 N N . LEU B 1 323 ? -47.788 30.423 -30.390 1.000 39.591 323 LEU B N 1
ATOM 4771 C CA . LEU B 1 323 ? -48.611 31.422 -31.064 1.000 46.880 323 LEU B CA 1
ATOM 4772 C C . LEU B 1 323 ? -47.982 31.814 -32.409 1.000 48.553 323 LEU B C 1
ATOM 4773 O O . LEU B 1 323 ? -46.807 31.609 -32.660 1.000 43.037 323 LEU B O 1
ATOM 4778 N N . GLU B 1 324 ? -48.761 32.354 -33.346 1.000 56.468 324 GLU B N 1
ATOM 4779 C CA . GLU B 1 324 ? -48.181 32.640 -34.653 1.000 59.552 324 GLU B CA 1
ATOM 4780 C C . GLU B 1 324 ? -48.201 34.159 -34.901 1.000 65.874 324 GLU B C 1
ATOM 4781 O O . GLU B 1 324 ? -49.309 34.694 -35.177 1.000 79.204 324 GLU B O 1
#

Sequence (626 aa):
EVAAVVVVGSCMMTDLVSLTSSRLPKTGETIHGHKFFIGFGGKGANQCVQAARLGAMMTSMVCKVGKDSSFGNDYIEENLKQNDISTEFTYQTKDAATGTASSIIVNNEGQNIIVIVAGANLLLNTEDLRAAANVISSRAKVMVCCQLEITPATSLEALTMARRSGVKTLLFNPAPAIADLDPQFYTLSDVFCCNESSEAEILTGLTVGSAADAGEAALVLLKRGCQVVIITLGAEGCVVLSQTEPEPKHIIPTEKVKAVDTTGAGDSFVGALAFYLAYYPNLSLEDMLNRRSNFIAAVSVQAAGTQSSYPYKKDLPLTLFLEHHHHEVAAVVVVGSCMTDLVSLTTSRLPKTGETIHGHKFFIGFGGKGANQCVQAARLGAMMTSMVCKVGKDSFGNDYIEENLKQQNDISTEFTYQTKDAATGTASIIIVN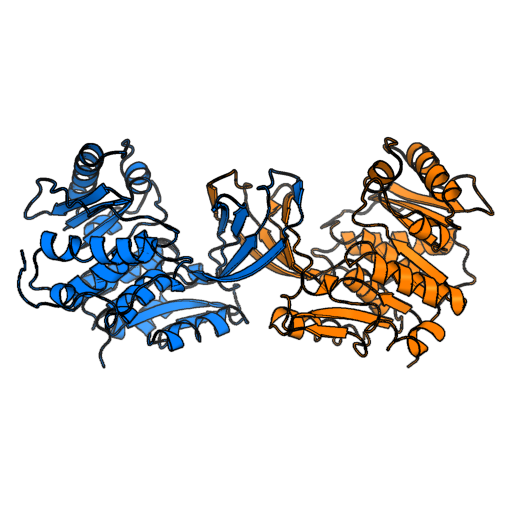NEGQNIIVIIVAGANLLLNTEDLLRAAANVISRAKVMVCQLEITPATSLEALTMARRSGVKTLFNPAPAIADLDPQFYTLSSDVFCCNESSEAEILTGLTVGSAADAGEAALVLLKRGCQQVVIITLGAEGCVVLSQTEPEPKHIIPTEKVKAVDTTGAGDSFVGALAFYLAYYPNLSLEDMLNRSNFIAAVSVQAAGTQSSYPYKKDLPLTLFLE

InterPro domains:
  IPR002139 Ribokinase/fructokinase [PR00990] (20-41)
  IPR002139 Ribokinase/fructokinase [PR00990] (47-66)
  IPR002139 Ribokinase/fructokinase [PR00990] (119-132)
  IPR002139 Ribokinase/fructokinase [PR00990] (188-203)
  IPR002139 Ribokinase/fructokinase [PR00990] (232-243)
  IPR002173 Carbohydrate/purine kinase, PfkB, conserved site [PS00584] (263-276)
  IPR011611 Carbohydrate kinase PfkB [PF00294] (17-312)
  IPR011877 Ribokinase [MF_01987] (16-319)
  IPR011877 Ribokinase [cd01174] (22-313)
  IPR029056 Ribokinase-like [G3DSA:3.40.1190.20] (1-322)
  IPR029056 Ribokinase-like [SSF53613] (17-317)

Radius of gyration: 28.95 Å; Cα contacts (8 Å, |Δi|>4): 1640; chains: 2; bounding box: 63×80×68 Å